Protein AF-A0A925S219-F1 (afdb_monomer)

Nearest PDB structures (foldseek):
  2boi-assembly1_A  TM=6.035E-01  e=4.431E-05  Chromobacterium violaceum
  5f44-assembly2_B  TM=5.632E-01  e=5.017E-01  Lacticaseibacillus rhamnosus GG
  5hbb-assembly1_B  TM=2.153E-01  e=6.582E-01  Lacticaseibacillus rhamnosus GG
  5j4m-assembly3_C  TM=2.113E-01  e=8.177E-01  Lacticaseibacillus rhamnosus GG
  5f44-assembly3_C  TM=2.006E-01  e=1.748E+00  Lacticaseibacillus rhamnosus GG

Structure (mmCIF, N/CA/C/O backbone):
data_AF-A0A925S219-F1
#
_entry.id   AF-A0A925S219-F1
#
loop_
_atom_site.group_PDB
_atom_site.id
_atom_site.type_symbol
_atom_site.label_atom_id
_atom_site.label_alt_id
_atom_site.label_comp_id
_atom_site.label_asym_id
_atom_site.label_entity_id
_atom_site.label_seq_id
_atom_site.pdbx_PDB_ins_code
_atom_site.Cartn_x
_atom_site.Cartn_y
_atom_site.Cartn_z
_atom_site.occupancy
_atom_site.B_iso_or_equiv
_atom_site.auth_seq_id
_atom_site.auth_comp_id
_atom_site.auth_asym_id
_atom_site.auth_atom_id
_atom_site.pdbx_PDB_model_num
ATOM 1 N N . MET A 1 1 ? -0.054 7.822 16.064 1.00 80.50 1 MET A N 1
ATOM 2 C CA . MET A 1 1 ? -0.048 7.742 14.572 1.00 80.50 1 MET A CA 1
ATOM 3 C C . MET A 1 1 ? -1.286 6.988 14.132 1.00 80.50 1 MET A C 1
ATOM 5 O O . MET A 1 1 ? -1.456 5.878 14.607 1.00 80.50 1 MET A O 1
ATOM 9 N N . ALA A 1 2 ? -2.124 7.541 13.253 1.00 92.00 2 ALA A N 1
ATOM 10 C CA . ALA A 1 2 ? -3.359 6.887 12.805 1.00 92.00 2 ALA A CA 1
ATOM 11 C C . ALA A 1 2 ? -3.141 5.949 11.598 1.00 92.00 2 ALA A C 1
ATOM 13 O O . ALA A 1 2 ? -2.322 6.245 10.730 1.00 92.00 2 ALA A O 1
ATOM 14 N N . ILE A 1 3 ? -3.895 4.850 11.516 1.00 94.81 3 ILE A N 1
ATOM 15 C CA . ILE A 1 3 ? -3.946 3.968 10.340 1.00 94.81 3 ILE A CA 1
ATOM 16 C C . ILE A 1 3 ? -4.963 4.535 9.351 1.00 94.81 3 ILE A C 1
ATOM 18 O O . ILE A 1 3 ? -6.086 4.852 9.735 1.00 94.81 3 ILE A O 1
ATOM 22 N N . THR A 1 4 ? -4.580 4.682 8.082 1.00 95.88 4 THR A N 1
ATOM 23 C CA . THR A 1 4 ? -5.502 5.125 7.021 1.00 95.88 4 THR A CA 1
ATOM 24 C C . THR A 1 4 ? -6.233 3.923 6.436 1.00 95.88 4 THR A C 1
ATOM 26 O O . THR A 1 4 ? -5.598 2.930 6.095 1.00 95.88 4 THR A O 1
ATOM 29 N N . MET A 1 5 ? -7.549 4.032 6.298 1.00 96.75 5 MET A N 1
ATOM 30 C CA . MET A 1 5 ? -8.447 2.990 5.809 1.00 96.75 5 MET A CA 1
ATOM 31 C C . MET A 1 5 ? -9.351 3.560 4.705 1.00 96.75 5 MET A C 1
ATOM 33 O O . MET A 1 5 ? -9.557 4.773 4.620 1.00 96.75 5 MET A O 1
ATOM 37 N N . GLN A 1 6 ? -9.878 2.694 3.837 1.00 96.56 6 GLN A N 1
ATOM 38 C CA . GLN A 1 6 ? -10.716 3.084 2.696 1.00 96.56 6 GLN A CA 1
ATOM 39 C C . GLN A 1 6 ? -11.926 2.161 2.562 1.00 96.56 6 GLN A C 1
ATOM 41 O O . GLN A 1 6 ? -11.829 0.953 2.789 1.00 96.56 6 GLN A O 1
ATOM 46 N N . GLY A 1 7 ? -13.051 2.725 2.137 1.00 93.62 7 GLY A N 1
ATOM 47 C CA . GLY A 1 7 ? -14.320 2.029 1.970 1.00 93.62 7 GLY A CA 1
ATOM 48 C C . GLY A 1 7 ? -14.983 1.643 3.294 1.00 93.62 7 GLY A C 1
ATOM 49 O O . GLY A 1 7 ? -14.605 2.107 4.373 1.00 93.62 7 GLY A O 1
ATOM 50 N N . SER A 1 8 ? -15.982 0.774 3.184 1.00 94.62 8 SER A N 1
ATOM 51 C CA . SER A 1 8 ? -16.795 0.263 4.287 1.00 94.62 8 SER A CA 1
ATOM 52 C C . SER A 1 8 ? -16.134 -0.890 5.044 1.00 94.62 8 SER A C 1
ATOM 54 O O . SER A 1 8 ? -15.740 -1.885 4.432 1.00 94.62 8 SER A O 1
ATOM 56 N N . TRP A 1 9 ? -16.021 -0.763 6.364 1.00 97.12 9 TRP A N 1
ATOM 57 C CA . TRP A 1 9 ? -15.476 -1.772 7.271 1.00 97.12 9 TRP A CA 1
ATOM 58 C C . TRP A 1 9 ? -16.326 -1.872 8.535 1.00 97.12 9 TRP A C 1
ATOM 60 O O . TRP A 1 9 ? -16.765 -0.863 9.084 1.00 97.12 9 TRP A O 1
ATOM 70 N N . THR A 1 10 ? -16.469 -3.083 9.060 1.00 97.75 10 THR A N 1
ATOM 71 C CA . THR A 1 10 ? -16.935 -3.306 10.429 1.00 97.75 10 THR A CA 1
ATOM 72 C C . THR A 1 10 ? -15.726 -3.447 11.339 1.00 97.75 10 THR A C 1
ATOM 74 O O . THR A 1 10 ? -14.897 -4.345 11.157 1.00 97.75 10 THR A O 1
ATOM 77 N N . LEU A 1 11 ? -15.635 -2.549 12.315 1.00 98.50 11 LEU A N 1
ATOM 78 C CA . LEU A 1 11 ? -14.639 -2.552 13.375 1.00 98.50 11 LEU A CA 1
ATOM 79 C C . LEU A 1 11 ? -15.237 -3.209 14.608 1.00 98.50 11 LEU A C 1
ATOM 81 O O . LEU A 1 11 ? -16.333 -2.844 15.024 1.00 98.50 11 LEU A O 1
ATOM 85 N N . ARG A 1 12 ? -14.513 -4.148 15.211 1.00 98.44 12 ARG A N 1
ATOM 86 C CA . ARG A 1 12 ? -14.899 -4.791 16.465 1.00 98.44 12 ARG A CA 1
ATOM 87 C C . ARG A 1 12 ? -13.703 -4.885 17.393 1.00 98.44 12 ARG A C 1
ATOM 89 O O . ARG A 1 12 ? -12.664 -5.413 17.003 1.00 98.44 12 ARG A O 1
ATOM 96 N N . VAL A 1 13 ? -13.855 -4.446 18.639 1.00 98.75 13 VAL A N 1
ATOM 97 C CA . VAL A 1 13 ? -12.837 -4.694 19.667 1.00 98.75 13 VAL A CA 1
ATOM 98 C C . VAL A 1 13 ? -12.810 -6.194 19.958 1.00 98.75 13 VAL A C 1
ATOM 100 O O . VAL A 1 13 ? -13.755 -6.747 20.529 1.00 98.75 13 VAL A O 1
ATOM 103 N N . LYS A 1 14 ? -11.739 -6.856 19.516 1.00 98.44 14 LYS A N 1
ATOM 104 C CA . LYS A 1 14 ? -11.535 -8.305 19.613 1.00 98.44 14 LYS A CA 1
ATOM 105 C C . LYS A 1 14 ? -11.029 -8.695 20.997 1.00 98.44 14 LYS A C 1
ATOM 107 O O . LYS A 1 14 ? -11.554 -9.629 21.596 1.00 98.44 14 LYS A O 1
ATOM 112 N N . SER A 1 15 ? -10.026 -7.982 21.495 1.00 98.44 15 SER A N 1
ATOM 113 C CA . SER A 1 15 ? -9.415 -8.220 22.803 1.00 98.44 15 SER A CA 1
ATOM 114 C C . SER A 1 15 ? -8.842 -6.930 23.382 1.00 98.44 15 SER A C 1
ATOM 116 O O . SER A 1 15 ? -8.588 -5.970 22.652 1.00 98.44 15 SER A O 1
ATOM 118 N N . ARG A 1 16 ? -8.650 -6.928 24.704 1.00 97.44 16 ARG A N 1
ATOM 119 C CA . ARG A 1 16 ? -7.985 -5.866 25.460 1.00 97.44 16 ARG A CA 1
ATOM 120 C C . ARG A 1 16 ? -7.126 -6.504 26.546 1.00 97.44 16 ARG A C 1
ATOM 122 O O . ARG A 1 16 ? -7.682 -7.198 27.398 1.00 97.44 16 ARG A O 1
ATOM 129 N N . ASN A 1 17 ? -5.826 -6.246 26.532 1.00 96.69 17 ASN A N 1
ATOM 130 C CA . ASN A 1 17 ? -4.886 -6.708 27.552 1.00 96.69 17 ASN A CA 1
ATOM 131 C C . ASN A 1 17 ? -4.091 -5.537 28.149 1.00 96.69 17 ASN A C 1
ATOM 133 O O . ASN A 1 17 ? -2.875 -5.565 28.194 1.00 96.69 17 ASN A O 1
ATOM 137 N N . ALA A 1 18 ? -4.796 -4.501 28.601 1.00 94.62 18 ALA A N 1
ATOM 138 C CA . ALA A 1 18 ? -4.185 -3.292 29.144 1.00 94.62 18 ALA A CA 1
ATOM 139 C C . ALA A 1 18 ? -4.715 -2.969 30.543 1.00 94.62 18 ALA A C 1
ATOM 141 O O . ALA A 1 18 ? -5.904 -3.166 30.834 1.00 94.62 18 ALA A O 1
ATOM 142 N N . ALA A 1 19 ? -3.846 -2.407 31.388 1.00 93.19 19 ALA A N 1
ATOM 143 C CA . ALA A 1 19 ? -4.235 -1.842 32.681 1.00 93.19 19 ALA A CA 1
ATOM 144 C C . ALA A 1 19 ? -4.901 -0.464 32.528 1.00 93.19 19 ALA A C 1
ATOM 146 O O . ALA A 1 19 ? -5.795 -0.113 33.303 1.00 93.19 19 ALA A O 1
ATOM 147 N N . TYR A 1 20 ? -4.479 0.314 31.529 1.00 95.38 20 TYR A N 1
ATOM 148 C CA . TYR A 1 20 ? -5.045 1.626 31.243 1.00 95.38 20 TYR A CA 1
ATOM 149 C C . TYR A 1 20 ? -6.359 1.531 30.473 1.00 95.38 20 TYR A C 1
ATOM 151 O O . TYR A 1 20 ? -6.625 0.570 29.747 1.00 95.38 20 TYR A O 1
ATOM 159 N N . ALA A 1 21 ? -7.197 2.559 30.624 1.00 96.62 21 ALA A N 1
ATOM 160 C CA . ALA A 1 21 ? -8.389 2.687 29.801 1.00 96.62 21 ALA A CA 1
ATOM 161 C C . ALA A 1 21 ? -7.974 2.855 28.334 1.00 96.62 21 ALA A C 1
ATOM 163 O O . ALA A 1 21 ? -7.068 3.630 28.035 1.00 96.62 21 ALA A O 1
ATOM 164 N N . GLN A 1 22 ? -8.653 2.142 27.436 1.00 98.12 22 GLN A N 1
ATOM 165 C CA . GLN A 1 22 ? -8.384 2.140 25.998 1.00 98.12 22 GLN A CA 1
ATOM 166 C C . GLN A 1 22 ? -9.602 2.675 25.242 1.00 98.12 22 GLN A C 1
ATOM 168 O O . GLN A 1 22 ? -10.745 2.437 25.643 1.00 98.12 22 GLN A O 1
ATOM 173 N N . ARG A 1 23 ? -9.367 3.363 24.126 1.00 98.38 23 ARG A N 1
ATOM 174 C CA . ARG A 1 23 ? -10.407 3.808 23.188 1.00 98.38 23 ARG A CA 1
ATOM 175 C C . ARG A 1 23 ? -9.866 3.852 21.769 1.00 98.38 23 ARG A C 1
ATOM 177 O O . ARG A 1 23 ? -8.654 3.868 21.565 1.00 98.38 23 ARG A O 1
ATOM 184 N N . PHE A 1 24 ? -10.756 3.955 20.793 1.00 98.69 24 PHE A N 1
ATOM 185 C CA . PHE A 1 24 ? -10.368 4.262 19.422 1.00 98.69 24 PHE A CA 1
ATOM 186 C C . PHE A 1 24 ? -11.189 5.413 18.853 1.00 98.69 24 PHE A C 1
ATOM 188 O O . PHE A 1 24 ? -12.317 5.670 19.266 1.00 98.69 24 PHE A O 1
ATOM 195 N N . ILE A 1 25 ? -10.587 6.133 17.917 1.00 98.69 25 ILE A N 1
ATOM 196 C CA . ILE A 1 25 ? -11.157 7.302 17.265 1.00 98.69 25 ILE A CA 1
ATOM 197 C C . ILE A 1 25 ? -11.212 7.030 15.770 1.00 98.69 25 ILE A C 1
ATOM 199 O O . ILE A 1 25 ? -10.202 6.676 15.156 1.00 98.69 25 ILE A O 1
ATOM 203 N N . VAL A 1 26 ? -12.399 7.215 15.201 1.00 98.75 26 VAL A N 1
ATOM 204 C CA . VAL A 1 26 ? -12.641 7.191 13.759 1.00 98.75 26 VAL A CA 1
ATOM 205 C C . VAL A 1 26 ? -12.849 8.625 13.287 1.00 98.75 26 VAL A C 1
ATOM 207 O O . VAL A 1 26 ? -13.712 9.332 13.814 1.00 98.75 26 VAL A O 1
ATOM 210 N N . SER A 1 27 ? -12.079 9.037 12.281 1.00 98.38 27 SER A N 1
ATOM 211 C CA . SER A 1 27 ? -12.109 10.402 11.739 1.00 98.38 27 SER A CA 1
ATOM 212 C C . SER A 1 27 ? -12.096 10.406 10.213 1.00 98.38 27 SER A C 1
ATOM 214 O O . SER A 1 27 ? -11.415 9.594 9.590 1.00 98.38 27 SER A O 1
ATOM 216 N N . GLY A 1 28 ? -12.805 11.361 9.605 1.00 97.44 28 GLY A N 1
ATOM 217 C CA . GLY A 1 28 ? -12.855 11.547 8.148 1.00 97.44 28 GLY A CA 1
ATOM 218 C C . GLY A 1 28 ? -13.758 10.558 7.405 1.00 97.44 28 GLY A C 1
ATOM 219 O O . GLY A 1 28 ? -13.785 10.562 6.179 1.00 97.44 28 GLY A O 1
ATOM 220 N N . ALA A 1 29 ? -14.503 9.721 8.126 1.00 97.75 29 ALA A N 1
ATOM 221 C CA . ALA A 1 29 ? -15.457 8.788 7.546 1.00 97.75 29 ALA A CA 1
ATOM 222 C C . ALA A 1 29 ? -16.736 9.510 7.076 1.00 97.75 29 ALA A C 1
ATOM 224 O O . ALA A 1 29 ? -17.033 10.625 7.507 1.00 97.75 29 ALA A O 1
ATOM 225 N N . ALA A 1 30 ? -17.523 8.873 6.215 1.00 96.19 30 ALA A N 1
ATOM 226 C CA . ALA A 1 30 ? -18.892 9.288 5.919 1.00 96.19 30 ALA A CA 1
ATOM 227 C C . ALA A 1 30 ? -19.844 8.887 7.060 1.00 96.19 30 ALA A C 1
ATOM 229 O O . ALA A 1 30 ? -20.685 9.682 7.476 1.00 96.19 30 ALA A O 1
ATOM 230 N N . THR A 1 31 ? -19.668 7.685 7.620 1.00 96.38 31 THR A N 1
ATOM 231 C CA . THR A 1 31 ? -20.405 7.194 8.798 1.00 96.38 31 THR A CA 1
ATOM 232 C C . THR A 1 31 ? -19.458 6.540 9.806 1.00 96.38 31 THR A C 1
ATOM 234 O O . THR A 1 31 ? -18.361 6.117 9.451 1.00 96.38 31 THR A O 1
ATOM 237 N N . GLY A 1 32 ? -19.864 6.474 11.078 1.00 96.94 32 GLY A N 1
ATOM 238 C CA . GLY A 1 32 ? -19.078 5.824 12.137 1.00 96.94 32 GLY A CA 1
ATOM 239 C C . GLY A 1 32 ? -17.966 6.681 12.760 1.00 96.94 32 GLY A C 1
ATOM 240 O O . GLY A 1 32 ? -17.187 6.164 13.559 1.00 96.94 32 GLY A O 1
ATOM 241 N N . ASN A 1 33 ? -17.888 7.980 12.434 1.00 98.44 33 ASN A N 1
ATOM 242 C CA . ASN A 1 33 ? -16.971 8.914 13.100 1.00 98.44 33 ASN A CA 1
ATOM 243 C C . ASN A 1 33 ? -17.232 8.999 14.608 1.00 98.44 33 ASN A C 1
ATOM 245 O O . ASN A 1 33 ? -18.367 8.858 15.060 1.00 98.44 33 ASN A O 1
ATOM 249 N N . GLY A 1 34 ? -16.190 9.339 15.360 1.00 98.38 34 GLY A N 1
ATOM 250 C CA . GLY A 1 34 ? -16.289 9.649 16.779 1.00 98.38 34 GLY A CA 1
ATOM 251 C C . GLY A 1 34 ? -15.298 8.874 17.631 1.00 98.38 34 GLY A C 1
ATOM 252 O O . GLY A 1 34 ? -14.399 8.197 17.131 1.00 98.38 34 GLY A O 1
ATOM 253 N N . VAL A 1 35 ? -15.472 9.025 18.941 1.00 98.69 35 VAL A N 1
ATOM 254 C CA . VAL A 1 35 ? -14.713 8.320 19.971 1.00 98.69 35 VAL A CA 1
ATOM 255 C C . VAL A 1 35 ? -15.526 7.112 20.416 1.00 98.69 35 VAL A C 1
ATOM 257 O O . VAL A 1 35 ? -16.694 7.261 20.766 1.00 98.69 35 VAL A O 1
ATOM 260 N N . HIS A 1 36 ? -14.897 5.942 20.426 1.00 98.62 36 HIS A N 1
ATOM 261 C CA . HIS A 1 36 ? -15.527 4.666 20.745 1.00 98.62 36 HIS A CA 1
ATOM 262 C C . HIS A 1 36 ? -14.752 3.948 21.847 1.00 98.62 36 HIS A C 1
ATOM 264 O O . HIS A 1 36 ? -13.517 3.930 21.844 1.00 98.62 36 HIS A O 1
ATOM 270 N N . ASP A 1 37 ? -15.474 3.331 22.778 1.00 97.75 37 ASP A N 1
ATOM 271 C CA . ASP A 1 37 ? -14.869 2.646 23.920 1.00 97.75 37 ASP A CA 1
ATOM 272 C C . ASP A 1 37 ? -14.085 1.400 23.491 1.00 97.75 37 ASP A C 1
ATOM 274 O O . ASP A 1 37 ? -14.580 0.562 22.732 1.00 97.75 37 ASP A O 1
ATOM 278 N N . GLY A 1 38 ? -12.892 1.209 24.064 1.00 97.62 38 GLY A N 1
ATOM 279 C CA . GLY A 1 38 ? -12.060 0.010 23.898 1.00 97.62 38 GLY A CA 1
ATOM 280 C C . GLY A 1 38 ? -12.568 -1.210 24.677 1.00 97.62 38 GLY A C 1
ATOM 281 O O . GLY A 1 38 ? -11.778 -2.034 25.138 1.00 97.62 38 GLY A O 1
ATOM 282 N N . THR A 1 39 ? -13.880 -1.313 24.886 1.00 98.25 39 THR A N 1
ATOM 283 C CA . THR A 1 39 ? -14.526 -2.451 25.546 1.00 98.25 39 THR A CA 1
ATOM 284 C C . THR A 1 39 ? -14.666 -3.603 24.558 1.00 98.25 39 THR A C 1
ATOM 286 O O . THR A 1 39 ? -15.120 -3.414 23.432 1.00 98.25 39 THR A O 1
ATOM 289 N N . VAL A 1 40 ? -14.285 -4.815 24.969 1.00 98.56 40 VAL A N 1
ATOM 290 C CA . VAL A 1 40 ? -14.398 -6.013 24.122 1.00 98.56 40 VAL A CA 1
ATOM 291 C C . VAL A 1 40 ? -15.844 -6.198 23.661 1.00 98.56 40 VAL A C 1
ATOM 293 O O . VAL A 1 40 ? -16.767 -6.189 24.471 1.00 98.56 40 VAL A O 1
ATOM 296 N N . GLY A 1 41 ? -16.034 -6.367 22.352 1.00 97.94 41 GLY A N 1
ATOM 297 C CA . GLY A 1 41 ? -17.352 -6.474 21.728 1.00 97.94 41 GLY A CA 1
ATOM 298 C C . GLY A 1 41 ? -17.920 -5.166 21.171 1.00 97.94 41 GLY A C 1
ATOM 299 O O . GLY A 1 41 ? -18.816 -5.248 20.329 1.00 97.94 41 GLY A O 1
ATOM 300 N N . THR A 1 42 ? -17.381 -3.992 21.536 1.00 98.38 42 THR A N 1
ATOM 301 C CA . THR A 1 42 ? -17.749 -2.720 20.888 1.00 98.38 42 THR A CA 1
ATOM 302 C C . THR A 1 42 ? -17.594 -2.865 19.379 1.00 98.38 42 THR A C 1
ATOM 304 O O . THR A 1 42 ? -16.524 -3.255 18.905 1.00 98.38 42 THR A O 1
ATOM 307 N N . THR A 1 43 ? -18.668 -2.580 18.640 1.00 97.94 43 THR A N 1
ATOM 308 C CA . THR A 1 43 ? -18.745 -2.763 17.188 1.00 97.94 43 THR A CA 1
ATOM 309 C C . THR A 1 43 ? -19.221 -1.481 16.520 1.00 97.94 43 THR A C 1
ATOM 311 O O . THR A 1 43 ? -20.183 -0.866 16.975 1.00 97.94 43 THR A O 1
ATOM 314 N N . VAL A 1 44 ? -18.553 -1.085 15.438 1.00 97.50 44 VAL A N 1
ATOM 315 C CA . VAL A 1 44 ? -18.850 0.130 14.673 1.00 97.50 44 VAL A CA 1
ATOM 316 C C . VAL A 1 44 ? -18.748 -0.190 13.189 1.00 97.50 44 VAL A C 1
ATOM 318 O O . VAL A 1 44 ? -17.740 -0.730 12.737 1.00 97.50 44 VAL A O 1
ATOM 321 N N . VAL A 1 45 ? -19.775 0.164 12.421 1.00 96.56 45 VAL A N 1
ATOM 322 C CA . VAL A 1 45 ? -19.705 0.152 10.956 1.00 96.56 45 VAL A CA 1
ATOM 323 C C . VAL A 1 45 ? -19.225 1.523 10.499 1.00 96.56 45 VAL A C 1
ATOM 325 O O . VAL A 1 45 ? -19.821 2.546 10.840 1.00 96.56 45 VAL A O 1
ATOM 328 N N . VAL A 1 46 ? -18.127 1.540 9.753 1.00 97.00 46 VAL A N 1
ATOM 329 C CA . VAL A 1 46 ? -17.475 2.751 9.258 1.00 97.00 46 VAL A CA 1
ATOM 330 C C . VAL A 1 46 ? -17.501 2.722 7.744 1.00 97.00 46 VAL A C 1
ATOM 332 O O . VAL A 1 46 ? -17.068 1.741 7.149 1.00 97.00 46 VAL A O 1
ATOM 335 N N . THR A 1 47 ? -17.971 3.796 7.117 1.00 95.19 47 THR A N 1
ATOM 336 C CA . THR A 1 47 ? -17.978 3.945 5.653 1.00 95.19 47 THR A CA 1
ATOM 337 C C . THR A 1 47 ? -17.266 5.225 5.251 1.00 95.19 47 THR A C 1
ATOM 339 O O . THR A 1 47 ? -17.194 6.170 6.033 1.00 95.19 47 THR A O 1
ATOM 342 N N . GLY A 1 48 ? -16.740 5.292 4.032 1.00 94.44 48 GLY A N 1
ATOM 343 C CA . GLY A 1 48 ? -16.110 6.501 3.498 1.00 94.44 48 GLY A CA 1
ATOM 344 C C . GLY A 1 48 ? -15.003 6.189 2.502 1.00 94.44 48 GLY A C 1
ATOM 345 O O . GLY A 1 48 ? -14.421 5.111 2.525 1.00 94.44 48 GLY A O 1
ATOM 346 N N . SER A 1 49 ? -14.689 7.139 1.624 1.00 92.19 49 SER A N 1
ATOM 347 C CA . SER A 1 49 ? -13.642 6.969 0.606 1.00 92.19 49 SER A CA 1
ATOM 348 C C . SER A 1 49 ? -12.241 6.872 1.212 1.00 92.19 49 SER A C 1
ATOM 350 O O . SER A 1 49 ? -11.427 6.072 0.758 1.00 92.19 49 SER A O 1
ATOM 352 N N . GLN A 1 50 ? -11.970 7.648 2.261 1.00 95.50 50 GLN A N 1
ATOM 353 C CA . GLN A 1 50 ? -10.739 7.585 3.039 1.00 95.50 50 GLN A CA 1
ATOM 354 C C . GLN A 1 50 ? -10.995 8.118 4.447 1.00 95.50 50 GLN A C 1
ATOM 356 O O . GLN A 1 50 ? -11.509 9.220 4.606 1.00 95.50 50 GLN A O 1
ATOM 361 N N . TRP A 1 51 ? -10.605 7.357 5.461 1.00 97.44 51 TRP A N 1
ATOM 362 C CA . TRP A 1 51 ? -10.778 7.707 6.869 1.00 97.44 51 TRP A CA 1
ATOM 363 C C . TRP A 1 51 ? -9.605 7.169 7.695 1.00 97.44 51 TRP A C 1
ATOM 365 O O . TRP A 1 51 ? -8.762 6.428 7.188 1.00 97.44 51 TRP A O 1
ATOM 375 N N . SER A 1 52 ? -9.498 7.577 8.957 1.00 97.31 52 SER A N 1
ATOM 376 C CA . SER A 1 52 ? -8.387 7.190 9.830 1.00 97.31 52 SER A CA 1
ATOM 377 C C . SER A 1 52 ? -8.857 6.551 11.131 1.00 97.31 52 SER A C 1
ATOM 379 O O . SER A 1 52 ? -9.811 7.042 11.736 1.00 97.31 52 SER A O 1
ATOM 381 N N . LEU A 1 53 ? -8.134 5.522 11.580 1.00 98.00 53 LEU A N 1
ATOM 382 C CA . LEU A 1 53 ? -8.287 4.877 12.881 1.00 98.00 53 LEU A CA 1
ATOM 383 C C . LEU A 1 53 ? -7.110 5.206 13.802 1.00 98.00 53 LEU A C 1
ATOM 385 O O . LEU A 1 53 ? -5.946 4.993 13.450 1.00 98.00 53 LEU A O 1
ATOM 389 N N . GLN A 1 54 ? -7.413 5.674 15.005 1.00 97.94 54 GLN A N 1
ATOM 390 C CA . GLN A 1 54 ? -6.418 5.997 16.022 1.00 97.94 54 GLN A CA 1
ATOM 391 C C . GLN A 1 54 ? -6.818 5.389 17.361 1.00 97.94 54 GLN A C 1
ATOM 393 O O . GLN A 1 54 ? -7.867 5.719 17.900 1.00 97.94 54 GLN A O 1
ATOM 398 N N . VAL A 1 55 ? -5.976 4.524 17.908 1.00 98.00 55 VAL A N 1
ATOM 399 C CA . VAL A 1 55 ? -6.111 3.964 19.249 1.00 98.00 55 VAL A CA 1
ATOM 400 C C . VAL A 1 55 ? -5.403 4.873 20.243 1.00 98.00 55 VAL A C 1
ATOM 402 O O . VAL A 1 55 ? -4.319 5.401 19.976 1.00 98.00 55 VAL A O 1
ATOM 405 N N . GLN A 1 56 ? -6.048 5.074 21.384 1.00 98.06 56 GLN A N 1
ATOM 406 C CA . GLN A 1 56 ? -5.538 5.876 22.478 1.00 98.06 56 GLN A CA 1
ATOM 407 C C . GLN A 1 56 ? -5.705 5.143 23.800 1.00 98.06 56 GLN A C 1
ATOM 409 O O . GLN A 1 56 ? -6.678 4.413 23.997 1.00 98.06 56 GLN A O 1
ATOM 414 N N . HIS A 1 57 ? -4.802 5.437 24.723 1.00 97.44 57 HIS A N 1
ATOM 415 C CA . HIS A 1 57 ? -4.859 4.991 26.104 1.00 97.44 57 HIS A CA 1
ATOM 416 C C . HIS A 1 57 ? -4.897 6.192 27.052 1.00 97.44 57 HIS A C 1
ATOM 418 O O . HIS A 1 57 ? -4.521 7.311 26.687 1.00 97.44 57 HIS A O 1
ATOM 424 N N . GLN A 1 58 ? -5.360 5.966 28.278 1.00 97.19 58 GLN A N 1
ATOM 425 C CA . GLN A 1 58 ? -5.362 6.973 29.333 1.00 97.19 58 GLN A CA 1
ATOM 426 C C . GLN A 1 58 ? -4.672 6.437 30.588 1.00 97.19 58 GLN A C 1
ATOM 428 O O . GLN A 1 58 ? -5.282 5.656 31.330 1.00 97.19 58 GLN A O 1
ATOM 433 N N . PRO A 1 59 ? -3.435 6.883 30.873 1.00 94.19 59 PRO A N 1
ATOM 434 C CA . PRO A 1 59 ? -2.817 6.623 32.161 1.00 94.19 59 PRO A CA 1
ATOM 435 C C . PRO A 1 59 ? -3.652 7.221 33.299 1.00 94.19 59 PRO A C 1
ATOM 437 O O . PRO A 1 59 ? -4.378 8.206 33.126 1.00 94.19 59 PRO A O 1
ATOM 440 N N . THR A 1 60 ? -3.571 6.619 34.484 1.00 92.44 60 THR A N 1
ATOM 441 C CA . THR A 1 60 ? -4.390 7.014 35.637 1.00 92.44 60 THR A CA 1
ATOM 442 C C . THR A 1 60 ? -4.233 8.502 35.949 1.00 92.44 60 THR A C 1
ATOM 444 O O . THR A 1 60 ? -3.165 8.944 36.359 1.00 92.44 60 THR A O 1
ATOM 447 N N . ARG A 1 61 ? -5.335 9.259 35.829 1.00 90.75 61 ARG A N 1
ATOM 448 C CA . ARG A 1 61 ? -5.403 10.721 36.054 1.00 90.75 61 ARG A CA 1
ATOM 449 C C . ARG A 1 61 ? -4.594 11.567 35.060 1.00 90.75 61 ARG A C 1
ATOM 451 O O . ARG A 1 61 ? -4.357 12.742 35.328 1.00 90.75 61 ARG A O 1
ATOM 458 N N . GLU A 1 62 ? -4.224 11.013 33.912 1.00 94.62 62 GLU A N 1
ATOM 459 C CA . GLU A 1 62 ? -3.587 11.752 32.823 1.00 94.62 62 GLU A CA 1
ATOM 460 C C . GLU A 1 62 ? -4.557 12.008 31.663 1.00 94.62 62 GLU A C 1
ATOM 462 O O . GLU A 1 62 ? -5.689 11.515 31.631 1.00 94.62 62 GLU A O 1
ATOM 467 N N . ALA A 1 63 ? -4.123 12.825 30.704 1.00 96.44 63 ALA A N 1
ATOM 468 C CA . ALA A 1 63 ? -4.837 13.001 29.448 1.00 96.44 63 ALA A CA 1
ATOM 469 C C . ALA A 1 63 ? -4.706 11.748 28.568 1.00 96.44 63 ALA A C 1
ATOM 471 O O . ALA A 1 63 ? -3.747 10.989 28.685 1.00 96.44 63 ALA A O 1
ATOM 472 N N . TRP A 1 64 ? -5.657 11.566 27.652 1.00 97.56 64 TRP A N 1
ATOM 473 C CA . TRP A 1 64 ? -5.558 10.544 26.611 1.00 97.56 64 TRP A CA 1
ATOM 474 C C . TRP A 1 64 ? -4.342 10.789 25.719 1.00 97.56 64 TRP A C 1
ATOM 476 O O . TRP A 1 64 ? -4.067 11.929 25.334 1.00 97.56 64 TRP A O 1
ATOM 486 N N . ARG A 1 65 ? -3.641 9.713 25.369 1.00 96.31 65 ARG A N 1
ATOM 487 C CA . ARG A 1 65 ? -2.436 9.735 24.536 1.00 96.31 65 ARG A CA 1
ATOM 488 C C . ARG A 1 65 ? -2.555 8.678 23.451 1.00 96.31 65 ARG A C 1
ATOM 490 O O . ARG A 1 65 ? -3.273 7.695 23.601 1.00 96.31 65 ARG A O 1
ATOM 497 N N . ASP A 1 66 ? -1.851 8.896 22.352 1.00 95.94 66 ASP A N 1
ATOM 498 C CA . ASP A 1 66 ? -1.804 7.941 21.253 1.00 95.94 66 ASP A CA 1
ATOM 499 C C . ASP A 1 66 ? -1.067 6.670 21.650 1.00 95.94 66 ASP A C 1
ATOM 501 O O . ASP A 1 66 ? 0.053 6.733 22.154 1.00 95.94 66 ASP A O 1
ATOM 505 N N . SER A 1 67 ? -1.672 5.530 21.335 1.00 96.06 67 SER A N 1
ATOM 506 C CA . SER A 1 67 ? -0.996 4.238 21.371 1.00 96.06 67 SER A CA 1
ATOM 507 C C . SER A 1 67 ? -0.180 4.041 20.087 1.00 96.06 67 SER A C 1
ATOM 509 O O . SER A 1 67 ? -0.523 4.563 19.014 1.00 96.06 67 SER A O 1
ATOM 511 N N . ALA A 1 68 ? 0.907 3.275 20.174 1.00 94.44 68 ALA A N 1
ATOM 512 C CA . ALA A 1 68 ? 1.542 2.724 18.984 1.00 94.44 68 ALA A CA 1
ATOM 513 C C . ALA A 1 68 ? 0.568 1.738 18.324 1.00 94.44 68 ALA A C 1
ATOM 515 O O . ALA A 1 68 ? -0.224 1.098 19.010 1.00 94.44 68 ALA A O 1
ATOM 516 N N . GLN A 1 69 ? 0.586 1.633 16.994 1.00 95.38 69 GLN A N 1
ATOM 517 C CA . GLN A 1 69 ? -0.346 0.784 16.247 1.00 95.38 69 GLN A CA 1
ATOM 518 C C . GLN A 1 69 ? 0.392 0.016 15.156 1.00 95.38 69 GLN A C 1
ATOM 520 O O . GLN A 1 69 ? 1.246 0.588 14.475 1.00 95.38 69 GLN A O 1
ATOM 525 N N . ARG A 1 70 ? 0.019 -1.249 14.957 1.00 95.56 70 ARG A N 1
ATOM 526 C CA . ARG A 1 70 ? 0.515 -2.117 13.886 1.00 95.56 70 ARG A CA 1
ATOM 527 C C . ARG A 1 70 ? -0.636 -2.727 13.106 1.00 95.56 70 ARG A C 1
ATOM 529 O O . ARG A 1 70 ? -1.649 -3.126 13.682 1.00 95.56 70 ARG A O 1
ATOM 536 N N . VAL A 1 71 ? -0.453 -2.821 11.795 1.00 96.38 71 VAL A N 1
ATOM 537 C CA . VAL A 1 71 ? -1.409 -3.469 10.896 1.00 96.38 71 VAL A CA 1
ATOM 538 C C . VAL A 1 71 ? -1.037 -4.942 10.745 1.00 96.38 71 VAL A C 1
ATOM 540 O O . VAL A 1 71 ? 0.074 -5.283 10.342 1.00 96.38 71 VAL A O 1
ATOM 543 N N . GLY A 1 72 ? -1.979 -5.821 11.070 1.00 95.50 72 GLY A N 1
ATOM 544 C CA . GLY A 1 72 ? -1.856 -7.265 10.925 1.00 95.50 72 GLY A CA 1
ATOM 545 C C . GLY A 1 72 ? -2.027 -7.741 9.483 1.00 95.50 72 GLY A C 1
ATOM 546 O O . GLY A 1 72 ? -2.518 -7.027 8.605 1.00 95.50 72 GLY A O 1
ATOM 547 N N . LEU A 1 73 ? -1.641 -8.993 9.235 1.00 95.38 73 LEU A N 1
ATOM 548 C CA . LEU A 1 73 ? -1.791 -9.610 7.920 1.00 95.38 73 LEU A CA 1
ATOM 549 C C . LEU A 1 73 ? -3.272 -9.894 7.625 1.00 95.38 73 LEU A C 1
ATOM 551 O O . LEU A 1 73 ? -3.927 -10.565 8.427 1.00 95.38 73 LEU A O 1
ATOM 555 N N . PRO A 1 74 ? -3.804 -9.440 6.479 1.00 96.50 74 PRO A N 1
ATOM 556 C CA . PRO A 1 74 ? -5.173 -9.736 6.114 1.00 96.50 74 PRO A CA 1
ATOM 557 C C . PRO A 1 74 ? -5.359 -11.221 5.790 1.00 96.50 74 PRO A C 1
ATOM 559 O O . PRO A 1 74 ? -4.494 -11.875 5.203 1.00 96.50 74 PRO A O 1
ATOM 562 N N . THR A 1 75 ? -6.528 -11.740 6.142 1.00 95.69 75 THR A N 1
ATOM 563 C CA . THR A 1 75 ? -6.969 -13.113 5.882 1.00 95.69 75 THR A CA 1
ATOM 564 C C . THR A 1 75 ? -8.368 -13.103 5.278 1.00 95.69 75 THR A C 1
ATOM 566 O O . THR A 1 75 ? -9.057 -12.084 5.296 1.00 95.69 75 THR A O 1
ATOM 569 N N . VAL A 1 76 ? -8.785 -14.230 4.705 1.00 94.88 76 VAL A N 1
ATOM 570 C CA . VAL A 1 76 ? -10.145 -14.397 4.185 1.00 94.88 76 VAL A CA 1
ATOM 571 C C . VAL A 1 76 ? -10.714 -15.687 4.746 1.00 94.88 76 VAL A C 1
ATOM 573 O O . VAL A 1 76 ? -10.111 -16.746 4.573 1.00 94.88 76 VAL A O 1
ATOM 576 N N . ALA A 1 77 ? -11.848 -15.584 5.429 1.00 93.00 77 ALA A N 1
ATOM 577 C CA . ALA A 1 77 ? -12.566 -16.701 6.030 1.00 93.00 77 ALA A CA 1
ATOM 578 C C . ALA A 1 77 ? -14.058 -16.361 6.100 1.00 93.00 77 ALA A C 1
ATOM 580 O O . ALA A 1 77 ? -14.407 -15.205 6.340 1.00 93.00 77 ALA A O 1
ATOM 581 N N . ASP A 1 78 ? -14.916 -17.358 5.881 1.00 92.19 78 ASP A N 1
ATOM 582 C CA . ASP A 1 78 ? -16.378 -17.225 5.993 1.00 92.19 78 ASP A CA 1
ATOM 583 C C . ASP A 1 78 ? -16.954 -16.089 5.128 1.00 92.19 78 ASP A C 1
ATOM 585 O O . ASP A 1 78 ? -17.779 -15.300 5.570 1.00 92.19 78 ASP A O 1
ATOM 589 N N . GLY A 1 79 ? -16.436 -15.934 3.904 1.00 92.62 79 GLY A N 1
ATOM 590 C CA . GLY A 1 79 ? -16.856 -14.866 2.987 1.00 92.62 79 GLY A CA 1
ATOM 591 C C . GLY A 1 79 ? -16.422 -13.452 3.394 1.00 92.62 79 GLY A C 1
ATOM 592 O O . GLY A 1 79 ? -16.716 -12.502 2.673 1.00 92.62 79 GLY A O 1
ATOM 593 N N . LEU A 1 80 ? -15.681 -13.294 4.493 1.00 96.00 80 LEU A N 1
ATOM 594 C CA . LEU A 1 80 ? -15.184 -12.013 4.987 1.00 96.00 80 LEU A CA 1
ATOM 595 C C . LEU A 1 80 ? -13.682 -11.880 4.749 1.00 96.00 80 LEU A C 1
ATOM 597 O O . LEU A 1 80 ? -12.897 -12.773 5.076 1.00 96.00 80 LEU A O 1
ATOM 601 N N . LEU A 1 81 ? -13.268 -10.720 4.241 1.00 96.88 81 LEU A N 1
ATOM 602 C CA . LEU A 1 81 ? -11.887 -10.270 4.343 1.00 96.88 81 LEU A CA 1
ATOM 603 C C . LEU A 1 81 ? -11.699 -9.636 5.718 1.00 96.88 81 LEU A C 1
ATOM 605 O O . LEU A 1 81 ? -12.478 -8.775 6.124 1.00 96.88 81 LEU A O 1
ATOM 609 N N . ARG A 1 82 ? -10.665 -10.068 6.438 1.00 97.56 82 ARG A N 1
ATOM 610 C CA . ARG A 1 82 ? -10.364 -9.642 7.806 1.00 97.56 82 ARG A CA 1
ATOM 611 C C . ARG A 1 82 ? -8.946 -9.105 7.893 1.00 97.56 82 ARG A C 1
ATOM 613 O O . ARG A 1 82 ? -8.047 -9.661 7.275 1.00 97.56 82 ARG A O 1
ATOM 620 N N . ALA A 1 83 ? -8.739 -8.069 8.689 1.00 97.50 83 ALA A N 1
ATOM 621 C CA . ALA A 1 83 ? -7.433 -7.576 9.107 1.00 97.50 83 ALA A CA 1
ATOM 622 C C . ALA A 1 83 ? -7.508 -7.180 10.584 1.00 97.50 83 ALA A C 1
ATOM 624 O O . ALA A 1 83 ? -8.595 -6.960 11.116 1.00 97.50 83 ALA A O 1
ATOM 625 N N . GLU A 1 84 ? -6.369 -7.084 11.255 1.00 97.81 84 GLU A N 1
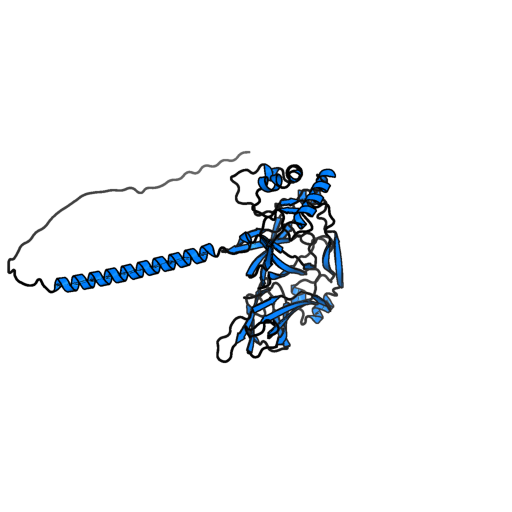ATOM 626 C CA . GLU A 1 84 ? -6.319 -6.669 12.658 1.00 97.81 84 GLU A CA 1
ATOM 627 C C . GLU A 1 84 ? -5.472 -5.413 12.790 1.00 97.81 84 GLU A C 1
ATOM 629 O O . GLU A 1 84 ? -4.475 -5.254 12.088 1.00 97.81 84 GLU A O 1
ATOM 634 N N . ILE A 1 85 ? -5.881 -4.515 13.678 1.00 98.00 85 ILE A N 1
ATOM 635 C CA . ILE A 1 85 ? -5.072 -3.381 14.110 1.00 98.00 85 ILE A CA 1
ATOM 636 C C . ILE A 1 85 ? -4.800 -3.597 15.587 1.00 98.00 85 ILE A C 1
ATOM 638 O O . ILE A 1 85 ? -5.724 -3.670 16.395 1.00 98.00 85 ILE A O 1
ATOM 642 N N . ALA A 1 86 ? -3.527 -3.766 15.900 1.00 97.75 86 ALA A N 1
ATOM 643 C CA . ALA A 1 86 ? -3.038 -4.135 17.215 1.00 97.75 86 ALA A CA 1
ATOM 644 C C . ALA A 1 86 ? -2.297 -2.927 17.801 1.00 97.75 86 ALA A C 1
ATOM 646 O O . ALA A 1 86 ? -1.605 -2.229 17.051 1.00 97.75 86 ALA A O 1
ATOM 647 N N . SER A 1 87 ? -2.454 -2.637 19.092 1.00 97.44 87 SER A N 1
ATOM 648 C CA . SER A 1 87 ? -1.860 -1.448 19.713 1.00 97.44 87 SER A CA 1
ATOM 649 C C . SER A 1 87 ? -0.999 -1.756 20.927 1.00 97.44 87 SER A C 1
ATOM 651 O O . SER A 1 87 ? -1.240 -2.754 21.598 1.00 97.44 87 SER A O 1
ATOM 653 N N . ASN A 1 88 ? -0.076 -0.842 21.230 1.00 95.94 88 ASN A N 1
ATOM 654 C CA . ASN A 1 88 ? 0.697 -0.814 22.469 1.00 95.94 88 ASN A CA 1
ATOM 655 C C . ASN A 1 88 ? 0.549 0.561 23.155 1.00 95.94 88 ASN A C 1
ATOM 657 O O . ASN A 1 88 ? 0.669 1.603 22.498 1.00 95.94 88 ASN A O 1
ATOM 661 N N . ASP A 1 89 ? 0.247 0.571 24.448 1.00 91.88 89 ASP A N 1
ATOM 662 C CA . ASP A 1 89 ? -0.053 1.746 25.265 1.00 91.88 89 ASP A CA 1
ATOM 663 C C . ASP A 1 89 ? 1.181 2.404 25.913 1.00 91.88 89 ASP A C 1
ATOM 665 O O . ASP A 1 89 ? 1.060 3.343 26.698 1.00 91.88 89 ASP A O 1
ATOM 669 N N . GLY A 1 90 ? 2.385 1.977 25.526 1.00 85.50 90 GLY A N 1
ATOM 670 C CA . GLY A 1 90 ? 3.655 2.501 26.023 1.00 85.50 90 GLY A CA 1
ATOM 671 C C . GLY A 1 90 ? 4.057 1.953 27.393 1.00 85.50 90 GLY A C 1
ATOM 672 O O . GLY A 1 90 ? 4.882 2.574 28.069 1.00 85.50 90 GLY A O 1
ATOM 673 N N . GLY A 1 91 ? 3.460 0.832 27.814 1.00 80.25 91 GLY A N 1
ATOM 674 C CA . GLY A 1 91 ? 3.857 0.056 28.983 1.00 80.25 91 GLY A CA 1
ATOM 675 C C . GLY A 1 91 ? 5.285 -0.508 28.914 1.00 80.25 91 GLY A C 1
ATOM 676 O O . GLY A 1 91 ? 6.096 -0.158 28.061 1.00 80.25 91 GLY A O 1
ATOM 677 N N . LEU A 1 92 ? 5.626 -1.370 29.878 1.00 80.94 92 LEU A N 1
ATOM 678 C CA . LEU A 1 92 ? 6.972 -1.956 29.988 1.00 80.94 92 LEU A CA 1
ATOM 679 C C . LEU A 1 92 ? 7.219 -3.131 29.031 1.00 80.94 92 LEU A C 1
ATOM 681 O O . LEU A 1 92 ? 8.351 -3.615 28.970 1.00 80.94 92 LEU A O 1
ATOM 685 N N . ASP A 1 93 ? 6.188 -3.615 28.340 1.00 85.94 93 ASP A N 1
ATOM 686 C CA . ASP A 1 93 ? 6.317 -4.672 27.347 1.00 85.94 93 ASP A CA 1
ATOM 687 C C . ASP A 1 93 ? 6.174 -4.129 25.917 1.00 85.94 93 ASP A C 1
ATOM 689 O O . ASP A 1 93 ? 5.633 -3.051 25.672 1.00 85.94 93 ASP A O 1
ATOM 693 N N . ASP A 1 94 ? 6.713 -4.893 24.968 1.00 84.94 94 ASP A N 1
ATOM 694 C CA . ASP A 1 94 ? 6.647 -4.596 23.533 1.00 84.94 94 ASP A CA 1
ATOM 695 C C . ASP A 1 94 ? 5.539 -5.417 22.847 1.00 84.94 94 ASP A C 1
ATOM 697 O O . ASP A 1 94 ? 5.608 -5.717 21.644 1.00 84.94 94 ASP A O 1
ATOM 701 N N . HIS A 1 95 ? 4.544 -5.875 23.613 1.00 89.69 95 HIS A N 1
ATOM 702 C CA . HIS A 1 95 ? 3.435 -6.651 23.076 1.00 89.69 95 HIS A CA 1
ATOM 703 C C . HIS A 1 95 ? 2.374 -5.691 22.527 1.00 89.69 95 HIS A C 1
ATOM 705 O O . HIS A 1 95 ? 2.138 -4.612 23.052 1.00 89.69 95 HIS A O 1
ATOM 711 N N . PHE A 1 96 ? 1.809 -6.019 21.365 1.00 95.88 96 PHE A N 1
ATOM 712 C CA . PHE A 1 96 ? 0.826 -5.170 20.680 1.00 95.88 96 PHE A CA 1
ATOM 713 C C . PHE A 1 96 ? -0.586 -5.721 20.902 1.00 95.88 96 PHE A C 1
ATOM 715 O O . PHE A 1 96 ? -1.337 -5.919 19.952 1.00 95.88 96 PHE A O 1
ATOM 722 N N . ASP A 1 97 ? -0.932 -6.055 22.142 1.00 96.75 97 ASP A N 1
ATOM 723 C CA . ASP A 1 97 ? -2.202 -6.686 22.515 1.00 96.75 97 ASP A CA 1
ATOM 724 C C . ASP A 1 97 ? -3.043 -5.870 23.514 1.00 96.75 97 ASP A C 1
ATOM 726 O O . ASP A 1 97 ? -4.138 -6.308 23.890 1.00 96.75 97 ASP A O 1
ATOM 730 N N . ASP A 1 98 ? -2.612 -4.651 23.856 1.00 97.31 98 ASP A N 1
ATOM 731 C CA . ASP A 1 98 ? -3.331 -3.737 24.755 1.00 97.31 98 ASP A CA 1
ATOM 732 C C . ASP A 1 98 ? -4.759 -3.461 24.284 1.00 97.31 98 ASP A C 1
ATOM 734 O O . ASP A 1 98 ? -5.716 -3.526 25.063 1.00 97.31 98 ASP A O 1
ATOM 738 N N . LEU A 1 99 ? -4.917 -3.220 22.982 1.00 98.25 99 LEU A N 1
ATOM 739 C CA . LEU A 1 99 ? -6.198 -3.201 22.293 1.00 98.25 99 LEU A CA 1
ATOM 740 C C . LEU A 1 99 ? -6.021 -3.792 20.893 1.00 98.25 99 LEU A C 1
ATOM 742 O O . LEU A 1 99 ? -5.194 -3.334 20.104 1.00 98.25 99 LEU A O 1
ATOM 746 N N . VAL A 1 100 ? -6.831 -4.797 20.566 1.00 98.62 100 VAL A N 1
ATOM 747 C CA . VAL A 1 100 ? -6.863 -5.389 19.224 1.00 98.62 100 VAL A CA 1
ATOM 748 C C . VAL A 1 100 ? -8.226 -5.140 18.603 1.00 98.62 100 VAL A C 1
ATOM 750 O O . VAL A 1 100 ? -9.258 -5.575 19.122 1.00 98.62 100 VAL A O 1
ATOM 753 N N . ILE A 1 101 ? -8.230 -4.457 17.464 1.00 98.69 101 ILE A N 1
ATOM 754 C CA . ILE A 1 101 ? -9.424 -4.159 16.677 1.00 98.69 101 ILE A CA 1
ATOM 755 C C . ILE A 1 101 ? -9.438 -5.086 15.466 1.00 98.69 101 ILE A C 1
ATOM 757 O O . ILE A 1 101 ? -8.587 -4.997 14.580 1.00 98.69 101 ILE A O 1
ATOM 761 N N . ALA A 1 102 ? -10.430 -5.971 15.413 1.00 98.38 102 ALA A N 1
ATOM 762 C CA . ALA A 1 102 ? -10.734 -6.743 14.222 1.00 98.38 102 ALA A CA 1
ATOM 763 C C . ALA A 1 102 ? -11.479 -5.852 13.222 1.00 98.38 102 ALA A C 1
ATOM 765 O O . ALA A 1 102 ? -12.533 -5.297 13.528 1.00 98.38 102 ALA A O 1
ATOM 766 N N . CYS A 1 103 ? -10.928 -5.738 12.021 1.00 98.38 103 CYS A N 1
ATOM 767 C CA . CYS A 1 103 ? -11.506 -5.027 10.891 1.00 98.38 103 CYS A CA 1
ATOM 768 C C . CYS A 1 103 ? -11.994 -6.066 9.883 1.00 98.38 103 CYS A C 1
ATOM 770 O O . CYS A 1 103 ? -11.248 -6.981 9.533 1.00 98.38 103 CYS A O 1
ATOM 772 N N . SER A 1 104 ? -13.226 -5.946 9.396 1.00 97.69 104 SER A N 1
ATOM 773 C CA . SER A 1 104 ? -13.755 -6.889 8.406 1.00 97.69 104 SER A CA 1
ATOM 774 C C . SER A 1 104 ? -14.656 -6.240 7.366 1.00 97.69 104 SER A C 1
ATOM 776 O O . SER A 1 104 ? -15.278 -5.214 7.635 1.00 97.69 104 SER A O 1
ATOM 778 N N . LEU A 1 105 ? -14.735 -6.857 6.189 1.00 95.56 105 LEU A N 1
ATOM 779 C CA . LEU A 1 105 ? -15.682 -6.508 5.131 1.00 95.56 105 LEU A CA 1
ATOM 780 C C . LEU A 1 105 ? -16.103 -7.756 4.335 1.00 95.56 105 LEU A C 1
ATOM 782 O O . LEU A 1 105 ? -15.291 -8.681 4.205 1.00 95.56 105 LEU A O 1
ATOM 786 N N . PRO A 1 106 ? -17.328 -7.793 3.781 1.00 95.00 106 PRO A N 1
ATOM 787 C CA . PRO A 1 106 ? -17.761 -8.846 2.861 1.00 95.00 106 PRO A CA 1
ATOM 788 C C . PRO A 1 106 ? -16.856 -8.896 1.629 1.00 95.00 106 PRO A C 1
ATOM 790 O O . PRO A 1 106 ? -16.724 -7.912 0.906 1.00 95.00 106 PRO A O 1
ATOM 793 N N . ALA A 1 107 ? -16.195 -10.029 1.395 1.00 93.56 107 ALA A N 1
ATOM 794 C CA . ALA A 1 107 ? -15.285 -10.175 0.268 1.00 93.56 107 ALA A CA 1
ATOM 795 C C . ALA A 1 107 ? -16.081 -10.109 -1.041 1.00 93.56 107 ALA A C 1
ATOM 797 O O . ALA A 1 107 ? -16.938 -10.953 -1.282 1.00 93.56 107 ALA A O 1
ATOM 798 N N . SER A 1 108 ? -15.785 -9.139 -1.902 1.00 91.06 108 SER A N 1
ATOM 799 C CA . SER A 1 108 ? -16.464 -8.942 -3.187 1.00 91.06 108 SER A CA 1
ATOM 800 C C . SER A 1 108 ? -15.468 -8.981 -4.340 1.00 91.06 108 SER A C 1
ATOM 802 O O . SER A 1 108 ? -14.327 -8.544 -4.205 1.00 91.06 108 SER A O 1
ATOM 804 N N . GLN A 1 109 ? -15.901 -9.454 -5.510 1.00 89.62 109 GLN A N 1
ATOM 805 C CA . GLN A 1 109 ? -15.089 -9.425 -6.732 1.00 89.62 109 GLN A CA 1
ATOM 806 C C . GLN A 1 109 ? -14.678 -8.009 -7.167 1.00 89.62 109 GLN A C 1
ATOM 808 O O . GLN A 1 109 ? -13.711 -7.872 -7.912 1.00 89.62 109 GLN A O 1
ATOM 813 N N . ALA A 1 110 ? -15.402 -6.977 -6.717 1.00 88.56 110 ALA A N 1
ATOM 814 C CA . ALA A 1 110 ? -15.083 -5.579 -6.995 1.00 88.56 110 ALA A CA 1
ATOM 815 C C . ALA A 1 110 ? -14.040 -4.999 -6.027 1.00 88.56 110 ALA A C 1
ATOM 817 O O . ALA A 1 110 ? -13.442 -3.964 -6.317 1.00 88.56 110 ALA A O 1
ATOM 818 N N . ASP A 1 111 ? -13.827 -5.638 -4.874 1.00 91.06 111 ASP A N 1
ATOM 819 C CA . ASP A 1 111 ? -12.900 -5.154 -3.861 1.00 91.06 111 ASP A CA 1
ATOM 820 C C . ASP A 1 111 ? -11.486 -5.661 -4.120 1.00 91.06 111 ASP A C 1
ATOM 822 O O . ASP A 1 111 ? -11.239 -6.852 -4.339 1.00 91.06 111 ASP A O 1
ATOM 826 N N . HIS A 1 112 ? -10.542 -4.730 -4.043 1.00 94.44 112 HIS A N 1
ATOM 827 C CA . HIS A 1 112 ? -9.122 -5.002 -4.074 1.00 94.44 112 HIS A CA 1
ATOM 828 C C . HIS A 1 112 ? -8.471 -4.477 -2.801 1.00 94.44 112 HIS A C 1
ATOM 830 O O . HIS A 1 112 ? -8.575 -3.300 -2.462 1.00 94.44 112 HIS A O 1
ATOM 836 N N . VAL A 1 113 ? -7.761 -5.359 -2.111 1.00 96.88 113 VAL A N 1
ATOM 837 C CA . VAL A 1 113 ? -6.970 -5.067 -0.927 1.00 96.88 113 VAL A CA 1
ATOM 838 C C . VAL A 1 113 ? -5.519 -5.413 -1.222 1.00 96.88 113 VAL A C 1
ATOM 840 O O . VAL A 1 113 ? -5.152 -6.560 -1.495 1.00 96.88 113 VAL A O 1
ATOM 843 N N . VAL A 1 114 ? -4.683 -4.389 -1.157 1.00 97.31 114 VAL A N 1
ATOM 844 C CA . VAL A 1 114 ? -3.236 -4.503 -1.246 1.00 97.31 114 VAL A CA 1
ATOM 845 C C . VAL A 1 114 ? -2.663 -4.289 0.138 1.00 97.31 114 VAL A C 1
ATOM 847 O O . VAL A 1 114 ? -3.027 -3.351 0.842 1.00 97.31 114 VAL A O 1
ATOM 850 N N . TYR A 1 115 ? -1.756 -5.166 0.529 1.00 97.62 115 TYR A N 1
ATOM 851 C CA . TYR A 1 115 ? -1.049 -5.069 1.796 1.00 97.62 115 TYR A CA 1
ATOM 852 C C . TYR A 1 115 ? 0.414 -5.411 1.586 1.00 97.62 115 TYR A C 1
ATOM 854 O O . TYR A 1 115 ? 0.783 -6.006 0.577 1.00 97.62 115 TYR A O 1
ATOM 862 N N . GLY A 1 116 ? 1.261 -5.089 2.545 1.00 96.69 116 GLY A N 1
ATOM 863 C CA . GLY A 1 116 ? 2.653 -5.497 2.483 1.00 96.69 116 GLY A CA 1
ATOM 864 C C . GLY A 1 116 ? 3.513 -4.664 3.393 1.00 96.69 116 GLY A C 1
ATOM 865 O O . GLY A 1 116 ? 3.013 -3.964 4.271 1.00 96.69 116 GLY A O 1
ATOM 866 N N . ASN A 1 117 ? 4.814 -4.761 3.167 1.00 96.44 117 ASN A N 1
ATOM 867 C CA . ASN A 1 117 ? 5.814 -4.062 3.945 1.00 96.44 117 ASN A CA 1
ATOM 868 C C . ASN A 1 117 ? 6.647 -3.143 3.051 1.00 96.44 117 ASN A C 1
ATOM 870 O O . ASN A 1 117 ? 7.066 -3.533 1.958 1.00 96.44 117 ASN A O 1
ATOM 874 N N . VAL A 1 118 ? 6.901 -1.926 3.523 1.00 97.12 118 VAL A N 1
ATOM 875 C CA . VAL A 1 118 ? 7.812 -0.982 2.886 1.00 97.12 118 VAL A CA 1
ATOM 876 C C . VAL A 1 118 ? 9.130 -0.977 3.636 1.00 97.12 118 VAL A C 1
ATOM 878 O O . VAL A 1 118 ? 9.185 -0.712 4.838 1.00 97.12 118 VAL A O 1
ATOM 881 N N . LYS A 1 119 ? 10.203 -1.232 2.894 1.00 96.12 119 LYS A N 1
ATOM 882 C CA . LYS A 1 119 ? 11.576 -1.164 3.377 1.00 96.12 119 LYS A CA 1
ATOM 883 C C . LYS A 1 119 ? 12.331 -0.086 2.630 1.00 96.12 119 LYS A C 1
ATOM 885 O O . LYS A 1 119 ? 12.081 0.184 1.455 1.00 96.12 119 LYS A O 1
ATOM 890 N N . THR A 1 120 ? 13.292 0.510 3.311 1.00 95.25 120 THR A N 1
ATOM 891 C CA . THR A 1 120 ? 14.327 1.301 2.668 1.00 95.25 120 THR A CA 1
ATOM 892 C C . THR A 1 120 ? 15.525 0.432 2.339 1.00 95.25 120 THR A C 1
ATOM 894 O O . THR A 1 120 ? 15.764 -0.551 3.036 1.00 95.25 120 THR A O 1
ATOM 897 N N . TYR A 1 121 ? 16.279 0.786 1.301 1.00 92.81 121 TYR A N 1
ATOM 898 C CA . TYR A 1 121 ? 17.564 0.155 1.024 1.00 92.81 121 TYR A CA 1
ATOM 899 C C . TYR A 1 121 ? 18.690 1.177 0.819 1.00 92.81 121 TYR A C 1
ATOM 901 O O . TYR A 1 121 ? 18.469 2.293 0.333 1.00 92.81 121 TYR A O 1
ATOM 909 N N . THR A 1 122 ? 19.907 0.787 1.207 1.00 90.25 122 THR A N 1
ATOM 910 C CA . THR A 1 122 ? 21.158 1.543 1.023 1.00 90.25 122 THR A CA 1
ATOM 911 C C . THR A 1 122 ? 22.275 0.646 0.479 1.00 90.25 122 THR A C 1
ATOM 913 O O . THR A 1 122 ? 22.159 -0.582 0.442 1.00 90.25 122 THR A O 1
ATOM 916 N N . GLY A 1 123 ? 23.376 1.266 0.045 1.00 83.94 123 GLY A N 1
ATOM 917 C CA . GLY A 1 123 ? 24.559 0.580 -0.477 1.00 83.94 123 GLY A CA 1
ATOM 918 C C . GLY A 1 123 ? 24.715 0.722 -1.990 1.00 83.94 123 GLY A C 1
ATOM 919 O O . GLY A 1 123 ? 24.070 1.553 -2.623 1.00 83.94 123 GLY A O 1
ATOM 920 N N . ALA A 1 124 ? 25.584 -0.098 -2.580 1.00 77.25 124 ALA A N 1
ATOM 921 C CA . ALA A 1 124 ? 25.957 -0.023 -3.997 1.00 77.25 124 ALA A CA 1
ATOM 922 C C . ALA A 1 124 ? 24.954 -0.709 -4.952 1.00 77.25 124 ALA A C 1
ATOM 924 O O . ALA A 1 124 ? 25.358 -1.151 -6.037 1.00 77.25 124 ALA A O 1
ATOM 925 N N . CYS A 1 125 ? 23.682 -0.808 -4.543 1.00 80.62 125 CYS A N 1
ATOM 926 C CA . CYS A 1 125 ? 22.604 -1.436 -5.306 1.00 80.62 125 CYS A CA 1
ATOM 927 C C . CYS A 1 125 ? 22.422 -0.731 -6.645 1.00 80.62 125 CYS A C 1
ATOM 929 O O . CYS A 1 125 ? 22.072 0.447 -6.680 1.00 80.62 125 CYS A O 1
ATOM 931 N N . LEU A 1 126 ? 22.625 -1.459 -7.740 1.00 84.88 126 LEU A N 1
ATOM 932 C CA . LEU A 1 126 ? 22.274 -0.963 -9.075 1.00 84.88 126 LEU A CA 1
ATOM 933 C C . LEU A 1 126 ? 20.795 -1.132 -9.399 1.00 84.88 126 LEU A C 1
ATOM 935 O O . LEU A 1 126 ? 20.242 -0.351 -10.165 1.00 84.88 126 LEU A O 1
ATOM 939 N N . PHE A 1 127 ? 20.182 -2.163 -8.826 1.00 90.06 127 PHE A N 1
ATOM 940 C CA . PHE A 1 127 ? 18.803 -2.543 -9.087 1.00 90.06 127 PHE A CA 1
ATOM 941 C C . PHE A 1 127 ? 18.023 -2.548 -7.779 1.00 90.06 127 PHE A C 1
ATOM 943 O O . PHE A 1 127 ? 18.601 -2.781 -6.713 1.00 90.06 127 PHE A O 1
ATOM 950 N N . ASN A 1 128 ? 16.721 -2.295 -7.861 1.00 91.44 128 ASN A N 1
ATOM 951 C CA . ASN A 1 128 ? 15.826 -2.351 -6.718 1.00 91.44 128 ASN A CA 1
ATOM 952 C C . ASN A 1 128 ? 15.802 -3.789 -6.151 1.00 91.44 128 ASN A C 1
ATOM 954 O O . ASN A 1 128 ? 15.359 -4.705 -6.848 1.00 91.44 128 ASN A O 1
ATOM 958 N N . PRO A 1 129 ? 16.239 -4.013 -4.897 1.00 90.06 129 PRO A N 1
ATOM 959 C CA . PRO A 1 129 ? 16.340 -5.355 -4.324 1.00 90.06 129 PRO A CA 1
ATOM 960 C C . PRO A 1 129 ? 14.981 -5.968 -3.951 1.00 90.06 129 PRO A C 1
ATOM 962 O O . PRO A 1 129 ? 14.912 -7.146 -3.616 1.00 90.06 129 PRO A O 1
ATOM 965 N N . GLY A 1 130 ? 13.897 -5.185 -3.968 1.00 88.31 130 GLY A N 1
ATOM 966 C CA . GLY A 1 130 ? 12.535 -5.659 -3.706 1.00 88.31 130 GLY A CA 1
ATOM 967 C C . GLY A 1 130 ? 11.806 -6.187 -4.936 1.00 88.31 130 GLY A C 1
ATOM 968 O O . GLY A 1 130 ? 10.618 -6.484 -4.840 1.00 88.31 130 GLY A O 1
ATOM 969 N N . ARG A 1 131 ? 12.474 -6.262 -6.092 1.00 86.44 131 ARG A N 1
ATOM 970 C CA . ARG A 1 131 ? 11.891 -6.736 -7.349 1.00 86.44 131 ARG A CA 1
ATOM 971 C C . ARG A 1 131 ? 12.648 -7.966 -7.833 1.00 86.44 131 ARG A C 1
ATOM 973 O O . ARG A 1 131 ? 13.851 -7.924 -8.066 1.00 86.44 131 ARG A O 1
ATOM 980 N N . ASP A 1 132 ? 11.928 -9.069 -7.967 1.00 79.81 132 ASP A N 1
ATOM 981 C CA . ASP A 1 132 ? 12.413 -10.355 -8.477 1.00 79.81 132 ASP A CA 1
ATOM 982 C C . ASP A 1 132 ? 11.842 -10.691 -9.866 1.00 79.81 132 ASP A C 1
ATOM 984 O O . ASP A 1 132 ? 12.225 -11.680 -10.497 1.00 79.81 132 ASP A O 1
ATOM 988 N N . ASP A 1 133 ? 10.935 -9.852 -10.349 1.00 78.69 133 ASP A N 1
ATOM 989 C CA . ASP A 1 133 ? 10.194 -9.993 -11.589 1.00 78.69 133 ASP A CA 1
ATOM 990 C C . ASP A 1 133 ? 10.852 -9.255 -12.757 1.00 78.69 133 ASP A C 1
ATOM 992 O O . ASP A 1 133 ? 10.916 -9.769 -13.879 1.00 78.69 133 ASP A O 1
ATOM 996 N N . TYR A 1 134 ? 11.437 -8.098 -12.466 1.00 85.81 134 TYR A N 1
ATOM 997 C CA . TYR A 1 134 ? 12.188 -7.266 -13.397 1.00 85.81 134 TYR A CA 1
ATOM 998 C C . TYR A 1 134 ? 13.545 -6.881 -12.809 1.00 85.81 134 TYR A C 1
ATOM 1000 O O . TYR A 1 134 ? 13.717 -6.814 -11.593 1.00 85.81 134 TYR A O 1
ATOM 1008 N N . LEU A 1 135 ? 14.496 -6.536 -13.679 1.00 89.62 135 LEU A N 1
ATOM 1009 C CA . LEU A 1 135 ? 15.617 -5.694 -13.273 1.00 89.62 135 LEU A CA 1
ATOM 1010 C C . LEU A 1 135 ? 15.137 -4.242 -13.288 1.00 89.62 135 LEU A C 1
ATOM 1012 O O . LEU A 1 135 ? 15.016 -3.628 -14.349 1.00 89.62 135 LEU A O 1
ATOM 1016 N N . VAL A 1 136 ? 14.827 -3.714 -12.105 1.00 91.06 136 VAL A N 1
ATOM 1017 C CA . VAL A 1 136 ? 14.324 -2.345 -11.945 1.00 91.06 136 VAL A CA 1
ATOM 1018 C C . VAL A 1 136 ? 15.459 -1.417 -11.543 1.00 91.06 136 VAL A C 1
ATOM 1020 O O . VAL A 1 136 ? 16.132 -1.675 -10.548 1.00 91.06 136 VAL A O 1
ATOM 1023 N N . VAL A 1 137 ? 15.660 -0.335 -12.293 1.00 91.38 137 VAL A N 1
ATOM 1024 C CA . VAL A 1 137 ? 16.594 0.739 -11.933 1.00 91.38 137 VAL A CA 1
ATOM 1025 C C . VAL A 1 137 ? 15.782 1.939 -11.455 1.00 91.38 137 VAL A C 1
ATOM 1027 O O . VAL A 1 137 ? 15.069 2.572 -12.237 1.00 91.38 137 VAL A O 1
ATOM 1030 N N . ASP A 1 138 ? 15.882 2.232 -10.160 1.00 90.19 138 ASP A N 1
ATOM 1031 C CA . ASP A 1 138 ? 15.108 3.296 -9.524 1.00 90.19 138 ASP A CA 1
ATOM 1032 C C . ASP A 1 138 ? 15.705 4.688 -9.785 1.00 90.19 138 ASP A C 1
ATOM 1034 O O . ASP A 1 138 ? 16.928 4.854 -9.769 1.00 90.19 138 ASP A O 1
ATOM 1038 N N . PRO A 1 139 ? 14.867 5.721 -9.966 1.00 82.88 139 PRO A N 1
ATOM 1039 C CA . PRO A 1 139 ? 15.341 7.076 -10.188 1.00 82.88 139 PRO A CA 1
ATOM 1040 C C . PRO A 1 139 ? 15.802 7.795 -8.901 1.00 82.88 139 PRO A C 1
ATOM 1042 O O . PRO A 1 139 ? 15.286 7.564 -7.802 1.00 82.88 139 PRO A O 1
ATOM 1045 N N . PRO A 1 140 ? 16.746 8.750 -9.010 1.00 76.56 140 PRO A N 1
ATOM 1046 C CA . PRO A 1 140 ? 17.403 9.164 -10.241 1.00 76.56 140 PRO A CA 1
ATOM 1047 C C . PRO A 1 140 ? 18.527 8.170 -10.552 1.00 76.56 140 PRO A C 1
ATOM 1049 O O . PRO A 1 140 ? 19.342 7.868 -9.681 1.00 76.56 140 PRO A O 1
ATOM 1052 N N . PHE A 1 141 ? 18.584 7.666 -11.776 1.00 76.69 141 PHE A N 1
ATOM 1053 C CA . PHE A 1 141 ? 19.625 6.725 -12.158 1.00 76.69 141 PHE A CA 1
ATOM 1054 C C . PHE A 1 141 ? 20.602 7.368 -13.131 1.00 76.69 141 PHE A C 1
ATOM 1056 O O . PHE A 1 141 ? 20.221 8.053 -14.078 1.00 76.69 141 PHE A O 1
ATOM 1063 N N . ASP A 1 142 ? 21.884 7.123 -12.888 1.00 78.06 142 ASP A N 1
ATOM 1064 C CA . ASP A 1 142 ? 22.938 7.428 -13.840 1.00 78.06 142 ASP A CA 1
ATOM 1065 C C . ASP A 1 142 ? 23.081 6.225 -14.780 1.00 78.06 142 ASP A C 1
ATOM 1067 O O . ASP A 1 142 ? 23.732 5.228 -14.451 1.00 78.06 142 ASP A O 1
ATOM 1071 N N . LEU A 1 143 ? 22.432 6.300 -15.950 1.00 82.38 143 LEU A N 1
ATOM 1072 C CA . LEU A 1 143 ? 22.517 5.245 -16.965 1.00 82.38 143 LEU A CA 1
ATOM 1073 C C . LEU A 1 143 ? 23.960 4.966 -17.385 1.00 82.38 143 LEU A C 1
ATOM 1075 O O . LEU A 1 143 ? 24.278 3.815 -17.683 1.00 82.38 143 LEU A O 1
ATOM 1079 N N . VAL A 1 144 ? 24.835 5.977 -17.387 1.00 81.69 144 VAL A N 1
ATOM 1080 C CA . VAL A 1 144 ? 26.250 5.797 -17.725 1.00 81.69 144 VAL A CA 1
ATOM 1081 C C . VAL A 1 144 ? 26.925 4.956 -16.652 1.00 81.69 144 VAL A C 1
ATOM 1083 O O . VAL A 1 144 ? 27.598 3.982 -16.987 1.00 81.69 144 VAL A O 1
ATOM 1086 N N . ALA A 1 145 ? 26.704 5.252 -15.370 1.00 81.69 145 ALA A N 1
ATOM 1087 C CA . ALA A 1 145 ? 27.245 4.450 -14.273 1.00 81.69 145 ALA A CA 1
ATOM 1088 C C . ALA A 1 145 ? 26.704 3.008 -14.276 1.00 81.69 145 ALA A C 1
ATOM 1090 O O . ALA A 1 145 ? 27.473 2.059 -14.087 1.00 81.69 145 ALA A O 1
ATOM 1091 N N . VAL A 1 146 ? 25.403 2.825 -14.537 1.00 85.31 146 VAL A N 1
ATOM 1092 C CA . VAL A 1 146 ? 24.773 1.497 -14.651 1.00 85.31 146 VAL A CA 1
ATOM 1093 C C . VAL A 1 146 ? 25.394 0.707 -15.804 1.00 85.31 146 VAL A C 1
ATOM 1095 O O . VAL A 1 146 ? 25.852 -0.417 -15.598 1.00 85.31 146 VAL A O 1
ATOM 1098 N N . CYS A 1 147 ? 25.489 1.301 -16.997 1.00 86.62 147 CYS A N 1
ATOM 1099 C CA . CYS A 1 147 ? 26.074 0.647 -18.170 1.00 86.62 147 CYS A CA 1
ATOM 1100 C C . CYS A 1 147 ? 27.587 0.433 -18.028 1.00 86.62 147 CYS A C 1
ATOM 1102 O O . CYS A 1 147 ? 28.110 -0.546 -18.541 1.00 86.62 147 CYS A O 1
ATOM 1104 N N . THR A 1 148 ? 28.302 1.282 -17.287 1.00 86.75 148 THR A N 1
ATOM 1105 C CA . THR A 1 148 ? 29.733 1.079 -17.004 1.00 86.75 148 THR A CA 1
ATOM 1106 C C . THR A 1 148 ? 29.949 -0.152 -16.123 1.00 86.75 148 THR A C 1
ATOM 1108 O O . THR A 1 148 ? 30.866 -0.935 -16.365 1.00 86.75 148 THR A O 1
ATOM 1111 N N . ARG A 1 149 ? 29.093 -0.366 -15.113 1.00 86.44 149 ARG A N 1
ATOM 1112 C CA . ARG A 1 149 ? 29.169 -1.548 -14.236 1.00 86.44 149 ARG A CA 1
ATOM 1113 C C . ARG A 1 149 ? 28.610 -2.813 -14.886 1.00 86.44 149 ARG A C 1
ATOM 1115 O O . ARG A 1 149 ? 29.058 -3.908 -14.551 1.00 86.44 149 ARG A O 1
ATOM 1122 N N . CYS A 1 150 ? 27.663 -2.670 -15.808 1.00 89.81 150 CYS A N 1
ATOM 1123 C CA . CYS A 1 150 ? 27.063 -3.768 -16.559 1.00 89.81 150 CYS A CA 1
ATOM 1124 C C . CYS A 1 150 ? 27.060 -3.451 -18.067 1.00 89.81 150 CYS A C 1
ATOM 1126 O O . CYS A 1 150 ? 26.006 -3.109 -18.609 1.00 89.81 150 CYS A O 1
ATOM 1128 N N . PRO A 1 151 ? 28.202 -3.589 -18.774 1.00 91.06 151 PRO A N 1
ATOM 1129 C CA . PRO A 1 151 ? 28.320 -3.187 -20.181 1.00 91.06 151 PRO A CA 1
ATOM 1130 C C . PRO A 1 151 ? 27.328 -3.867 -21.123 1.00 91.06 151 PRO A C 1
ATOM 1132 O O . PRO A 1 151 ? 26.931 -3.280 -22.129 1.00 91.06 151 PRO A O 1
ATOM 1135 N N . GLN A 1 152 ? 26.878 -5.086 -20.800 1.00 90.38 152 GLN A N 1
ATOM 1136 C CA . GLN A 1 152 ? 25.880 -5.775 -21.619 1.00 90.38 152 GLN A CA 1
ATOM 1137 C C . GLN A 1 152 ? 24.510 -5.077 -21.603 1.00 90.38 152 GLN A C 1
ATOM 1139 O O . GLN A 1 152 ? 23.739 -5.256 -22.546 1.00 90.38 152 GLN A O 1
ATOM 1144 N N . LEU A 1 153 ? 24.207 -4.262 -20.581 1.00 90.31 153 LEU A N 1
ATOM 1145 C CA . LEU A 1 153 ? 22.941 -3.529 -20.511 1.00 90.31 153 LEU A CA 1
ATOM 1146 C C . LEU A 1 153 ? 22.838 -2.419 -21.540 1.00 90.31 153 LEU A C 1
ATOM 1148 O O . LEU A 1 153 ? 21.720 -2.104 -21.923 1.00 90.31 153 LEU A O 1
ATOM 1152 N N . LEU A 1 154 ? 23.948 -1.857 -22.024 1.00 90.62 154 LEU A N 1
ATOM 1153 C CA . LEU A 1 154 ? 23.882 -0.737 -22.961 1.00 90.62 154 LEU A CA 1
ATOM 1154 C C . LEU A 1 154 ? 23.043 -1.094 -24.196 1.00 90.62 154 LEU A C 1
ATOM 1156 O O . LEU A 1 154 ? 22.098 -0.385 -24.516 1.00 90.62 154 LEU A O 1
ATOM 1160 N N . LYS A 1 155 ? 23.299 -2.258 -24.805 1.00 91.06 155 LYS A N 1
ATOM 1161 C CA . LYS A 1 155 ? 22.540 -2.745 -25.972 1.00 91.06 155 LYS A CA 1
ATOM 1162 C C . LYS A 1 155 ? 21.068 -3.008 -25.655 1.00 91.06 155 LYS A C 1
ATOM 1164 O O . LYS A 1 155 ? 20.196 -2.755 -26.481 1.00 91.06 155 LYS A O 1
ATOM 1169 N N . VAL A 1 156 ? 20.786 -3.514 -24.454 1.00 92.38 156 VAL A N 1
ATOM 1170 C CA . VAL A 1 156 ? 19.414 -3.760 -23.986 1.00 92.38 156 VAL A CA 1
ATOM 1171 C C . VAL A 1 156 ? 18.669 -2.435 -23.833 1.00 92.38 156 VAL A C 1
ATOM 1173 O O . VAL A 1 156 ? 17.560 -2.291 -24.342 1.00 92.38 156 VAL A O 1
ATOM 1176 N N . VAL A 1 157 ? 19.289 -1.451 -23.181 1.00 90.69 157 VAL A N 1
ATOM 1177 C CA . VAL A 1 157 ? 18.717 -0.117 -22.978 1.00 90.69 157 VAL A CA 1
ATOM 1178 C C . VAL A 1 157 ? 18.566 0.616 -24.311 1.00 90.69 157 VAL A C 1
ATOM 1180 O O . VAL A 1 157 ? 17.527 1.216 -24.536 1.00 90.69 157 VAL A O 1
ATOM 1183 N N . GLU A 1 158 ? 19.514 0.505 -25.243 1.00 91.00 158 GLU A N 1
ATOM 1184 C CA . GLU A 1 158 ? 19.394 1.073 -26.596 1.00 91.00 158 GLU A CA 1
ATOM 1185 C C . GLU A 1 158 ? 18.183 0.534 -27.364 1.00 91.00 158 GLU A C 1
ATOM 1187 O O . GLU A 1 158 ? 17.532 1.282 -28.092 1.00 91.00 158 GLU A O 1
ATOM 1192 N N . LYS A 1 159 ? 17.859 -0.753 -27.203 1.00 91.81 159 LYS A N 1
ATOM 1193 C CA . LYS A 1 159 ? 16.721 -1.388 -27.884 1.00 91.81 159 LYS A CA 1
ATOM 1194 C C . LYS A 1 159 ? 15.382 -1.101 -27.225 1.00 91.81 159 LYS A C 1
ATOM 1196 O O . LYS A 1 159 ? 14.377 -0.929 -27.915 1.00 91.81 159 LYS A O 1
ATOM 1201 N N . LEU A 1 160 ? 15.349 -1.137 -25.897 1.00 90.38 160 LEU A N 1
ATOM 1202 C CA . LEU A 1 160 ? 14.113 -0.993 -25.136 1.00 90.38 160 LEU A CA 1
ATOM 1203 C C . LEU A 1 160 ? 13.761 0.475 -24.888 1.00 90.38 160 LEU A C 1
ATOM 1205 O O . LEU A 1 160 ? 12.591 0.833 -24.924 1.00 90.38 160 LEU A O 1
ATOM 1209 N N . TYR A 1 161 ? 14.775 1.305 -24.678 1.00 89.50 161 TYR A N 1
ATOM 1210 C CA . TYR A 1 161 ? 14.661 2.663 -24.159 1.00 89.50 161 TYR A CA 1
ATOM 1211 C C . TYR A 1 161 ? 15.581 3.655 -24.896 1.00 89.50 161 TYR A C 1
ATOM 1213 O O . TYR A 1 161 ? 16.344 4.391 -24.254 1.00 89.50 161 TYR A O 1
ATOM 1221 N N . PRO A 1 162 ? 15.570 3.696 -26.245 1.00 87.50 162 PRO A N 1
ATOM 1222 C CA . PRO A 1 162 ? 16.463 4.563 -27.017 1.00 87.50 162 PRO A CA 1
ATOM 1223 C C . PRO A 1 162 ? 16.315 6.049 -26.661 1.00 87.50 162 PRO A C 1
ATOM 1225 O O . PRO A 1 162 ? 17.282 6.808 -26.721 1.00 87.50 162 PRO A O 1
ATOM 1228 N N . GLU A 1 163 ? 15.117 6.484 -26.277 1.00 85.44 163 GLU A N 1
ATOM 1229 C CA . GLU A 1 163 ? 14.821 7.847 -25.841 1.00 85.44 163 GLU A CA 1
ATOM 1230 C C . GLU A 1 163 ? 15.535 8.223 -24.536 1.00 85.44 163 GLU A C 1
ATOM 1232 O O . GLU A 1 163 ? 15.999 9.358 -24.405 1.00 85.44 163 GLU A O 1
ATOM 1237 N N . ARG A 1 164 ? 15.717 7.268 -23.612 1.00 83.06 164 ARG A N 1
ATOM 1238 C CA . ARG A 1 164 ? 16.385 7.496 -22.318 1.00 83.06 164 ARG A CA 1
ATOM 1239 C C . ARG A 1 164 ? 17.879 7.764 -22.461 1.00 83.06 164 ARG A C 1
ATOM 1241 O O . ARG A 1 164 ? 18.459 8.438 -21.620 1.00 83.06 164 ARG A O 1
ATOM 1248 N N . LEU A 1 165 ? 18.496 7.262 -23.530 1.00 79.31 165 LEU A N 1
ATOM 1249 C CA . LEU A 1 165 ? 19.905 7.521 -23.843 1.00 79.31 165 LEU A CA 1
ATOM 1250 C C . LEU A 1 165 ? 20.111 8.858 -24.563 1.00 79.31 165 LEU A C 1
ATOM 1252 O O . LEU A 1 165 ? 21.191 9.440 -24.486 1.00 79.31 165 LEU A O 1
ATOM 1256 N N . ARG A 1 166 ? 19.085 9.340 -25.277 1.00 73.75 166 ARG A N 1
ATOM 1257 C CA . ARG A 1 166 ? 19.133 10.602 -26.036 1.00 73.75 166 ARG A CA 1
ATOM 1258 C C . ARG A 1 166 ? 18.801 11.819 -25.180 1.00 73.75 166 ARG A C 1
ATOM 1260 O O . ARG A 1 166 ? 19.281 12.908 -25.484 1.00 73.75 166 ARG A O 1
ATOM 1267 N N . ALA A 1 167 ? 17.997 11.651 -24.133 1.00 65.12 167 ALA A N 1
ATOM 1268 C CA . ALA A 1 167 ? 17.681 12.719 -23.195 1.00 65.12 167 ALA A CA 1
ATOM 1269 C C . ALA A 1 167 ? 18.950 13.141 -22.422 1.00 65.12 167 ALA A C 1
ATOM 1271 O O . ALA A 1 167 ? 19.395 12.446 -21.512 1.00 65.12 167 ALA A O 1
ATOM 1272 N N . ARG A 1 168 ? 19.559 14.278 -22.793 1.00 53.19 168 ARG A N 1
ATOM 1273 C CA . ARG A 1 168 ? 20.730 14.858 -22.112 1.00 53.19 168 ARG A CA 1
ATOM 1274 C C . ARG A 1 168 ? 20.376 16.213 -21.474 1.00 53.19 168 ARG A C 1
ATOM 1276 O O . ARG A 1 168 ? 19.868 17.102 -22.145 1.00 53.19 168 ARG A O 1
ATOM 1283 N N . LEU A 1 169 ? 20.734 16.333 -20.193 1.00 48.66 169 LEU A N 1
ATOM 1284 C CA . LEU A 1 169 ? 21.048 17.530 -19.387 1.00 48.66 169 LEU A CA 1
ATOM 1285 C C . LEU A 1 169 ? 19.955 18.501 -18.888 1.00 48.66 169 LEU A C 1
ATOM 1287 O O . LEU A 1 169 ? 20.161 19.004 -17.789 1.00 48.66 169 LEU A O 1
ATOM 1291 N N . ASP A 1 170 ? 18.805 18.693 -19.545 1.00 44.75 170 ASP A N 1
ATOM 1292 C CA . ASP A 1 170 ? 17.856 19.759 -19.117 1.00 44.75 170 ASP A CA 1
ATOM 1293 C C . ASP A 1 170 ? 16.463 19.284 -18.650 1.00 44.75 170 ASP A C 1
ATOM 1295 O O . ASP A 1 170 ? 15.592 20.093 -18.323 1.00 44.75 170 ASP A O 1
ATOM 1299 N N . ALA A 1 171 ? 16.222 17.973 -18.579 1.00 53.44 171 ALA A N 1
ATOM 1300 C CA . ALA A 1 171 ? 14.931 17.445 -18.142 1.00 53.44 171 ALA A CA 1
ATOM 1301 C C . ALA A 1 171 ? 14.840 17.361 -16.609 1.00 53.44 171 ALA A C 1
ATOM 1303 O O . ALA A 1 171 ? 15.752 16.891 -15.928 1.00 53.44 171 ALA A O 1
ATOM 1304 N N . THR A 1 172 ? 13.699 17.792 -16.068 1.00 52.38 172 THR A N 1
ATOM 1305 C CA . THR A 1 172 ? 13.281 17.569 -14.675 1.00 52.38 172 THR A CA 1
ATOM 1306 C C . THR A 1 172 ? 13.553 16.109 -14.287 1.00 52.38 172 THR A C 1
ATOM 1308 O O . THR A 1 172 ? 13.308 15.238 -15.123 1.00 52.38 172 THR A O 1
ATOM 1311 N N . PRO A 1 173 ? 14.053 15.803 -13.071 1.00 58.47 173 PRO A N 1
ATOM 1312 C CA . PRO A 1 173 ? 14.409 14.435 -12.713 1.00 58.47 173 PRO A CA 1
ATOM 1313 C C . PRO A 1 173 ? 13.207 13.518 -12.898 1.00 58.47 173 PRO A C 1
ATOM 1315 O O . PRO A 1 173 ? 12.203 13.627 -12.190 1.00 58.47 173 PRO A O 1
ATOM 1318 N N . GLU A 1 174 ? 13.331 12.627 -13.871 1.00 72.81 174 GLU A N 1
ATOM 1319 C CA . GLU A 1 174 ? 12.337 11.620 -14.159 1.00 72.81 174 GLU A CA 1
ATOM 1320 C C . GLU A 1 174 ? 12.192 10.693 -12.954 1.00 72.81 174 GLU A C 1
ATOM 1322 O O . GLU A 1 174 ? 13.178 10.174 -12.434 1.00 72.81 174 GLU A O 1
ATOM 1327 N N . LEU A 1 175 ? 10.957 10.519 -12.486 1.00 84.81 175 LEU A N 1
ATOM 1328 C CA . LEU A 1 175 ? 10.632 9.607 -11.389 1.00 84.81 175 LEU A CA 1
ATOM 1329 C C . LEU A 1 175 ? 10.180 8.236 -11.892 1.00 84.81 175 LEU A C 1
ATOM 1331 O O . LEU A 1 175 ? 9.977 7.340 -11.083 1.00 84.81 175 LEU A O 1
ATOM 1335 N N . THR A 1 176 ? 10.063 8.054 -13.204 1.00 89.50 176 THR A N 1
ATOM 1336 C CA . THR A 1 176 ? 9.706 6.777 -13.812 1.00 89.50 176 THR A CA 1
ATOM 1337 C C . THR A 1 176 ? 10.913 5.833 -13.805 1.00 89.50 176 THR A C 1
ATOM 1339 O O . THR A 1 176 ? 11.967 6.187 -14.335 1.00 89.50 176 THR A O 1
ATOM 1342 N N . PRO A 1 177 ? 10.796 4.634 -13.211 1.00 92.00 177 PRO A N 1
ATOM 1343 C CA . PRO A 1 177 ? 11.894 3.677 -13.177 1.00 92.00 177 PRO A CA 1
ATOM 1344 C C . PRO A 1 177 ? 12.135 3.037 -14.544 1.00 92.00 177 PRO A C 1
ATOM 1346 O O . PRO A 1 177 ? 11.221 2.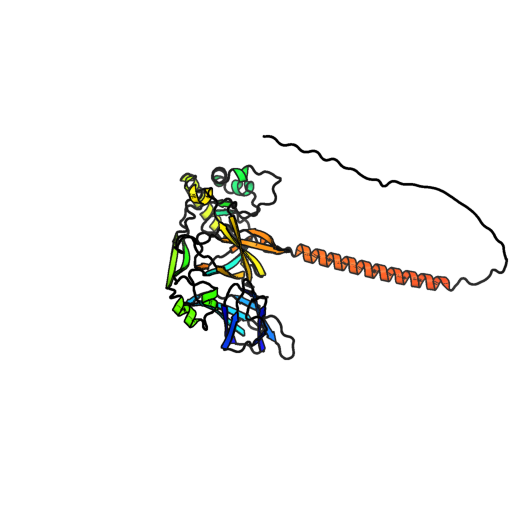898 -15.361 1.00 92.00 177 PRO A O 1
ATOM 1349 N N . LEU A 1 178 ? 13.366 2.573 -14.759 1.00 90.69 178 LEU A N 1
ATOM 1350 C CA . LEU A 1 178 ? 13.687 1.697 -15.880 1.00 90.69 178 LEU A CA 1
ATOM 1351 C C . LEU A 1 178 ? 13.296 0.263 -15.518 1.00 90.69 178 LEU A C 1
ATOM 1353 O O . LEU A 1 178 ? 13.718 -0.240 -14.477 1.00 90.69 178 LEU A O 1
ATOM 1357 N N . VAL A 1 179 ? 12.521 -0.406 -16.371 1.00 90.88 179 VAL A N 1
ATOM 1358 C CA . VAL A 1 179 ? 11.982 -1.743 -16.087 1.00 90.88 179 VAL A CA 1
ATOM 1359 C C . VAL A 1 179 ? 12.458 -2.718 -17.156 1.00 90.88 179 VAL A C 1
ATOM 1361 O O . VAL A 1 179 ? 11.879 -2.833 -18.232 1.00 90.88 179 VAL A O 1
ATOM 1364 N N . ILE A 1 180 ? 13.549 -3.426 -16.872 1.00 89.75 180 ILE A N 1
ATOM 1365 C CA . ILE A 1 180 ? 14.148 -4.365 -17.822 1.00 89.75 180 ILE A CA 1
ATOM 1366 C C . ILE A 1 180 ? 13.560 -5.764 -17.573 1.00 89.75 180 ILE A C 1
ATOM 1368 O O . ILE A 1 180 ? 13.655 -6.278 -16.451 1.00 89.75 180 ILE A O 1
ATOM 1372 N N . PRO A 1 181 ? 12.956 -6.410 -18.589 1.00 85.12 181 PRO A N 1
ATOM 1373 C CA . PRO A 1 181 ? 12.357 -7.728 -18.427 1.00 85.12 181 PRO A CA 1
ATOM 1374 C C . PRO A 1 181 ? 13.426 -8.770 -18.102 1.00 85.12 181 PRO A C 1
ATOM 1376 O O . PRO A 1 181 ? 14.423 -8.885 -18.808 1.00 85.12 181 PRO A O 1
ATOM 1379 N N . SER A 1 182 ? 13.202 -9.557 -17.047 1.00 76.38 182 SER A N 1
ATOM 1380 C CA . SER A 1 182 ? 14.171 -10.565 -16.595 1.00 76.38 182 SER A CA 1
ATOM 1381 C C . SER A 1 182 ? 14.170 -11.851 -17.432 1.00 76.38 182 SER A C 1
ATOM 1383 O O . SER A 1 182 ? 15.075 -12.668 -17.293 1.00 76.38 182 SER A O 1
ATOM 1385 N N . GLY A 1 183 ? 13.151 -12.061 -18.275 1.00 68.94 183 GLY A N 1
ATOM 1386 C CA . GLY A 1 183 ? 12.968 -13.308 -19.028 1.00 68.94 183 GLY A CA 1
ATOM 1387 C C . GLY A 1 183 ? 12.509 -14.499 -18.185 1.00 68.94 183 GLY A C 1
ATOM 1388 O O . GLY A 1 183 ? 12.309 -15.582 -18.731 1.00 68.94 183 GLY A O 1
ATOM 1389 N N . LEU A 1 184 ? 12.299 -14.308 -16.880 1.00 65.88 184 LEU A N 1
ATOM 1390 C CA . LEU A 1 184 ? 11.862 -15.353 -15.964 1.00 65.88 184 LEU A CA 1
ATOM 1391 C C . LEU A 1 184 ? 10.365 -15.218 -15.645 1.00 65.88 184 LEU A C 1
ATOM 1393 O O . LEU A 1 184 ? 9.856 -14.098 -15.538 1.00 65.88 184 LEU A O 1
ATOM 1397 N N . PRO A 1 185 ? 9.643 -16.343 -15.480 1.00 60.62 185 PRO A N 1
ATOM 1398 C CA . PRO A 1 185 ? 8.254 -16.319 -15.047 1.00 60.62 185 PRO A CA 1
ATOM 1399 C C . PRO A 1 185 ? 8.150 -15.750 -13.639 1.00 60.62 185 PRO A C 1
ATOM 1401 O O . PRO A 1 185 ? 8.514 -16.401 -12.663 1.00 60.62 185 PRO A O 1
ATOM 1404 N N . ASN A 1 186 ? 7.616 -14.533 -13.539 1.00 62.75 186 ASN A N 1
ATOM 1405 C CA . ASN A 1 186 ? 7.152 -13.999 -12.270 1.00 62.75 186 ASN A CA 1
ATOM 1406 C C . ASN A 1 186 ? 5.869 -14.736 -11.872 1.00 62.75 186 ASN A C 1
ATOM 1408 O O . ASN A 1 186 ? 4.852 -14.646 -12.570 1.00 62.75 186 ASN A O 1
ATOM 1412 N N . VAL A 1 187 ? 5.924 -15.451 -10.749 1.00 63.06 187 VAL A N 1
ATOM 1413 C CA . VAL A 1 187 ? 4.747 -16.049 -10.122 1.00 63.06 187 VAL A CA 1
ATOM 1414 C C . VAL A 1 187 ? 4.333 -15.158 -8.961 1.00 63.06 187 VAL A C 1
ATOM 1416 O O . VAL A 1 187 ? 4.669 -15.410 -7.806 1.00 63.06 187 VAL A O 1
ATOM 1419 N N . ALA A 1 188 ? 3.563 -14.117 -9.261 1.00 70.44 188 ALA A N 1
ATOM 1420 C CA . ALA A 1 188 ? 2.854 -13.422 -8.203 1.00 70.44 188 ALA A CA 1
ATOM 1421 C C . ALA A 1 188 ? 1.697 -14.309 -7.736 1.00 70.44 188 ALA A C 1
ATOM 1423 O O . ALA A 1 188 ? 0.939 -14.833 -8.550 1.00 70.44 188 ALA A O 1
ATOM 1424 N N . VAL A 1 189 ? 1.534 -14.485 -6.428 1.00 78.75 189 VAL A N 1
ATOM 1425 C CA . VAL A 1 189 ? 0.427 -15.267 -5.865 1.00 78.75 189 VAL A CA 1
ATOM 1426 C C . VAL A 1 189 ? -0.487 -14.337 -5.083 1.00 78.75 189 VAL A C 1
ATOM 1428 O O . VAL A 1 189 ? -0.029 -13.516 -4.294 1.00 78.75 189 VAL A O 1
ATOM 1431 N N . GLY A 1 190 ? -1.790 -14.477 -5.295 1.00 87.00 190 GLY A N 1
ATOM 1432 C CA . GLY A 1 190 ? -2.814 -13.730 -4.570 1.00 87.00 190 GLY A CA 1
ATOM 1433 C C . GLY A 1 190 ? -4.140 -14.478 -4.563 1.00 87.00 190 GLY A C 1
ATOM 1434 O O . GLY A 1 190 ? -4.268 -15.550 -5.168 1.00 87.00 190 GLY A O 1
ATOM 1435 N N . LEU A 1 191 ? -5.119 -13.918 -3.859 1.00 91.69 191 LEU A N 1
ATOM 1436 C CA . LEU A 1 191 ? -6.470 -14.466 -3.809 1.00 91.69 191 LEU A CA 1
ATOM 1437 C C . LEU A 1 191 ? -7.392 -13.696 -4.744 1.00 91.69 191 LEU A C 1
ATOM 1439 O O . LEU A 1 191 ? -7.302 -12.476 -4.888 1.00 91.69 191 LEU A O 1
ATOM 1443 N N . VAL A 1 192 ? -8.268 -14.449 -5.392 1.00 90.62 192 VAL A N 1
ATOM 1444 C CA . VAL A 1 192 ? -9.260 -13.966 -6.345 1.00 90.62 192 VAL A CA 1
ATOM 1445 C C . VAL A 1 192 ? -10.620 -14.256 -5.765 1.00 90.62 192 VAL A C 1
ATOM 1447 O O . VAL A 1 192 ? -10.872 -15.388 -5.342 1.00 90.62 192 VAL A O 1
ATOM 1450 N N . PHE A 1 193 ? -11.473 -13.244 -5.761 1.00 91.44 193 PHE A N 1
ATOM 1451 C CA . PHE A 1 193 ? -12.841 -13.360 -5.291 1.00 91.44 193 PHE A CA 1
ATOM 1452 C C . PHE A 1 193 ? -13.754 -13.479 -6.503 1.00 91.44 193 PHE A C 1
ATOM 1454 O O . PHE A 1 193 ? -13.649 -12.709 -7.455 1.00 91.44 193 PHE A O 1
ATOM 1461 N N . GLN A 1 194 ? -14.623 -14.482 -6.488 1.00 89.38 194 GLN A N 1
ATOM 1462 C CA . GLN A 1 194 ? -15.699 -14.628 -7.459 1.00 89.38 194 GLN A CA 1
ATOM 1463 C C . GLN A 1 194 ? -17.001 -14.560 -6.677 1.00 89.38 194 GLN A C 1
ATOM 1465 O O . GLN A 1 194 ? -17.285 -15.460 -5.889 1.00 89.38 194 GLN A O 1
ATOM 1470 N N . SER A 1 195 ? -17.750 -13.482 -6.865 1.00 88.31 195 SER A N 1
ATOM 1471 C CA . SER A 1 195 ? -18.987 -13.194 -6.142 1.00 88.31 195 SER A CA 1
ATOM 1472 C C . SER A 1 195 ? -20.076 -12.765 -7.117 1.00 88.31 195 SER A C 1
ATOM 1474 O O . SER A 1 195 ? -19.805 -12.446 -8.278 1.00 88.31 195 SER A O 1
ATOM 1476 N N . ARG A 1 196 ? -21.321 -12.709 -6.649 1.00 86.81 196 ARG A N 1
ATOM 1477 C CA . ARG A 1 196 ? -22.396 -12.037 -7.381 1.00 86.81 196 ARG A CA 1
ATOM 1478 C C . ARG A 1 196 ? -22.061 -10.554 -7.545 1.00 86.81 196 ARG A C 1
ATOM 1480 O O . ARG A 1 196 ? -21.379 -9.951 -6.713 1.00 86.81 196 ARG A O 1
ATOM 1487 N N . ALA A 1 197 ? -22.505 -9.983 -8.662 1.00 83.00 197 ALA A N 1
ATOM 1488 C CA . ALA A 1 197 ? -22.342 -8.565 -8.944 1.00 83.00 197 ALA A CA 1
ATOM 1489 C C . ALA A 1 197 ? -23.375 -7.777 -8.133 1.00 83.00 197 ALA A C 1
ATOM 1491 O O . ALA A 1 197 ? -24.531 -7.684 -8.533 1.00 83.00 197 ALA A O 1
ATOM 1492 N N . LEU A 1 198 ? -22.938 -7.256 -6.990 1.00 83.50 198 LEU A N 1
ATOM 1493 C CA . LEU A 1 198 ? -23.671 -6.288 -6.184 1.00 83.50 198 LEU A CA 1
ATOM 1494 C C . LEU A 1 198 ? -22.854 -5.003 -6.122 1.00 83.50 198 LEU A C 1
ATOM 1496 O O . LEU A 1 198 ? -21.622 -5.039 -6.044 1.00 83.50 198 LEU A O 1
ATOM 1500 N N . SER A 1 199 ? -23.538 -3.869 -6.183 1.00 81.88 199 SER A N 1
ATOM 1501 C CA . SER A 1 199 ? -22.928 -2.570 -5.958 1.00 81.88 199 SER A CA 1
ATOM 1502 C C . SER A 1 199 ? -22.584 -2.383 -4.484 1.00 81.88 199 SER A C 1
ATOM 1504 O O . SER A 1 199 ? -23.145 -3.002 -3.583 1.00 81.88 199 SER A O 1
ATOM 1506 N N . VAL A 1 200 ? -21.660 -1.466 -4.235 1.00 76.75 200 VAL A N 1
ATOM 1507 C CA . VAL A 1 200 ? -21.233 -1.089 -2.884 1.00 76.75 200 VAL A CA 1
ATOM 1508 C C . VAL A 1 200 ? -22.395 -0.522 -2.087 1.00 76.75 200 VAL A C 1
ATOM 1510 O O . VAL A 1 200 ? -22.548 -0.857 -0.926 1.00 76.75 200 VAL A O 1
ATOM 1513 N N . ALA A 1 201 ? -23.243 0.284 -2.729 1.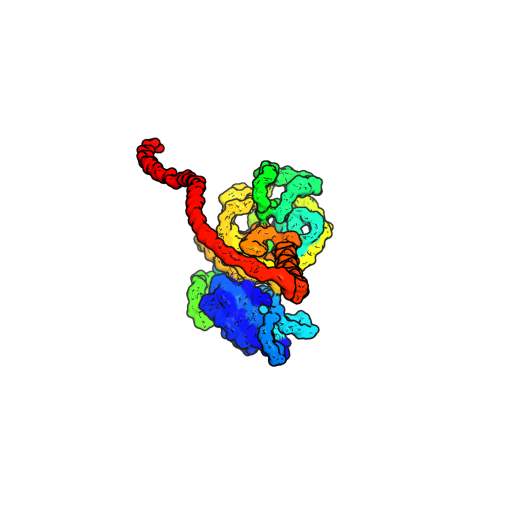00 82.50 201 ALA A N 1
ATOM 1514 C CA . ALA A 1 201 ? -24.423 0.846 -2.091 1.00 82.50 201 ALA A CA 1
ATOM 1515 C C . ALA A 1 201 ? -25.424 -0.244 -1.682 1.00 82.50 201 ALA A C 1
ATOM 1517 O O . ALA A 1 201 ? -26.023 -0.139 -0.619 1.00 82.50 201 ALA A O 1
ATOM 1518 N N . GLU A 1 202 ? -25.583 -1.300 -2.490 1.00 85.44 202 GLU A N 1
ATOM 1519 C CA . GLU A 1 202 ? -26.414 -2.453 -2.121 1.00 85.44 202 GLU A CA 1
ATOM 1520 C C . GLU A 1 202 ? -25.823 -3.216 -0.933 1.00 85.44 202 GLU A C 1
ATOM 1522 O O . GLU A 1 202 ? -26.566 -3.572 -0.026 1.00 85.44 202 GLU A O 1
ATOM 1527 N N . ILE A 1 203 ? -24.502 -3.423 -0.912 1.00 83.75 203 ILE A N 1
ATOM 1528 C CA . ILE A 1 203 ? -23.805 -4.091 0.198 1.00 83.75 203 ILE A CA 1
ATOM 1529 C C . ILE A 1 203 ? -23.891 -3.251 1.480 1.00 83.75 203 ILE A C 1
ATOM 1531 O O . ILE A 1 203 ? -24.210 -3.773 2.542 1.00 83.75 203 ILE A O 1
ATOM 1535 N N . ASP A 1 204 ? -23.643 -1.946 1.388 1.00 81.69 204 ASP A N 1
ATOM 1536 C CA . ASP A 1 204 ? -23.656 -1.021 2.525 1.00 81.69 204 ASP A CA 1
ATOM 1537 C C . ASP A 1 204 ? -25.068 -0.797 3.088 1.00 81.69 204 ASP A C 1
ATOM 1539 O O . ASP A 1 204 ? -25.217 -0.432 4.253 1.00 81.69 204 ASP A O 1
ATOM 1543 N N . ALA A 1 205 ? -26.109 -1.008 2.276 1.00 85.00 205 ALA A N 1
ATOM 1544 C CA . ALA A 1 205 ? -27.503 -0.926 2.706 1.00 85.00 205 ALA A CA 1
ATOM 1545 C C . ALA A 1 205 ? -27.984 -2.177 3.464 1.00 85.00 205 ALA A C 1
ATOM 1547 O O . ALA A 1 205 ? -29.092 -2.168 4.005 1.00 85.00 205 ALA A O 1
ATOM 1548 N N . MET A 1 206 ? -27.196 -3.256 3.497 1.00 87.69 206 MET A N 1
ATOM 1549 C CA . MET A 1 206 ? -27.579 -4.491 4.180 1.00 87.69 206 MET A CA 1
ATOM 1550 C C . MET A 1 206 ? -27.526 -4.335 5.700 1.00 87.69 206 MET A C 1
ATOM 1552 O O . MET A 1 206 ? -26.665 -3.653 6.255 1.00 87.69 206 MET A O 1
ATOM 1556 N N . ALA A 1 207 ? -28.476 -4.981 6.381 1.00 81.56 207 ALA A N 1
ATOM 1557 C CA . ALA A 1 207 ? -28.653 -4.845 7.824 1.00 81.56 207 ALA A CA 1
ATOM 1558 C C . ALA A 1 207 ? -27.486 -5.446 8.624 1.00 81.56 207 ALA A C 1
ATOM 1560 O O . ALA A 1 207 ? -27.185 -4.977 9.724 1.00 81.56 207 ALA A O 1
ATOM 1561 N N . SER A 1 208 ? -26.827 -6.470 8.078 1.00 88.94 208 SER A N 1
ATOM 1562 C CA . SER A 1 208 ? -25.690 -7.138 8.703 1.00 88.94 208 SER A CA 1
ATOM 1563 C C . SER A 1 208 ? -24.630 -7.573 7.686 1.00 88.94 208 SER A C 1
ATOM 1565 O O . SER A 1 208 ? -24.877 -7.654 6.482 1.00 88.94 208 SER A O 1
ATOM 1567 N N . GLN A 1 209 ? -23.426 -7.878 8.185 1.00 90.25 209 GLN A N 1
ATOM 1568 C CA . GLN A 1 209 ? -22.371 -8.477 7.362 1.00 90.25 209 GLN A CA 1
ATOM 1569 C C . GLN A 1 209 ? -22.738 -9.882 6.879 1.00 90.25 209 GLN A C 1
ATOM 1571 O O . GLN A 1 209 ? -22.341 -10.247 5.777 1.00 90.25 209 GLN A O 1
ATOM 1576 N N . ASP A 1 210 ? -23.486 -10.645 7.677 1.00 90.56 210 ASP A N 1
ATOM 1577 C CA . ASP A 1 210 ? -23.894 -12.006 7.325 1.00 90.56 210 ASP A CA 1
ATOM 1578 C C . ASP A 1 210 ? -24.859 -11.976 6.131 1.00 90.56 210 ASP A C 1
ATOM 1580 O O . ASP A 1 210 ? -24.638 -12.689 5.154 1.00 90.56 210 ASP A O 1
ATOM 1584 N N . ASP A 1 211 ? -25.822 -11.043 6.123 1.00 91.12 211 ASP A N 1
ATOM 1585 C CA . ASP A 1 211 ? -26.713 -10.820 4.972 1.00 91.12 211 ASP A CA 1
ATOM 1586 C C . ASP A 1 211 ? -25.920 -10.478 3.700 1.00 91.12 211 ASP A C 1
ATOM 1588 O O . ASP A 1 211 ? -26.237 -10.945 2.603 1.00 91.12 211 ASP A O 1
ATOM 1592 N N . ALA A 1 212 ? -24.861 -9.674 3.839 1.00 91.69 212 ALA A N 1
ATOM 1593 C CA . ALA A 1 212 ? -23.998 -9.309 2.724 1.00 91.69 212 ALA A CA 1
ATOM 1594 C C . ALA A 1 212 ? -23.160 -10.476 2.204 1.00 91.69 212 ALA A C 1
ATOM 1596 O O . ALA A 1 212 ? -23.015 -10.636 0.989 1.00 91.69 212 ALA A O 1
ATOM 1597 N N . VAL A 1 213 ? -22.631 -11.311 3.096 1.00 93.12 213 VAL A N 1
ATOM 1598 C CA . VAL A 1 213 ? -21.914 -12.535 2.725 1.00 93.12 213 VAL A CA 1
ATOM 1599 C C . VAL A 1 213 ? -22.847 -13.500 1.989 1.00 93.12 213 VAL A C 1
ATOM 1601 O O . VAL A 1 213 ? -22.495 -13.977 0.903 1.00 93.12 213 VAL A O 1
ATOM 1604 N N . ASP A 1 214 ? -24.048 -13.723 2.521 1.00 92.75 214 ASP A N 1
ATOM 1605 C CA . ASP A 1 214 ? -25.057 -14.606 1.933 1.00 92.75 214 ASP A CA 1
ATOM 1606 C C . ASP A 1 214 ? -25.520 -14.114 0.558 1.00 92.75 214 ASP A C 1
ATOM 1608 O O . ASP A 1 214 ? -25.698 -14.908 -0.371 1.00 92.75 214 ASP A O 1
ATOM 1612 N N . ALA A 1 215 ? -25.668 -12.799 0.389 1.00 91.69 215 ALA A N 1
ATOM 1613 C CA . ALA A 1 215 ? -26.046 -12.200 -0.884 1.00 91.69 215 ALA A CA 1
ATOM 1614 C C . ALA A 1 215 ? -24.920 -12.258 -1.930 1.00 91.69 215 ALA A C 1
ATOM 1616 O O . ALA A 1 215 ? -25.186 -12.491 -3.113 1.00 91.69 215 ALA A O 1
ATOM 1617 N N . LEU A 1 216 ? -23.663 -12.068 -1.517 1.00 91.81 216 LEU A N 1
ATOM 1618 C CA . LEU A 1 216 ? -22.507 -12.096 -2.415 1.00 91.81 216 LEU A CA 1
ATOM 1619 C C . LEU A 1 216 ? -22.152 -13.509 -2.884 1.00 91.81 216 LEU A C 1
ATOM 1621 O O . LEU A 1 216 ? -21.696 -13.663 -4.020 1.00 91.81 216 LEU A O 1
ATOM 1625 N N . GLN A 1 217 ? -22.361 -14.528 -2.044 1.00 91.56 217 GLN A N 1
ATOM 1626 C CA . GLN A 1 217 ? -22.028 -15.930 -2.343 1.00 91.56 217 GLN A CA 1
ATOM 1627 C C . GLN A 1 217 ? -20.574 -16.098 -2.814 1.00 91.56 217 GLN A C 1
ATOM 1629 O O . GLN A 1 217 ? -20.278 -16.790 -3.793 1.00 91.56 217 GLN A O 1
ATOM 1634 N N . THR A 1 218 ? -19.655 -15.400 -2.148 1.00 90.62 218 THR A N 1
ATOM 1635 C CA . THR A 1 218 ? -18.271 -15.283 -2.606 1.00 90.62 218 THR A CA 1
ATOM 1636 C C . THR A 1 218 ? -17.513 -16.592 -2.478 1.00 90.62 218 THR A C 1
ATOM 1638 O O . THR A 1 218 ? -17.415 -17.188 -1.408 1.00 90.62 218 THR A O 1
ATOM 1641 N N . THR A 1 219 ? -16.866 -16.988 -3.568 1.00 90.44 219 THR A N 1
ATOM 1642 C CA . THR A 1 219 ? -15.868 -18.055 -3.581 1.00 90.44 219 THR A CA 1
ATOM 1643 C C . THR A 1 219 ? -14.468 -17.466 -3.710 1.00 90.44 219 THR A C 1
ATOM 1645 O O . THR A 1 219 ? -14.243 -16.475 -4.411 1.00 90.44 219 THR A O 1
ATOM 1648 N N . VAL A 1 220 ? -13.506 -18.080 -3.020 1.00 90.00 220 VAL A N 1
ATOM 1649 C CA . VAL A 1 220 ? -12.118 -17.612 -2.964 1.00 90.00 220 VAL A CA 1
ATOM 1650 C C . VAL A 1 220 ? -11.220 -18.637 -3.633 1.00 90.00 220 VAL A C 1
ATOM 1652 O O . VAL A 1 220 ? -11.211 -19.810 -3.264 1.00 90.00 220 VAL A O 1
ATOM 1655 N N . LYS A 1 221 ? -10.432 -18.196 -4.613 1.00 87.62 221 LYS A N 1
ATOM 1656 C CA . LYS A 1 221 ? -9.450 -19.042 -5.296 1.00 87.62 221 LYS A CA 1
ATOM 1657 C C . LYS A 1 221 ? -8.061 -18.452 -5.142 1.00 87.62 221 LYS A C 1
ATOM 1659 O O . LYS A 1 221 ? -7.829 -17.285 -5.458 1.00 87.62 221 LYS A O 1
ATOM 1664 N N . ARG A 1 222 ? -7.113 -19.279 -4.702 1.00 84.62 222 ARG A N 1
ATOM 1665 C CA . ARG A 1 222 ? -5.690 -18.950 -4.791 1.00 84.62 222 ARG A CA 1
ATOM 1666 C C . ARG A 1 222 ? -5.263 -19.135 -6.237 1.00 84.62 222 ARG A C 1
ATOM 1668 O O . ARG A 1 222 ? -5.318 -20.248 -6.752 1.00 84.62 222 ARG A O 1
ATOM 1675 N N . VAL A 1 223 ? -4.850 -18.055 -6.888 1.00 78.12 223 VAL A N 1
ATOM 1676 C CA . VAL A 1 223 ? -4.427 -18.106 -8.288 1.00 78.12 223 VAL A CA 1
ATOM 1677 C C . VAL A 1 223 ? -2.943 -17.758 -8.355 1.00 78.12 223 VAL A C 1
ATOM 1679 O O . VAL A 1 223 ? -2.558 -16.670 -7.916 1.00 78.12 223 VAL A O 1
ATOM 1682 N N . PRO A 1 224 ? -2.088 -18.665 -8.863 1.00 70.44 224 PRO A N 1
ATOM 1683 C CA . PRO A 1 224 ? -0.766 -18.270 -9.304 1.00 70.44 224 PRO A CA 1
ATOM 1684 C C . PRO A 1 224 ? -0.953 -17.418 -10.556 1.00 70.44 224 PRO A C 1
ATOM 1686 O O . PRO A 1 224 ? -1.410 -17.897 -11.595 1.00 70.44 224 PRO A O 1
ATOM 1689 N N . PHE A 1 225 ? -0.620 -16.139 -10.468 1.00 63.31 225 PHE A N 1
ATOM 1690 C CA . PHE A 1 225 ? -0.517 -15.315 -11.653 1.00 63.31 225 PHE A CA 1
ATOM 1691 C C . PHE A 1 225 ? 0.787 -15.706 -12.312 1.00 63.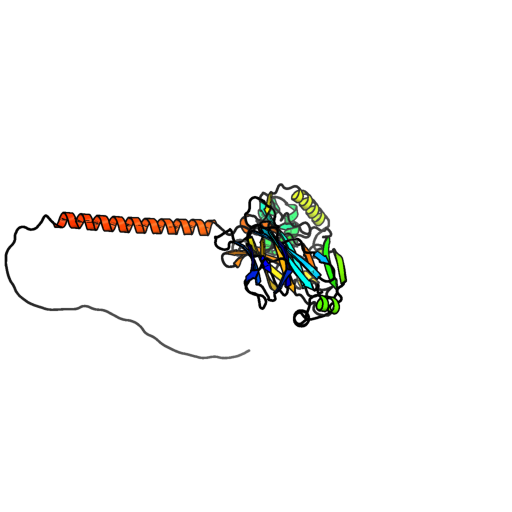31 225 PHE A C 1
ATOM 1693 O O . PHE A 1 225 ? 1.863 -15.336 -11.849 1.00 63.31 225 PHE A O 1
ATOM 1700 N N . LYS A 1 226 ? 0.684 -16.404 -13.445 1.00 53.00 226 LYS A N 1
ATOM 1701 C CA . LYS A 1 226 ? 1.588 -16.061 -14.533 1.00 53.00 226 LYS A CA 1
ATOM 1702 C C . LYS A 1 226 ? 1.236 -14.627 -14.830 1.00 53.00 226 LYS A C 1
ATOM 1704 O O . LYS A 1 226 ? 0.234 -14.349 -15.489 1.00 53.00 226 LYS A O 1
ATOM 1709 N N . ALA A 1 227 ? 1.972 -13.712 -14.221 1.00 48.22 227 ALA A N 1
ATOM 1710 C CA . ALA A 1 227 ? 1.859 -12.349 -14.639 1.00 48.22 227 ALA A CA 1
ATOM 1711 C C . ALA A 1 227 ? 2.062 -12.393 -16.184 1.00 48.22 227 ALA A C 1
ATOM 1713 O O . ALA A 1 227 ? 2.788 -13.247 -16.712 1.00 48.22 227 ALA A O 1
ATOM 1714 N N . LEU A 1 228 ? 1.433 -11.490 -16.927 1.00 47.62 228 LEU A N 1
ATOM 1715 C CA . LEU A 1 228 ? 1.762 -11.260 -18.335 1.00 47.62 228 LEU A CA 1
ATOM 1716 C C . LEU A 1 228 ? 2.893 -10.205 -18.517 1.00 47.62 228 LEU A C 1
ATOM 1718 O O . LEU A 1 228 ? 2.833 -9.459 -19.490 1.00 47.62 228 LEU A O 1
ATOM 1722 N N . PRO A 1 229 ? 3.922 -10.048 -17.643 1.00 47.53 229 PRO A N 1
ATOM 1723 C CA . PRO A 1 229 ? 4.987 -9.086 -17.843 1.00 47.53 229 PRO A CA 1
ATOM 1724 C C . PRO A 1 229 ? 5.995 -9.606 -18.872 1.00 47.53 229 PRO A C 1
ATOM 1726 O O . PRO A 1 229 ? 6.840 -8.865 -19.353 1.00 47.53 229 PRO A O 1
ATOM 1729 N N . MET A 1 230 ? 5.909 -10.885 -19.248 1.00 47.94 230 MET A N 1
ATOM 1730 C CA . MET A 1 230 ? 6.940 -11.599 -19.999 1.00 47.94 230 MET A CA 1
ATOM 1731 C C . MET A 1 230 ? 6.927 -11.397 -21.520 1.00 47.94 230 MET A C 1
ATOM 1733 O O . MET A 1 230 ? 7.550 -12.177 -22.233 1.00 47.94 230 MET A O 1
ATOM 1737 N N . GLN A 1 231 ? 6.261 -10.379 -22.061 1.00 52.69 231 GLN A N 1
ATOM 1738 C CA . GLN A 1 231 ? 6.458 -10.049 -23.481 1.00 52.69 231 GLN A CA 1
ATOM 1739 C C . GLN A 1 231 ? 6.819 -8.596 -23.752 1.00 52.69 231 GLN A C 1
ATOM 1741 O O . GLN A 1 231 ? 7.435 -8.338 -24.786 1.00 52.69 231 GLN A O 1
ATOM 1746 N N . ALA A 1 232 ? 6.540 -7.674 -22.827 1.00 62.09 232 ALA A N 1
ATOM 1747 C CA . ALA A 1 232 ? 6.894 -6.271 -22.986 1.00 62.09 232 ALA A CA 1
ATOM 1748 C C . ALA A 1 232 ? 8.421 -6.129 -23.125 1.00 62.09 232 ALA A C 1
ATOM 1750 O O . ALA A 1 232 ? 9.183 -6.343 -22.186 1.00 62.09 232 ALA A O 1
ATOM 1751 N N . GLY A 1 233 ? 8.882 -5.850 -24.339 1.00 74.19 233 GLY A N 1
ATOM 1752 C CA . GLY A 1 233 ? 10.284 -5.741 -24.716 1.00 74.19 233 GLY A CA 1
ATOM 1753 C C . GLY A 1 233 ? 10.997 -7.067 -24.998 1.00 74.19 233 GLY A C 1
ATOM 1754 O O . GLY A 1 233 ? 11.956 -7.053 -25.763 1.00 74.19 233 GLY A O 1
ATOM 1755 N N . ILE A 1 234 ? 10.543 -8.214 -24.470 1.00 82.00 234 ILE A N 1
ATOM 1756 C CA . ILE A 1 234 ? 11.256 -9.503 -24.626 1.00 82.00 234 ILE A CA 1
ATOM 1757 C C . ILE A 1 234 ? 11.392 -9.904 -26.094 1.00 82.00 234 ILE A C 1
ATOM 1759 O O . ILE A 1 234 ? 12.476 -10.300 -26.512 1.00 82.00 234 ILE A O 1
ATOM 1763 N N . GLY A 1 235 ? 10.335 -9.736 -26.896 1.00 80.75 235 GLY A N 1
ATOM 1764 C CA . GLY A 1 235 ? 10.376 -10.039 -28.333 1.00 80.75 235 GLY A CA 1
ATOM 1765 C C . GLY A 1 235 ? 11.381 -9.191 -29.126 1.00 80.75 235 GLY A C 1
ATOM 1766 O O . GLY A 1 235 ? 11.710 -9.530 -30.258 1.00 80.75 235 GLY A O 1
ATOM 1767 N N . ARG A 1 236 ? 11.894 -8.102 -28.537 1.00 85.38 236 ARG A N 1
ATOM 1768 C CA . ARG A 1 236 ? 12.912 -7.223 -29.134 1.00 85.38 236 ARG A CA 1
ATOM 1769 C C . ARG A 1 236 ? 14.340 -7.634 -28.765 1.00 85.38 236 ARG A C 1
ATOM 1771 O O . ARG A 1 236 ? 15.294 -7.095 -29.330 1.00 85.38 236 ARG A O 1
ATOM 1778 N N . LEU A 1 237 ? 14.498 -8.552 -27.813 1.00 89.19 237 LEU A N 1
ATOM 1779 C CA . LEU A 1 237 ? 15.790 -8.982 -27.294 1.00 89.19 237 LEU A CA 1
ATOM 1780 C C . LEU A 1 237 ? 16.229 -10.301 -27.930 1.00 89.19 237 LEU A C 1
ATOM 1782 O O . LEU A 1 237 ? 15.458 -11.247 -28.078 1.00 89.19 237 LEU A O 1
ATOM 1786 N N . ALA A 1 238 ? 17.508 -10.375 -28.279 1.00 90.50 238 ALA A N 1
ATOM 1787 C CA . ALA A 1 238 ? 18.146 -11.609 -28.699 1.00 90.50 238 ALA A CA 1
ATOM 1788 C C . ALA A 1 238 ? 18.354 -12.545 -27.498 1.00 90.50 238 ALA A C 1
ATOM 1790 O O . ALA A 1 238 ? 18.481 -12.113 -26.351 1.00 90.50 238 ALA A O 1
ATOM 1791 N N . HIS A 1 239 ? 18.490 -13.843 -27.767 1.00 88.62 239 HIS A N 1
ATOM 1792 C CA . HIS A 1 239 ? 18.720 -14.848 -26.723 1.00 88.62 239 HIS A CA 1
ATOM 1793 C C . HIS A 1 239 ? 19.981 -14.563 -25.886 1.00 88.62 239 HIS A C 1
ATOM 1795 O O . HIS A 1 239 ? 19.997 -14.761 -24.674 1.00 88.62 239 HIS A O 1
ATOM 1801 N N . THR A 1 240 ? 21.028 -14.032 -26.522 1.00 91.06 240 THR A N 1
ATOM 1802 C CA . THR A 1 240 ? 22.278 -13.625 -25.864 1.00 91.06 240 THR A CA 1
ATOM 1803 C C . THR A 1 240 ? 22.092 -12.442 -24.911 1.00 91.06 240 THR A C 1
ATOM 1805 O O . THR A 1 240 ? 22.775 -12.363 -23.893 1.00 91.06 240 THR A O 1
ATOM 1808 N N . GLU A 1 241 ? 21.154 -11.540 -25.202 1.00 91.94 241 GLU A N 1
ATOM 1809 C CA . GLU A 1 241 ? 20.823 -10.395 -24.347 1.00 91.94 241 GLU A CA 1
ATOM 1810 C C . GLU A 1 241 ? 20.000 -10.839 -23.137 1.00 91.94 241 GLU A C 1
ATOM 1812 O O . GLU A 1 241 ? 20.289 -10.422 -22.018 1.00 91.94 241 GLU A O 1
ATOM 1817 N N . LEU A 1 242 ? 19.046 -11.754 -23.333 1.00 89.06 242 LEU A N 1
ATOM 1818 C CA . LEU A 1 242 ? 18.296 -12.374 -22.236 1.00 89.06 242 LEU A CA 1
ATOM 1819 C C . LEU A 1 242 ? 19.218 -13.154 -21.288 1.00 89.06 242 LEU A C 1
ATOM 1821 O O . LEU A 1 242 ? 19.107 -13.024 -20.071 1.00 89.06 242 LEU A O 1
ATOM 1825 N N . ALA A 1 243 ? 20.184 -13.901 -21.831 1.00 88.44 243 ALA A N 1
ATOM 1826 C CA . ALA A 1 243 ? 21.196 -14.583 -21.027 1.00 88.44 243 ALA A CA 1
ATOM 1827 C C . ALA A 1 243 ? 22.075 -13.595 -20.236 1.00 88.44 243 ALA A C 1
ATOM 1829 O O . ALA A 1 243 ? 22.390 -13.835 -19.071 1.00 88.44 243 ALA A O 1
ATOM 1830 N N . ALA A 1 244 ? 22.446 -12.457 -20.834 1.00 90.38 244 ALA A N 1
ATOM 1831 C CA . ALA A 1 244 ? 23.190 -11.415 -20.131 1.00 90.38 244 ALA A CA 1
ATOM 1832 C C . ALA A 1 244 ? 22.375 -10.798 -18.983 1.00 90.38 244 ALA A C 1
ATOM 1834 O O . ALA A 1 244 ? 22.907 -10.617 -17.889 1.00 90.38 244 ALA A O 1
ATOM 1835 N N . ILE A 1 245 ? 21.086 -10.530 -19.206 1.00 90.12 245 ILE A N 1
ATOM 1836 C CA . ILE A 1 245 ? 20.161 -10.043 -18.174 1.00 90.12 245 ILE A CA 1
ATOM 1837 C C . ILE A 1 245 ? 20.067 -11.038 -17.010 1.00 90.12 245 ILE A C 1
ATOM 1839 O O . ILE A 1 245 ? 20.180 -10.630 -15.854 1.00 90.12 245 ILE A O 1
ATOM 1843 N N . ALA A 1 246 ? 19.922 -12.334 -17.299 1.00 86.75 246 ALA A N 1
ATOM 1844 C CA . ALA A 1 246 ? 19.892 -13.377 -16.275 1.00 86.75 246 ALA A CA 1
ATOM 1845 C C . ALA A 1 246 ? 21.188 -13.398 -15.441 1.00 86.75 246 ALA A C 1
ATOM 1847 O O . ALA A 1 246 ? 21.133 -13.368 -14.213 1.00 86.75 246 ALA A O 1
ATOM 1848 N N . ASN A 1 247 ? 22.355 -13.324 -16.089 1.00 87.75 247 ASN A N 1
ATOM 1849 C CA . ASN A 1 247 ? 23.643 -13.261 -15.389 1.00 87.75 247 ASN A CA 1
ATOM 1850 C C . ASN A 1 247 ? 23.776 -12.008 -14.505 1.00 87.75 247 ASN A C 1
ATOM 1852 O O . ASN A 1 247 ? 24.275 -12.081 -13.382 1.00 87.75 247 ASN A O 1
ATOM 1856 N N . ILE A 1 248 ? 23.318 -10.849 -14.990 1.00 88.31 248 ILE A N 1
ATOM 1857 C CA . ILE A 1 248 ? 23.332 -9.597 -14.220 1.00 88.31 248 ILE A CA 1
ATOM 1858 C C . ILE A 1 248 ? 22.426 -9.708 -12.996 1.00 88.31 248 ILE A C 1
ATOM 1860 O O . ILE A 1 248 ? 22.816 -9.269 -11.914 1.00 88.31 248 ILE A O 1
ATOM 1864 N N . ARG A 1 249 ? 21.246 -10.319 -13.136 1.00 85.12 249 ARG A N 1
ATOM 1865 C CA . ARG A 1 249 ? 20.344 -10.590 -12.013 1.00 85.12 249 ARG A CA 1
ATOM 1866 C C . ARG A 1 249 ? 21.028 -11.446 -10.951 1.00 85.12 249 ARG A C 1
ATOM 1868 O O . ARG A 1 249 ? 21.026 -11.066 -9.782 1.00 85.12 249 ARG A O 1
ATOM 1875 N N . ASP A 1 250 ? 21.659 -12.546 -11.347 1.00 83.12 250 ASP A N 1
ATOM 1876 C CA . ASP A 1 250 ? 22.356 -13.437 -10.412 1.00 83.12 250 ASP A CA 1
ATOM 1877 C C . ASP A 1 250 ? 23.504 -12.727 -9.683 1.00 83.12 250 ASP A C 1
ATOM 1879 O O . ASP A 1 250 ? 23.753 -12.976 -8.500 1.00 83.12 250 ASP A O 1
ATOM 1883 N N . MET A 1 251 ? 24.183 -11.795 -10.358 1.00 81.38 251 MET A N 1
ATOM 1884 C CA . MET A 1 251 ? 25.170 -10.918 -9.728 1.00 81.38 251 MET A CA 1
ATOM 1885 C C . MET A 1 251 ? 24.531 -9.896 -8.780 1.00 81.38 251 MET A C 1
ATOM 1887 O O . MET A 1 251 ? 25.077 -9.640 -7.706 1.00 81.38 251 MET A O 1
ATOM 1891 N N . ALA A 1 252 ? 23.398 -9.302 -9.158 1.00 75.69 252 ALA A N 1
ATOM 1892 C CA . ALA A 1 252 ? 22.693 -8.294 -8.372 1.00 75.69 252 ALA A CA 1
ATOM 1893 C C . ALA A 1 252 ? 22.180 -8.858 -7.041 1.00 75.69 252 ALA A C 1
ATOM 1895 O O . ALA A 1 252 ? 22.357 -8.218 -6.007 1.00 75.69 252 ALA A O 1
ATOM 1896 N N . VAL A 1 253 ? 21.651 -10.086 -7.045 1.00 67.38 253 VAL A N 1
ATOM 1897 C CA . VAL A 1 253 ? 21.204 -10.801 -5.833 1.00 67.38 253 VAL A CA 1
ATOM 1898 C C . VAL A 1 253 ? 22.348 -10.994 -4.827 1.00 67.38 253 VAL A C 1
ATOM 1900 O O . VAL A 1 253 ? 22.118 -11.054 -3.623 1.00 67.38 253 VAL A O 1
ATOM 1903 N N . ARG A 1 254 ? 23.601 -11.054 -5.297 1.00 65.75 254 ARG A N 1
ATOM 1904 C CA . ARG A 1 254 ? 24.792 -11.209 -4.444 1.00 65.75 254 ARG A CA 1
ATOM 1905 C C . ARG A 1 254 ? 25.330 -9.885 -3.893 1.00 65.75 254 ARG A C 1
ATOM 1907 O O . ARG A 1 254 ? 26.289 -9.904 -3.119 1.00 65.75 254 ARG A O 1
ATOM 1914 N N . GLN A 1 255 ? 24.778 -8.738 -4.294 1.00 68.44 255 GLN A N 1
ATOM 1915 C CA . GLN A 1 255 ? 25.235 -7.446 -3.786 1.00 68.44 255 GLN A CA 1
ATOM 1916 C C . GLN A 1 255 ? 24.816 -7.270 -2.327 1.00 68.44 255 GLN A C 1
ATOM 1918 O O . GLN A 1 255 ? 23.694 -7.574 -1.938 1.00 68.44 255 GLN A O 1
ATOM 1923 N N . ARG A 1 256 ? 25.736 -6.758 -1.505 1.00 75.19 256 ARG A N 1
ATOM 1924 C CA . ARG A 1 256 ? 25.438 -6.437 -0.109 1.00 75.19 256 ARG A CA 1
ATOM 1925 C C . ARG A 1 256 ? 24.635 -5.148 -0.059 1.00 75.19 256 ARG A C 1
ATOM 1927 O O . ARG A 1 256 ? 25.132 -4.092 -0.450 1.00 75.19 256 ARG A O 1
ATOM 1934 N N . TYR A 1 257 ? 23.426 -5.251 0.462 1.00 82.75 257 TYR A N 1
ATOM 1935 C CA . TYR A 1 257 ? 22.554 -4.125 0.729 1.00 82.75 257 TYR A CA 1
ATOM 1936 C C . TYR A 1 257 ? 21.989 -4.234 2.133 1.00 82.75 257 TYR A C 1
ATOM 1938 O O . TYR A 1 257 ? 21.835 -5.329 2.674 1.00 82.75 257 TYR A O 1
ATOM 1946 N N . GLN A 1 258 ? 21.722 -3.085 2.736 1.00 89.25 258 GLN A N 1
ATOM 1947 C CA . GLN A 1 258 ? 21.058 -3.015 4.029 1.00 89.25 258 GLN A CA 1
ATOM 1948 C C . GLN A 1 258 ? 19.610 -2.641 3.774 1.00 89.25 258 GLN A C 1
ATOM 1950 O O . GLN A 1 258 ? 19.352 -1.717 3.003 1.00 89.25 258 GLN A O 1
ATOM 1955 N N . VAL A 1 259 ? 18.690 -3.381 4.391 1.00 91.69 259 VAL A N 1
ATOM 1956 C CA . VAL A 1 259 ? 17.263 -3.067 4.366 1.00 91.69 259 VAL A CA 1
ATOM 1957 C C . VAL A 1 259 ? 16.772 -2.755 5.765 1.00 91.69 259 VAL A C 1
ATOM 1959 O O . VAL A 1 259 ? 17.069 -3.488 6.705 1.00 91.69 259 VAL A O 1
ATOM 1962 N N . GLU A 1 260 ? 15.989 -1.692 5.886 1.00 94.19 260 GLU A N 1
ATOM 1963 C CA . GLU A 1 260 ? 15.373 -1.269 7.145 1.00 94.19 260 GLU A CA 1
ATOM 1964 C C . GLU A 1 260 ? 13.884 -0.998 6.919 1.00 94.19 260 GLU A C 1
ATOM 1966 O O . GLU A 1 260 ? 13.532 -0.502 5.845 1.00 94.19 260 GLU A O 1
ATOM 1971 N N . PRO A 1 261 ? 12.999 -1.281 7.890 1.00 95.00 261 PRO A N 1
ATOM 1972 C CA . PRO A 1 261 ? 11.616 -0.810 7.861 1.00 95.00 261 PRO A CA 1
ATOM 1973 C C . PRO A 1 261 ? 11.505 0.680 7.520 1.00 95.00 261 PRO A C 1
ATOM 1975 O O . PRO A 1 261 ? 12.339 1.486 7.934 1.00 95.00 261 PRO A O 1
ATOM 1978 N N . ALA A 1 262 ? 10.466 1.056 6.775 1.00 94.88 262 ALA A N 1
ATOM 1979 C CA . ALA A 1 262 ? 10.216 2.440 6.387 1.00 94.88 262 ALA A CA 1
ATOM 1980 C C . ALA A 1 262 ? 8.927 2.969 7.043 1.00 94.88 262 ALA A C 1
ATOM 1982 O O . ALA A 1 262 ? 7.866 2.952 6.409 1.00 94.88 262 ALA A O 1
ATOM 1983 N N . PRO A 1 263 ? 8.987 3.413 8.311 1.00 94.19 263 PRO A N 1
ATOM 1984 C CA . PRO A 1 263 ? 7.801 3.849 9.034 1.00 94.19 263 PRO A CA 1
ATOM 1985 C C . PRO A 1 263 ? 7.312 5.240 8.626 1.00 94.19 263 PRO A C 1
ATOM 1987 O O . PRO A 1 263 ? 8.110 6.108 8.261 1.00 94.19 263 PRO A O 1
ATOM 1990 N N . GLY A 1 264 ? 5.999 5.466 8.734 1.00 93.25 264 GLY A N 1
ATOM 1991 C CA . GLY A 1 264 ? 5.375 6.778 8.541 1.00 93.25 264 GLY A CA 1
ATOM 1992 C C . GLY A 1 264 ? 5.447 7.323 7.111 1.00 93.25 264 GLY A C 1
ATOM 1993 O O . GLY A 1 264 ? 5.391 8.537 6.909 1.00 93.25 264 GLY A O 1
ATOM 1994 N N . LEU A 1 265 ? 5.602 6.458 6.107 1.00 95.00 265 LEU A N 1
ATOM 1995 C CA . LEU A 1 265 ? 5.570 6.855 4.703 1.00 95.00 265 LEU A CA 1
ATOM 1996 C C . LEU A 1 265 ? 4.136 7.023 4.228 1.00 95.00 265 LEU A C 1
ATOM 1998 O O . LEU A 1 265 ? 3.327 6.109 4.365 1.00 95.00 265 LEU A O 1
ATOM 2002 N N . LEU A 1 266 ? 3.853 8.158 3.590 1.00 96.25 266 LEU A N 1
ATOM 2003 C CA . LEU A 1 266 ? 2.607 8.365 2.866 1.00 96.25 266 LEU A CA 1
ATOM 2004 C C . LEU A 1 266 ? 2.728 7.774 1.458 1.00 96.25 266 LEU A C 1
ATOM 2006 O O . LEU A 1 266 ? 3.523 8.235 0.635 1.00 96.25 266 LEU A O 1
ATOM 2010 N N . LEU A 1 267 ? 1.922 6.757 1.189 1.00 97.69 267 LEU A N 1
ATOM 2011 C CA . LEU A 1 267 ? 1.843 6.049 -0.078 1.00 97.69 267 LEU A CA 1
ATOM 2012 C C . LEU A 1 267 ? 0.637 6.546 -0.869 1.00 97.69 267 LEU A C 1
ATOM 2014 O O . LEU A 1 267 ? -0.459 6.669 -0.328 1.00 97.69 267 LEU A O 1
ATOM 2018 N N . ARG A 1 268 ? 0.820 6.784 -2.165 1.00 97.75 268 ARG A N 1
ATOM 2019 C CA . ARG A 1 268 ? -0.260 7.045 -3.119 1.00 97.75 268 ARG A CA 1
ATOM 2020 C C . ARG A 1 268 ? -0.360 5.887 -4.094 1.00 97.75 268 ARG A C 1
ATOM 2022 O O . ARG A 1 268 ? 0.621 5.557 -4.753 1.00 97.75 268 ARG A O 1
ATOM 2029 N N . PHE A 1 269 ? -1.559 5.336 -4.226 1.00 98.00 269 PHE A N 1
ATOM 2030 C CA . PHE A 1 269 ? -1.857 4.268 -5.170 1.00 98.00 269 PHE A CA 1
ATOM 2031 C C . PHE A 1 269 ? -2.512 4.846 -6.417 1.00 98.00 269 PHE A C 1
ATOM 2033 O O . PHE A 1 269 ? -3.389 5.720 -6.341 1.00 98.00 269 PHE A O 1
ATOM 2040 N N . GLN A 1 270 ? -2.064 4.362 -7.570 1.00 97.44 270 GLN A N 1
ATOM 2041 C CA . GLN A 1 270 ? -2.617 4.727 -8.862 1.00 97.44 270 GLN A CA 1
ATOM 2042 C C . GLN A 1 270 ? -2.896 3.488 -9.700 1.00 97.44 270 GLN A C 1
ATOM 2044 O O . GLN A 1 270 ? -2.061 2.584 -9.768 1.00 97.44 270 GLN A O 1
ATOM 2049 N N . ARG A 1 271 ? -4.042 3.486 -10.383 1.00 95.19 271 ARG A N 1
ATOM 2050 C CA . ARG A 1 271 ? -4.315 2.547 -11.467 1.00 95.19 271 ARG A CA 1
ATOM 2051 C C . ARG A 1 271 ? -3.526 2.993 -12.690 1.00 95.19 271 ARG A C 1
ATOM 2053 O O . ARG A 1 271 ? -3.591 4.162 -13.084 1.00 95.19 271 ARG A O 1
ATOM 2060 N N . TYR A 1 272 ? -2.775 2.064 -13.267 1.00 93.38 272 TYR A N 1
ATOM 2061 C CA . TYR A 1 272 ? -2.035 2.267 -14.502 1.00 93.38 272 TYR A CA 1
ATOM 2062 C C . TYR A 1 272 ? -2.790 1.638 -15.665 1.00 93.38 272 TYR A C 1
ATOM 2064 O O . TYR A 1 272 ? -3.065 0.442 -15.677 1.00 93.38 272 TYR A O 1
ATOM 2072 N N . THR A 1 273 ? -3.116 2.450 -16.663 1.00 90.56 273 THR A N 1
ATOM 2073 C CA . THR A 1 273 ? -3.652 1.968 -17.932 1.00 90.56 273 THR A CA 1
ATOM 2074 C C . THR A 1 273 ? -2.522 1.953 -18.942 1.00 90.56 273 THR A C 1
ATOM 2076 O O . THR A 1 273 ? -2.141 3.005 -19.456 1.00 90.56 273 THR A O 1
ATOM 2079 N N . ARG A 1 274 ? -1.997 0.759 -19.241 1.00 87.38 274 ARG A N 1
ATOM 2080 C CA . ARG A 1 274 ? -0.947 0.572 -20.254 1.00 87.38 274 ARG A CA 1
ATOM 2081 C C . ARG A 1 274 ? -1.310 1.271 -21.558 1.00 87.38 274 ARG A C 1
ATOM 2083 O O . ARG A 1 274 ? -2.452 1.148 -22.024 1.00 87.38 274 ARG A O 1
ATOM 2090 N N . SER A 1 275 ? -0.326 1.945 -22.143 1.00 88.06 275 SER A N 1
ATOM 2091 C CA . SER A 1 275 ? -0.435 2.534 -23.478 1.00 88.06 275 SER A CA 1
ATOM 2092 C C . SER A 1 275 ? -0.729 1.458 -24.538 1.00 88.06 275 SER A C 1
ATOM 2094 O O . SER A 1 275 ? -0.437 0.277 -24.313 1.00 88.06 275 SER A O 1
ATOM 2096 N N . PRO A 1 276 ? -1.272 1.829 -25.714 1.00 86.81 276 PRO A N 1
ATOM 2097 C CA . PRO A 1 276 ? -1.485 0.876 -26.801 1.00 86.81 276 PRO A CA 1
ATOM 2098 C C . PRO A 1 276 ? -0.213 0.106 -27.179 1.00 86.81 276 PRO A C 1
ATOM 2100 O O . PRO A 1 276 ? -0.271 -1.108 -27.349 1.00 86.81 276 PRO A O 1
ATOM 2103 N N . ALA A 1 277 ? 0.943 0.778 -27.198 1.00 86.75 277 ALA A N 1
ATOM 2104 C CA . ALA A 1 277 ? 2.226 0.155 -27.514 1.00 86.75 277 ALA A CA 1
ATOM 2105 C C . ALA A 1 277 ? 2.643 -0.904 -26.476 1.00 86.75 277 ALA A C 1
ATOM 2107 O O . ALA A 1 277 ? 3.095 -1.990 -26.833 1.00 86.75 277 ALA A O 1
ATOM 2108 N N . GLU A 1 278 ? 2.466 -0.623 -25.182 1.00 86.44 278 GLU A N 1
ATOM 2109 C CA . GLU A 1 278 ? 2.754 -1.583 -24.104 1.00 86.44 278 GLU A CA 1
ATOM 2110 C C . GLU A 1 278 ? 1.785 -2.776 -24.117 1.00 86.44 278 GLU A C 1
ATOM 2112 O O . GLU A 1 278 ? 2.161 -3.887 -23.743 1.00 86.44 278 GLU A O 1
ATOM 2117 N N . ARG A 1 279 ? 0.528 -2.556 -24.526 1.00 81.38 279 ARG A N 1
ATOM 2118 C CA . ARG A 1 279 ? -0.532 -3.574 -24.509 1.00 81.38 279 ARG A CA 1
ATOM 2119 C C . ARG A 1 279 ? -0.532 -4.474 -25.744 1.00 81.38 279 ARG A C 1
ATOM 2121 O O . ARG A 1 279 ? -0.738 -5.675 -25.602 1.00 81.38 279 ARG A O 1
ATOM 2128 N N . HIS A 1 280 ? -0.350 -3.900 -26.930 1.00 78.69 280 HIS A N 1
ATOM 2129 C CA . HIS A 1 280 ? -0.546 -4.585 -28.211 1.00 78.69 280 HIS A CA 1
ATOM 2130 C C . HIS A 1 280 ? 0.768 -4.867 -28.940 1.00 78.69 280 HIS A C 1
ATOM 2132 O O . HIS A 1 280 ? 0.934 -5.955 -29.482 1.00 78.69 280 HIS A O 1
ATOM 2138 N N . ASP A 1 281 ? 1.726 -3.939 -28.885 1.00 77.38 281 ASP A N 1
ATOM 2139 C CA . ASP A 1 281 ? 2.985 -4.047 -29.640 1.00 77.38 281 ASP A CA 1
ATOM 2140 C C . ASP A 1 281 ? 4.119 -4.680 -28.819 1.00 77.38 281 ASP A C 1
ATOM 2142 O O . ASP A 1 281 ? 5.274 -4.738 -29.259 1.00 77.38 281 ASP A O 1
ATOM 2146 N N . GLY A 1 282 ? 3.817 -5.094 -27.583 1.00 76.25 282 GLY A N 1
ATOM 2147 C CA . GLY A 1 282 ? 4.799 -5.615 -26.639 1.00 76.25 282 GLY A CA 1
ATOM 2148 C C . GLY A 1 282 ? 5.938 -4.627 -26.386 1.00 76.25 282 GLY A C 1
ATOM 2149 O O . GLY A 1 282 ? 7.084 -5.044 -26.232 1.00 76.25 282 GLY A O 1
ATOM 2150 N N . ALA A 1 283 ? 5.673 -3.318 -26.401 1.00 83.94 283 ALA A N 1
ATOM 2151 C CA . ALA A 1 283 ? 6.670 -2.317 -26.035 1.00 83.94 283 ALA A CA 1
ATOM 2152 C C . ALA A 1 283 ? 7.009 -2.412 -24.533 1.00 83.94 283 ALA A C 1
ATOM 2154 O O . ALA A 1 283 ? 6.156 -2.818 -23.740 1.00 83.94 283 ALA A O 1
ATOM 2155 N N . PRO A 1 284 ? 8.245 -2.070 -24.125 1.00 87.44 284 PRO A N 1
ATOM 2156 C CA . PRO A 1 284 ? 8.613 -2.049 -22.713 1.00 87.44 284 PRO A CA 1
ATOM 2157 C C . PRO A 1 284 ? 7.861 -0.948 -21.954 1.00 87.44 284 PRO A C 1
ATOM 2159 O O . PRO A 1 284 ? 7.345 -0.006 -22.554 1.00 87.44 284 PRO A O 1
ATOM 2162 N N . TYR A 1 285 ? 7.819 -1.059 -20.624 1.00 88.56 285 TYR A N 1
ATOM 2163 C CA . TYR A 1 285 ? 7.171 -0.065 -19.768 1.00 88.56 285 TYR A CA 1
ATOM 2164 C C . TYR A 1 285 ? 7.850 1.299 -19.894 1.00 88.56 285 TYR A C 1
ATOM 2166 O O . TYR A 1 285 ? 9.030 1.428 -19.576 1.00 88.56 285 TYR A O 1
ATOM 2174 N N . THR A 1 286 ? 7.082 2.304 -20.299 1.00 87.50 286 THR A N 1
ATOM 2175 C CA . THR A 1 286 ? 7.518 3.696 -20.491 1.00 87.50 286 THR A CA 1
ATOM 2176 C C . THR A 1 286 ? 7.005 4.635 -19.407 1.00 87.50 286 THR A C 1
ATOM 2178 O O . THR A 1 286 ? 7.543 5.725 -19.234 1.00 87.50 286 THR A O 1
ATOM 2181 N N . GLY A 1 287 ? 5.945 4.235 -18.698 1.00 88.38 287 GLY A N 1
ATOM 2182 C CA . GLY A 1 287 ? 5.238 5.068 -17.729 1.00 88.38 287 GLY A CA 1
ATOM 2183 C C . GLY A 1 287 ? 4.285 6.100 -18.335 1.00 88.38 287 GLY A C 1
ATOM 2184 O O . GLY A 1 287 ? 3.600 6.775 -17.566 1.00 88.38 287 GLY A O 1
ATOM 2185 N N . ALA A 1 288 ? 4.187 6.186 -19.667 1.00 88.62 288 ALA A N 1
ATOM 2186 C CA . ALA A 1 288 ? 3.346 7.147 -20.386 1.00 88.62 288 ALA A CA 1
ATOM 2187 C C . ALA A 1 288 ? 1.852 6.769 -20.438 1.00 88.62 288 ALA A C 1
ATOM 2189 O O . ALA A 1 288 ? 1.033 7.548 -20.925 1.00 88.62 288 ALA A O 1
ATOM 2190 N N . GLY A 1 289 ? 1.487 5.575 -19.965 1.00 89.62 289 GLY A N 1
ATOM 2191 C CA . GLY A 1 289 ? 0.098 5.139 -19.869 1.00 89.62 289 GLY A CA 1
ATOM 2192 C C . GLY A 1 289 ? -0.752 6.002 -18.928 1.00 89.62 289 GLY A C 1
ATOM 2193 O O . GLY A 1 289 ? -0.242 6.726 -18.067 1.00 89.62 289 GLY A O 1
ATOM 2194 N N . GLY A 1 290 ? -2.073 5.902 -19.092 1.00 92.00 290 GLY A N 1
ATOM 2195 C CA . GLY A 1 290 ? -3.051 6.654 -18.307 1.00 92.00 290 GLY A CA 1
ATOM 2196 C C . GLY A 1 290 ? -2.932 6.366 -16.809 1.00 92.00 290 GLY A C 1
ATOM 2197 O O . GLY A 1 290 ? -2.669 5.233 -16.399 1.00 92.00 290 GLY A O 1
ATOM 2198 N N . ARG A 1 291 ? -3.127 7.401 -15.989 1.00 93.75 291 ARG A N 1
ATOM 2199 C CA . ARG A 1 291 ? -3.006 7.341 -14.529 1.00 93.75 291 ARG A CA 1
ATOM 2200 C C . ARG A 1 291 ? -4.308 7.772 -13.886 1.00 93.75 291 ARG A C 1
ATOM 2202 O O . ARG A 1 291 ? -4.791 8.866 -14.155 1.00 93.75 291 ARG A O 1
ATOM 2209 N N . GLU A 1 292 ? -4.812 6.959 -12.974 1.00 95.62 292 GLU A N 1
ATOM 2210 C CA . GLU A 1 292 ? -5.941 7.326 -12.127 1.00 95.62 292 GLU A CA 1
ATOM 2211 C C . GLU A 1 292 ? -5.553 7.186 -10.662 1.00 95.62 292 GLU A C 1
ATOM 2213 O O . GLU A 1 292 ? -4.947 6.195 -10.258 1.00 95.62 292 GLU A O 1
ATOM 2218 N N . HIS A 1 293 ? -5.882 8.194 -9.860 1.00 95.75 293 HIS A N 1
ATOM 2219 C CA . HIS A 1 293 ? -5.640 8.158 -8.426 1.00 95.75 293 HIS A CA 1
ATOM 2220 C C . HIS A 1 293 ? -6.694 7.301 -7.720 1.00 95.75 293 HIS A C 1
ATOM 2222 O O . HIS A 1 293 ? -7.878 7.598 -7.813 1.00 95.75 293 HIS A O 1
ATOM 2228 N N . LEU A 1 294 ? -6.249 6.280 -6.982 1.00 95.81 294 LEU A N 1
ATOM 2229 C CA . LEU A 1 294 ? -7.140 5.381 -6.241 1.00 95.81 294 LEU A CA 1
ATOM 2230 C C . LEU A 1 294 ? -7.297 5.776 -4.770 1.00 95.81 294 LEU A C 1
ATOM 2232 O O . LEU A 1 294 ? -8.342 5.543 -4.175 1.00 95.81 294 LEU A O 1
ATOM 2236 N N . GLY A 1 295 ? -6.249 6.337 -4.166 1.00 95.75 295 GLY A N 1
ATOM 2237 C CA . GLY A 1 295 ? -6.246 6.731 -2.758 1.00 95.75 295 GLY A CA 1
ATOM 2238 C C . GLY A 1 295 ? -4.852 6.691 -2.138 1.00 95.75 295 GLY A C 1
ATOM 2239 O O . GLY A 1 295 ? -3.840 6.576 -2.845 1.00 95.75 295 GLY A O 1
ATOM 2240 N N . GLN A 1 296 ? -4.792 6.843 -0.816 1.00 96.56 296 GLN A N 1
ATOM 2241 C CA . GLN A 1 296 ? -3.542 6.898 -0.062 1.00 96.56 296 GLN A CA 1
ATOM 2242 C C . GLN A 1 296 ? -3.576 5.977 1.158 1.00 96.56 296 GLN A C 1
ATOM 2244 O O . GLN A 1 296 ? -4.633 5.760 1.742 1.00 96.56 296 GLN A O 1
ATOM 2249 N N . ALA A 1 297 ? -2.412 5.473 1.560 1.00 96.50 297 ALA A N 1
ATOM 2250 C CA . ALA A 1 297 ? -2.218 4.748 2.815 1.00 96.50 297 ALA A CA 1
ATOM 2251 C C . ALA A 1 297 ? -0.942 5.231 3.507 1.00 96.50 297 ALA A C 1
ATOM 2253 O O . ALA A 1 297 ? -0.066 5.803 2.860 1.00 96.50 297 ALA A O 1
ATOM 2254 N N . MET A 1 298 ? -0.818 4.985 4.809 1.00 95.44 298 MET A N 1
ATOM 2255 C CA . MET A 1 298 ? 0.395 5.294 5.564 1.00 95.44 298 MET A CA 1
ATOM 2256 C C . MET A 1 298 ? 0.999 4.017 6.140 1.00 95.44 298 MET A C 1
ATOM 2258 O O . MET A 1 298 ? 0.257 3.132 6.566 1.00 95.44 298 MET A O 1
ATOM 2262 N N . THR A 1 299 ? 2.328 3.920 6.140 1.00 96.56 299 THR A N 1
ATOM 2263 C CA . THR A 1 299 ? 3.018 2.778 6.742 1.00 96.56 299 THR A CA 1
ATOM 2264 C C . THR A 1 299 ? 3.085 2.893 8.261 1.00 96.56 299 THR A C 1
ATOM 2266 O O . THR A 1 299 ? 3.310 3.980 8.801 1.00 96.56 299 THR A O 1
ATOM 2269 N N . ASP A 1 300 ? 2.916 1.764 8.946 1.00 94.88 300 ASP A N 1
ATOM 2270 C CA . ASP A 1 300 ? 3.082 1.675 10.391 1.00 94.88 300 ASP A CA 1
ATOM 2271 C C . ASP A 1 300 ? 4.558 1.724 10.822 1.00 94.88 300 ASP A C 1
ATOM 2273 O O . ASP A 1 300 ? 5.459 1.872 9.996 1.00 94.88 300 ASP A O 1
ATOM 2277 N N . GLU A 1 301 ? 4.836 1.606 12.121 1.00 91.62 301 GLU A N 1
ATOM 2278 C CA . GLU A 1 301 ? 6.207 1.654 12.650 1.00 91.62 301 GLU A CA 1
ATOM 2279 C C . GLU A 1 301 ? 7.130 0.521 12.153 1.00 91.62 301 GLU A C 1
ATOM 2281 O O . GLU A 1 301 ? 8.353 0.652 12.192 1.00 91.62 301 GLU A O 1
ATOM 2286 N N . GLN A 1 302 ? 6.560 -0.571 11.642 1.00 94.06 302 GLN A N 1
ATOM 2287 C CA . GLN A 1 302 ? 7.291 -1.676 11.026 1.00 94.06 302 GLN A CA 1
ATOM 2288 C C . GLN A 1 302 ? 7.332 -1.561 9.498 1.00 94.06 302 GLN A C 1
ATOM 2290 O O . GLN A 1 302 ? 7.923 -2.414 8.835 1.00 94.06 302 GLN A O 1
ATOM 2295 N N . GLY A 1 303 ? 6.742 -0.512 8.922 1.00 95.88 303 GLY A N 1
ATOM 2296 C CA . GLY A 1 303 ? 6.630 -0.323 7.483 1.00 95.88 303 GLY A CA 1
ATOM 2297 C C . GLY A 1 303 ? 5.431 -1.042 6.858 1.00 95.88 303 GLY A C 1
ATOM 2298 O O . GLY A 1 303 ? 5.322 -1.050 5.633 1.00 95.88 303 GLY A O 1
ATOM 2299 N N . ASN A 1 304 ? 4.540 -1.661 7.638 1.00 97.62 304 ASN A N 1
ATOM 2300 C CA . ASN A 1 304 ? 3.384 -2.363 7.082 1.00 97.62 304 ASN A CA 1
ATOM 2301 C C . ASN A 1 304 ? 2.306 -1.380 6.640 1.00 97.62 304 ASN A C 1
ATOM 2303 O O . ASN A 1 304 ? 2.129 -0.322 7.238 1.00 97.62 304 ASN A O 1
ATOM 2307 N N . TYR A 1 305 ? 1.552 -1.742 5.610 1.00 97.56 305 TYR A N 1
ATOM 2308 C CA . TYR A 1 305 ? 0.409 -0.962 5.157 1.00 97.56 305 TYR A CA 1
ATOM 2309 C C . TYR A 1 305 ? -0.728 -1.869 4.688 1.00 97.56 305 TYR A C 1
ATOM 2311 O O . TYR A 1 305 ? -0.522 -3.029 4.318 1.00 97.56 305 TYR A O 1
ATOM 2319 N N . LEU A 1 306 ? -1.925 -1.291 4.663 1.00 97.75 306 LEU A N 1
ATOM 2320 C CA . LEU A 1 306 ? -3.135 -1.854 4.083 1.00 97.75 306 LEU A CA 1
ATOM 2321 C C . LEU A 1 306 ? -3.796 -0.761 3.246 1.00 97.75 306 LEU A C 1
ATOM 2323 O O . LEU A 1 306 ? -3.922 0.378 3.691 1.00 97.75 306 LEU A O 1
ATOM 2327 N N . PHE A 1 307 ? -4.184 -1.100 2.026 1.00 97.94 307 PHE A N 1
ATOM 2328 C CA . PHE A 1 307 ? -4.857 -0.195 1.113 1.00 97.94 307 PHE A CA 1
ATOM 2329 C C . PHE A 1 307 ? -5.988 -0.930 0.411 1.00 97.94 307 PHE A C 1
ATOM 2331 O O . PHE A 1 307 ? -5.764 -1.972 -0.208 1.00 97.94 307 PHE A O 1
ATOM 2338 N N . ARG A 1 308 ? -7.197 -0.377 0.487 1.00 96.56 308 ARG A N 1
ATOM 2339 C CA . ARG A 1 308 ? -8.359 -0.875 -0.244 1.00 96.56 308 ARG A CA 1
ATOM 2340 C C . ARG A 1 308 ? -8.747 0.091 -1.354 1.00 96.56 308 ARG A C 1
ATOM 2342 O O . ARG A 1 308 ? -8.744 1.302 -1.168 1.00 96.56 308 ARG A O 1
ATOM 2349 N N . PHE A 1 309 ? -9.151 -0.466 -2.484 1.00 95.38 309 PHE A N 1
ATOM 2350 C CA . PHE A 1 309 ? -9.824 0.254 -3.553 1.00 95.38 309 PHE A CA 1
ATOM 2351 C C . PHE A 1 309 ? -10.820 -0.669 -4.253 1.00 95.38 309 PHE A C 1
ATOM 2353 O O . PHE A 1 309 ? -10.832 -1.880 -4.029 1.00 95.38 309 PHE A O 1
ATOM 2360 N N . GLN A 1 310 ? -11.656 -0.087 -5.104 1.00 91.00 310 GLN A N 1
ATOM 2361 C CA . GLN A 1 310 ? -12.631 -0.827 -5.892 1.00 91.00 310 GLN A CA 1
ATOM 2362 C C . GLN A 1 310 ? -12.289 -0.747 -7.370 1.00 91.00 310 GLN A C 1
ATOM 2364 O O . GLN A 1 310 ? -11.831 0.284 -7.860 1.00 91.00 310 GLN A O 1
ATOM 2369 N N . HIS A 1 311 ? -12.515 -1.847 -8.076 1.00 87.56 311 HIS A N 1
ATOM 2370 C CA . HIS A 1 311 ? -12.374 -1.921 -9.522 1.00 87.56 311 HIS A CA 1
ATOM 2371 C C . HIS A 1 311 ? -13.437 -2.862 -10.073 1.00 87.56 311 HIS A C 1
ATOM 2373 O O . HIS A 1 311 ? -13.551 -4.011 -9.656 1.00 87.56 311 HIS A O 1
ATOM 2379 N N . VAL A 1 312 ? -14.213 -2.364 -11.029 1.00 75.25 312 VAL A N 1
ATOM 2380 C CA . VAL A 1 312 ? -15.198 -3.156 -11.762 1.00 75.25 312 VAL A CA 1
ATOM 2381 C C . VAL A 1 312 ? -14.659 -3.320 -13.176 1.00 75.25 312 VAL A C 1
ATOM 2383 O O . VAL A 1 312 ? -14.405 -2.330 -13.858 1.00 75.25 312 VAL A O 1
ATOM 2386 N N . ALA A 1 313 ? -14.432 -4.564 -13.600 1.00 67.50 313 ALA A N 1
ATOM 2387 C CA . ALA A 1 313 ? -13.951 -4.848 -14.949 1.00 67.50 313 ALA A CA 1
ATOM 2388 C C . ALA A 1 313 ? -14.980 -4.405 -15.999 1.00 67.50 313 ALA A C 1
ATOM 2390 O O . ALA A 1 313 ? -16.172 -4.702 -15.878 1.00 67.50 313 ALA A O 1
ATOM 2391 N N . GLU A 1 314 ? -14.517 -3.737 -17.053 1.00 59.31 314 GLU A N 1
ATOM 2392 C CA . GLU A 1 314 ? -15.366 -3.339 -18.171 1.00 59.31 314 GLU A CA 1
ATOM 2393 C C . GLU A 1 314 ? -15.625 -4.567 -19.061 1.00 59.31 314 GLU A C 1
ATOM 2395 O O . GLU A 1 314 ? -14.697 -5.175 -19.593 1.00 59.31 314 GLU A O 1
ATOM 2400 N N . GLY A 1 315 ? -16.890 -4.961 -19.239 1.00 53.09 315 GLY A N 1
ATOM 2401 C CA . GLY A 1 315 ? -17.256 -5.960 -20.255 1.00 53.09 315 GLY A CA 1
ATOM 2402 C C . GLY A 1 315 ? -17.272 -7.435 -19.827 1.00 53.09 315 GLY A C 1
ATOM 2403 O O . GLY A 1 315 ? -17.288 -8.304 -20.691 1.00 53.09 315 GLY A O 1
ATOM 2404 N N . GLY A 1 316 ? -17.362 -7.745 -18.529 1.00 46.59 316 GLY A N 1
ATOM 2405 C CA . GLY A 1 316 ? -17.976 -9.016 -18.112 1.00 46.59 316 GLY A CA 1
ATOM 2406 C C . GLY A 1 316 ? -17.069 -10.246 -17.999 1.00 46.59 316 GLY A C 1
ATOM 2407 O O . GLY A 1 316 ? -17.532 -11.358 -18.228 1.00 46.59 316 GLY A O 1
ATOM 2408 N N . SER A 1 317 ? -15.822 -10.090 -17.547 1.00 45.28 317 SER A N 1
ATOM 2409 C CA . SER A 1 317 ? -15.209 -11.067 -16.632 1.00 45.28 317 SER A CA 1
ATOM 2410 C C . SER A 1 317 ? -14.117 -10.384 -15.789 1.00 45.28 317 SER A C 1
ATOM 2412 O O . SER A 1 317 ? -13.116 -9.891 -16.306 1.00 45.28 317 SER A O 1
ATOM 2414 N N . ALA A 1 318 ? -14.290 -10.333 -14.461 1.00 47.91 318 ALA A N 1
ATOM 2415 C CA . ALA A 1 318 ? -13.312 -9.729 -13.538 1.00 47.91 318 ALA A CA 1
ATOM 2416 C C . ALA A 1 318 ? -11.952 -10.464 -13.522 1.00 47.91 318 ALA A C 1
ATOM 2418 O O . ALA A 1 318 ? -10.966 -9.982 -12.966 1.00 47.91 318 ALA A O 1
ATOM 2419 N N . VAL A 1 319 ? -11.886 -11.646 -14.145 1.00 47.31 319 VAL A N 1
ATOM 2420 C CA . VAL A 1 319 ? -10.678 -12.470 -14.215 1.00 47.31 319 VAL A CA 1
ATOM 2421 C C . VAL A 1 319 ? -9.716 -11.976 -15.303 1.00 47.31 319 VAL A C 1
ATOM 2423 O O . VAL A 1 319 ? -8.510 -12.109 -15.098 1.00 47.31 319 VAL A O 1
ATOM 2426 N N . GLU A 1 320 ? -10.212 -11.372 -16.391 1.00 52.28 320 GLU A N 1
ATOM 2427 C CA . GLU A 1 320 ? -9.399 -10.971 -17.556 1.00 52.28 320 GLU A CA 1
ATOM 2428 C C . GLU A 1 320 ? -8.914 -9.510 -17.544 1.00 52.28 320 GLU A C 1
ATOM 2430 O O . GLU A 1 320 ? -7.949 -9.195 -18.236 1.00 52.28 320 GLU A O 1
ATOM 2435 N N . GLN A 1 321 ? -9.503 -8.621 -16.734 1.00 69.19 321 GLN A N 1
ATOM 2436 C CA . GLN A 1 321 ? -9.111 -7.201 -16.669 1.00 69.19 321 GLN A CA 1
ATOM 2437 C C . GLN A 1 321 ? -8.873 -6.731 -15.235 1.00 69.19 321 GLN A C 1
ATOM 2439 O O . GLN A 1 321 ? -9.653 -5.966 -14.663 1.00 69.19 321 GLN A O 1
ATOM 2444 N N . ARG A 1 322 ? -7.786 -7.196 -14.627 1.00 83.94 322 ARG A N 1
ATOM 2445 C CA . ARG A 1 322 ? -7.384 -6.707 -13.305 1.00 83.94 322 ARG A CA 1
ATOM 2446 C C . ARG A 1 322 ? -6.556 -5.437 -13.426 1.00 83.94 322 ARG A C 1
ATOM 2448 O O . ARG A 1 322 ? -5.883 -5.253 -14.439 1.00 83.94 322 ARG A O 1
ATOM 2455 N N . PRO A 1 323 ? -6.572 -4.581 -12.398 1.00 89.62 323 PRO A N 1
ATOM 2456 C CA . PRO A 1 323 ? -5.830 -3.336 -12.435 1.00 89.62 323 PRO A CA 1
ATOM 2457 C C . PRO A 1 323 ? -4.325 -3.603 -12.355 1.00 89.62 323 PRO A C 1
ATOM 2459 O O . PRO A 1 323 ? -3.863 -4.434 -11.567 1.00 89.62 323 PRO A O 1
ATOM 2462 N N . ASP A 1 324 ? -3.562 -2.839 -13.129 1.00 91.00 324 ASP A N 1
ATOM 2463 C CA . ASP A 1 324 ? -2.141 -2.641 -12.874 1.00 91.00 324 ASP A CA 1
ATOM 2464 C C . ASP A 1 324 ? -1.994 -1.475 -11.893 1.00 91.00 324 ASP A C 1
ATOM 2466 O O . ASP A 1 324 ? -2.708 -0.472 -11.996 1.00 91.00 3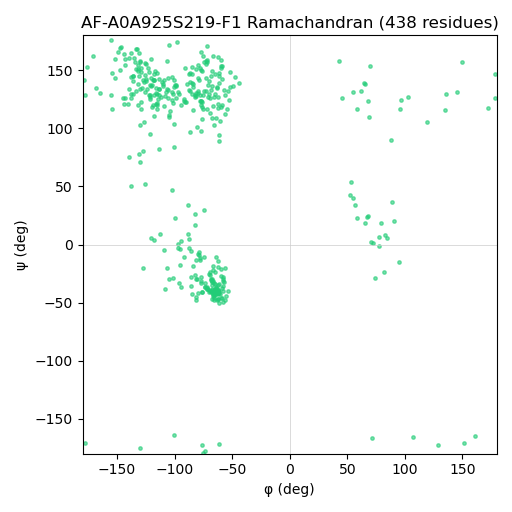24 ASP A O 1
ATOM 2470 N N . LEU A 1 325 ? -1.078 -1.595 -10.934 1.00 95.12 325 LEU A N 1
ATOM 2471 C CA . LEU A 1 325 ? -0.876 -0.589 -9.896 1.00 95.12 325 LEU A CA 1
ATOM 2472 C C . LEU A 1 325 ? 0.522 0.001 -9.932 1.00 95.12 325 LEU A C 1
ATOM 2474 O O . LEU A 1 325 ? 1.512 -0.710 -10.080 1.00 95.12 325 LEU A O 1
ATOM 2478 N N . ILE A 1 326 ? 0.598 1.304 -9.689 1.00 96.06 326 ILE A N 1
ATOM 2479 C CA . ILE A 1 326 ? 1.839 2.000 -9.367 1.00 96.06 326 ILE A CA 1
ATOM 2480 C C . ILE A 1 326 ? 1.691 2.662 -8.003 1.00 96.06 326 ILE A C 1
ATOM 2482 O O . ILE A 1 326 ? 0.643 3.233 -7.684 1.00 96.06 326 ILE A O 1
ATOM 2486 N N . VAL A 1 327 ? 2.745 2.558 -7.193 1.00 97.62 327 VAL A N 1
ATOM 2487 C CA . VAL A 1 327 ? 2.791 3.131 -5.851 1.00 97.62 327 VAL A CA 1
ATOM 2488 C C . VAL A 1 327 ? 3.828 4.240 -5.809 1.00 97.62 327 VAL A C 1
ATOM 2490 O O . VAL A 1 327 ? 4.982 4.059 -6.194 1.00 97.62 327 VAL A O 1
ATOM 2493 N N . GLN A 1 328 ? 3.412 5.402 -5.323 1.00 97.06 328 GLN A N 1
ATOM 2494 C CA . GLN A 1 328 ? 4.265 6.566 -5.136 1.00 97.06 328 GLN A CA 1
ATOM 2495 C C . GLN A 1 328 ? 4.492 6.819 -3.648 1.00 97.06 328 GLN A C 1
ATOM 2497 O O . GLN A 1 328 ? 3.551 6.767 -2.861 1.00 97.06 328 GLN A O 1
ATOM 2502 N N . VAL A 1 329 ? 5.723 7.158 -3.268 1.00 96.31 329 VAL A N 1
ATOM 2503 C CA . VAL A 1 329 ? 6.019 7.697 -1.932 1.00 96.31 329 VAL A CA 1
ATOM 2504 C C . VAL A 1 329 ? 5.948 9.212 -2.006 1.00 96.31 329 VAL A C 1
ATOM 2506 O O . VAL A 1 329 ? 6.624 9.843 -2.827 1.00 96.31 329 VAL A O 1
ATOM 2509 N N . LEU A 1 330 ? 5.134 9.800 -1.138 1.00 95.12 330 LEU A N 1
ATOM 2510 C CA . LEU A 1 330 ? 4.942 11.237 -1.047 1.00 95.12 330 LEU A CA 1
ATOM 2511 C C . LEU A 1 330 ? 5.777 11.823 0.092 1.00 95.12 330 LEU A C 1
ATOM 2513 O O . LEU A 1 330 ? 5.837 11.279 1.191 1.00 95.12 330 LEU A O 1
ATOM 2517 N N . GLY A 1 331 ? 6.412 12.959 -0.177 1.00 91.56 331 GLY A N 1
ATOM 2518 C CA . GLY A 1 331 ? 7.069 13.786 0.829 1.00 91.56 331 GLY A CA 1
ATOM 2519 C C . GLY A 1 331 ? 6.212 14.984 1.237 1.00 91.56 331 GLY A C 1
ATOM 2520 O O . GLY A 1 331 ? 5.020 15.067 0.936 1.00 91.56 331 GLY A O 1
ATOM 2521 N N . THR A 1 332 ? 6.852 15.959 1.884 1.00 87.00 332 THR A N 1
ATOM 2522 C CA . THR A 1 332 ? 6.230 17.225 2.293 1.00 87.00 332 THR A CA 1
ATOM 2523 C C . THR A 1 332 ? 5.519 17.915 1.125 1.00 87.00 332 THR A C 1
ATOM 2525 O O . THR A 1 332 ? 6.047 17.985 0.011 1.00 87.00 332 THR A O 1
ATOM 2528 N N . GLY A 1 333 ? 4.308 18.421 1.376 1.00 88.25 333 GLY A N 1
ATOM 2529 C CA . GLY A 1 333 ? 3.480 19.066 0.354 1.00 88.25 333 GLY A CA 1
ATOM 2530 C C . GLY A 1 333 ? 2.963 18.106 -0.723 1.00 88.25 333 GLY A C 1
ATOM 2531 O O . GLY A 1 333 ? 2.717 18.540 -1.843 1.00 88.25 333 GLY A O 1
ATOM 2532 N N . LEU A 1 334 ? 2.856 16.806 -0.413 1.00 91.00 334 LEU A N 1
ATOM 2533 C CA . LEU A 1 334 ? 2.380 15.752 -1.322 1.00 91.00 334 LEU A CA 1
ATOM 2534 C C . LEU A 1 334 ? 3.201 15.620 -2.616 1.00 91.00 334 LEU A C 1
ATOM 2536 O O . LEU A 1 334 ? 2.711 15.098 -3.623 1.00 91.00 334 LEU A O 1
ATOM 2540 N N . ARG A 1 335 ? 4.458 16.080 -2.594 1.00 91.69 335 ARG A N 1
ATOM 2541 C CA . ARG A 1 335 ? 5.386 15.956 -3.721 1.00 91.69 335 ARG A CA 1
ATOM 2542 C C . ARG A 1 335 ? 5.873 14.518 -3.835 1.00 91.69 335 ARG A C 1
ATOM 2544 O O . ARG A 1 335 ? 6.320 13.941 -2.844 1.00 91.69 335 ARG A O 1
ATOM 2551 N N . VAL A 1 336 ? 5.840 13.965 -5.043 1.00 92.88 336 VAL A N 1
ATOM 2552 C CA . VAL A 1 336 ? 6.334 12.608 -5.305 1.00 92.88 336 VAL A CA 1
ATOM 2553 C C . VAL A 1 336 ? 7.847 12.567 -5.088 1.00 92.88 336 VAL A C 1
ATOM 2555 O O . VAL A 1 336 ? 8.594 13.392 -5.617 1.00 92.88 336 VAL A O 1
ATOM 2558 N N . ARG A 1 337 ? 8.301 11.622 -4.265 1.00 92.69 337 ARG A N 1
ATOM 2559 C CA . ARG A 1 337 ? 9.720 11.397 -3.949 1.00 92.69 337 ARG A CA 1
ATOM 2560 C C . ARG A 1 337 ? 10.275 10.165 -4.645 1.00 92.69 337 ARG A C 1
ATOM 2562 O O . ARG A 1 337 ? 11.473 10.142 -4.931 1.00 92.69 337 ARG A O 1
ATOM 2569 N N . PHE A 1 338 ? 9.408 9.187 -4.886 1.00 94.19 338 PHE A N 1
ATOM 2570 C CA . PHE A 1 338 ? 9.692 7.897 -5.500 1.00 94.19 338 PHE A CA 1
ATOM 2571 C C . PHE A 1 338 ? 8.421 7.353 -6.161 1.00 94.19 338 PHE A C 1
ATOM 2573 O O . PHE A 1 338 ? 7.323 7.582 -5.650 1.00 94.19 338 PHE A O 1
ATOM 2580 N N . GLU A 1 339 ? 8.588 6.615 -7.253 1.00 94.69 339 GLU A N 1
ATOM 2581 C CA . GLU A 1 339 ? 7.544 5.855 -7.936 1.00 94.69 339 GLU A CA 1
ATOM 2582 C C . GLU A 1 339 ? 8.049 4.426 -8.168 1.00 94.69 339 GLU A C 1
ATOM 2584 O O . GLU A 1 339 ? 9.185 4.226 -8.598 1.00 94.69 339 GLU A O 1
ATOM 2589 N N . SER A 1 340 ? 7.214 3.432 -7.865 1.00 94.75 340 SER A N 1
ATOM 2590 C CA . SER A 1 340 ? 7.530 2.027 -8.102 1.00 94.75 340 SER A CA 1
ATOM 2591 C C . SER A 1 340 ? 7.426 1.663 -9.584 1.00 94.75 340 SER A C 1
ATOM 2593 O O . SER A 1 340 ? 6.641 2.246 -10.333 1.00 94.75 340 SER A O 1
ATOM 2595 N N . ALA A 1 341 ? 8.113 0.596 -9.995 1.00 91.81 341 ALA A N 1
ATOM 2596 C CA . ALA A 1 341 ? 7.745 -0.114 -11.220 1.00 91.81 341 ALA A CA 1
ATOM 2597 C C . ALA A 1 341 ? 6.295 -0.640 -11.113 1.00 91.81 341 ALA A C 1
ATOM 2599 O O . ALA A 1 341 ? 5.828 -0.892 -9.989 1.00 91.81 341 ALA A O 1
ATOM 2600 N N . PRO A 1 342 ? 5.574 -0.824 -12.235 1.00 91.19 342 PRO A N 1
ATOM 2601 C CA . PRO A 1 342 ? 4.199 -1.305 -12.198 1.00 91.19 342 PRO A CA 1
ATOM 2602 C C . PRO A 1 342 ? 4.106 -2.695 -11.567 1.00 91.19 342 PRO A C 1
ATOM 2604 O O . PRO A 1 342 ? 5.000 -3.537 -11.702 1.00 91.19 342 PRO A O 1
ATOM 2607 N N . TYR A 1 343 ? 3.012 -2.919 -10.852 1.00 90.75 343 TYR A N 1
ATOM 2608 C CA . TYR A 1 343 ? 2.569 -4.218 -10.379 1.00 90.75 343 TYR A CA 1
ATOM 2609 C C . TYR A 1 343 ? 1.403 -4.656 -11.245 1.00 90.75 343 TYR A C 1
ATOM 2611 O O . TYR A 1 343 ? 0.316 -4.090 -11.169 1.00 90.75 343 TYR A O 1
ATOM 2619 N N . ASP A 1 344 ? 1.649 -5.667 -12.063 1.00 85.75 344 ASP A N 1
ATOM 2620 C CA . ASP A 1 344 ? 0.707 -6.078 -13.092 1.00 85.75 344 ASP A CA 1
ATOM 2621 C C . ASP A 1 344 ? -0.354 -7.045 -12.560 1.00 85.75 344 ASP A C 1
ATOM 2623 O O . ASP A 1 344 ? -0.049 -7.918 -11.732 1.00 85.75 344 ASP A O 1
ATOM 2627 N N . ASN A 1 345 ? -1.571 -6.955 -13.105 1.00 84.56 345 ASN A N 1
ATOM 2628 C CA . ASN A 1 345 ? -2.656 -7.918 -12.906 1.00 84.56 345 ASN A CA 1
ATOM 2629 C C . ASN A 1 345 ? -2.946 -8.179 -11.409 1.00 84.56 345 ASN A C 1
ATOM 2631 O O . ASN A 1 345 ? -2.870 -9.313 -10.915 1.00 84.56 345 ASN A O 1
ATOM 2635 N N . VAL A 1 346 ? -3.185 -7.115 -10.636 1.00 90.31 346 VAL A N 1
ATOM 2636 C CA . VAL A 1 346 ? -3.313 -7.186 -9.172 1.00 90.31 346 VAL A CA 1
ATOM 2637 C C . VAL A 1 346 ? -4.596 -7.919 -8.767 1.00 90.31 346 VAL A C 1
ATOM 2639 O O . VAL A 1 346 ? -5.694 -7.595 -9.203 1.00 90.31 346 VAL A O 1
ATOM 2642 N N . ALA A 1 347 ? -4.459 -8.950 -7.930 1.00 91.56 347 ALA A N 1
ATOM 2643 C CA . ALA A 1 347 ? -5.586 -9.748 -7.444 1.00 91.56 347 ALA A CA 1
ATOM 2644 C C . ALA A 1 347 ? -6.460 -8.992 -6.431 1.00 91.56 347 ALA A C 1
ATOM 2646 O O . ALA A 1 347 ? -6.067 -7.930 -5.953 1.00 91.56 347 ALA A O 1
ATOM 2647 N N . ASN A 1 348 ? -7.619 -9.558 -6.077 1.00 93.69 348 ASN A N 1
ATOM 2648 C CA . ASN A 1 348 ? -8.508 -8.981 -5.063 1.00 93.69 348 ASN A CA 1
ATOM 2649 C C . ASN A 1 348 ? -7.847 -8.905 -3.682 1.00 93.69 348 ASN A C 1
ATOM 2651 O O . ASN A 1 348 ? -8.065 -7.949 -2.956 1.00 93.69 348 ASN A O 1
ATOM 2655 N N . LEU A 1 349 ? -6.999 -9.870 -3.323 1.00 95.44 349 LEU A N 1
ATOM 2656 C CA . LEU A 1 349 ? -6.101 -9.740 -2.177 1.00 95.44 349 LEU A CA 1
ATOM 2657 C C . LEU A 1 349 ? -4.679 -10.080 -2.606 1.00 95.44 349 LEU A C 1
ATOM 2659 O O . LEU A 1 349 ? -4.396 -11.216 -3.009 1.00 95.44 349 LEU A O 1
ATOM 2663 N N . ARG A 1 350 ? -3.778 -9.097 -2.534 1.00 94.38 350 ARG A N 1
ATOM 2664 C CA . ARG A 1 350 ? -2.389 -9.265 -2.974 1.00 94.38 350 ARG A CA 1
ATOM 2665 C C . ARG A 1 350 ? -1.406 -8.583 -2.036 1.00 94.38 350 ARG A C 1
ATOM 2667 O O . ARG A 1 350 ? -1.561 -7.415 -1.693 1.00 94.38 350 ARG A O 1
ATOM 2674 N N . ARG A 1 351 ? -0.345 -9.320 -1.699 1.00 94.94 351 ARG A N 1
ATOM 2675 C CA . ARG A 1 351 ? 0.824 -8.748 -1.043 1.00 94.94 351 ARG A CA 1
ATOM 2676 C C . ARG A 1 351 ? 1.694 -8.017 -2.064 1.00 94.94 351 ARG A C 1
ATOM 2678 O O . ARG A 1 351 ? 2.049 -8.599 -3.089 1.00 94.94 351 ARG A O 1
ATOM 2685 N N . ILE A 1 352 ? 2.043 -6.771 -1.774 1.00 94.88 352 ILE A N 1
ATOM 2686 C CA . ILE A 1 352 ? 2.991 -5.953 -2.526 1.00 94.88 352 ILE A CA 1
ATOM 2687 C C . ILE A 1 352 ? 3.993 -5.373 -1.527 1.00 94.88 352 ILE A C 1
ATOM 2689 O O . ILE A 1 352 ? 3.696 -4.427 -0.802 1.00 94.88 352 ILE A O 1
ATOM 2693 N N . ASP A 1 353 ? 5.191 -5.944 -1.484 1.00 95.25 353 ASP A N 1
ATOM 2694 C CA . ASP A 1 353 ? 6.285 -5.356 -0.717 1.00 95.25 353 ASP A CA 1
ATOM 2695 C C . ASP A 1 353 ? 6.990 -4.293 -1.570 1.00 95.25 353 ASP A C 1
ATOM 2697 O O . ASP A 1 353 ? 7.185 -4.464 -2.779 1.00 95.25 353 ASP A O 1
ATOM 2701 N N . LEU A 1 354 ? 7.347 -3.176 -0.938 1.00 95.69 354 LEU A N 1
ATOM 2702 C CA . LEU A 1 354 ? 8.019 -2.052 -1.582 1.00 95.69 354 LEU A CA 1
ATOM 2703 C C . LEU A 1 354 ? 9.431 -1.922 -1.016 1.00 95.69 354 LEU A C 1
ATOM 2705 O O . LEU A 1 354 ? 9.626 -1.909 0.197 1.00 95.69 354 LEU A O 1
ATOM 2709 N N . CYS A 1 355 ? 10.408 -1.746 -1.896 1.00 94.50 355 CYS A N 1
ATOM 2710 C CA . CYS A 1 355 ? 11.760 -1.354 -1.523 1.00 94.50 355 CYS A CA 1
ATOM 2711 C C . CYS A 1 355 ? 12.037 0.021 -2.122 1.00 94.50 355 CYS A C 1
ATOM 2713 O O . CYS A 1 355 ? 11.929 0.207 -3.331 1.00 94.50 355 CYS A O 1
ATOM 2715 N N . VAL A 1 356 ? 12.368 0.984 -1.268 1.00 94.38 356 VAL A N 1
ATOM 2716 C CA . VAL A 1 356 ? 12.543 2.394 -1.629 1.00 94.38 356 VAL A CA 1
ATOM 2717 C C . VAL A 1 356 ? 13.981 2.808 -1.308 1.00 94.38 356 VAL A C 1
ATOM 2719 O O . VAL A 1 356 ? 14.470 2.484 -0.225 1.00 94.38 356 VAL A O 1
ATOM 2722 N N . PRO A 1 357 ? 14.690 3.561 -2.162 1.00 92.69 357 PRO A N 1
ATOM 2723 C CA . PRO A 1 357 ? 15.994 4.091 -1.780 1.00 92.69 357 PRO A CA 1
ATOM 2724 C C . PRO A 1 357 ? 15.876 4.936 -0.501 1.00 92.69 357 PRO A C 1
ATOM 2726 O O . PRO A 1 357 ? 15.003 5.805 -0.406 1.00 92.69 357 PRO A O 1
ATOM 2729 N N . ALA A 1 358 ? 16.754 4.741 0.488 1.00 92.12 358 ALA A N 1
ATOM 2730 C CA . ALA A 1 358 ? 16.636 5.443 1.777 1.00 92.12 358 ALA A CA 1
ATOM 2731 C C . ALA A 1 358 ? 16.655 6.980 1.647 1.00 92.12 358 ALA A C 1
ATOM 2733 O O . ALA A 1 358 ? 16.005 7.690 2.416 1.00 92.12 358 ALA A O 1
ATOM 2734 N N . THR A 1 359 ? 17.341 7.501 0.625 1.00 89.31 359 THR A N 1
ATOM 2735 C CA . THR A 1 359 ? 17.388 8.932 0.276 1.00 89.31 359 THR A CA 1
ATOM 2736 C C . THR A 1 359 ? 16.042 9.489 -0.206 1.00 89.31 359 THR A C 1
ATOM 2738 O O . THR A 1 359 ? 15.830 10.705 -0.197 1.00 89.31 359 THR A O 1
ATOM 2741 N N . ARG A 1 360 ? 15.116 8.617 -0.624 1.00 88.56 360 ARG A N 1
ATOM 2742 C CA . ARG A 1 360 ? 13.776 8.968 -1.113 1.00 88.56 360 ARG A CA 1
ATOM 2743 C C . ARG A 1 360 ? 12.678 8.750 -0.077 1.00 88.56 360 ARG A C 1
ATOM 2745 O O . ARG A 1 360 ? 11.697 9.485 -0.106 1.00 88.56 360 ARG A O 1
ATOM 2752 N N . ALA A 1 361 ? 12.865 7.800 0.836 1.00 84.12 361 ALA A N 1
ATOM 2753 C CA . ALA A 1 361 ? 11.908 7.497 1.896 1.00 84.12 361 ALA A CA 1
ATOM 2754 C C . ALA A 1 361 ? 11.859 8.577 2.990 1.00 84.12 361 ALA A C 1
ATOM 2756 O O . ALA A 1 361 ? 10.795 8.909 3.498 1.00 84.12 361 ALA A O 1
ATOM 2757 N N . ARG A 1 362 ? 12.996 9.175 3.358 1.00 73.50 362 ARG A N 1
ATOM 2758 C CA . ARG A 1 362 ? 13.009 10.182 4.427 1.00 73.50 362 ARG A CA 1
ATOM 2759 C C . ARG A 1 362 ? 12.449 11.511 3.913 1.00 73.50 362 ARG A C 1
ATOM 2761 O O . ARG A 1 362 ? 12.999 12.106 2.982 1.00 73.50 362 ARG A O 1
ATOM 2768 N N . ALA A 1 363 ? 11.394 12.021 4.556 1.00 54.53 363 ALA A N 1
ATOM 2769 C CA . ALA A 1 363 ? 11.095 13.448 4.495 1.00 54.53 363 ALA A CA 1
ATOM 2770 C C . ALA A 1 363 ? 12.366 14.193 4.925 1.00 54.53 363 ALA A C 1
ATOM 2772 O O . ALA A 1 363 ? 13.012 13.809 5.901 1.00 54.53 363 ALA A O 1
ATOM 2773 N N . SER A 1 364 ? 12.782 15.202 4.163 1.00 42.69 364 SER A N 1
ATOM 2774 C CA . SER A 1 364 ? 13.984 15.977 4.466 1.00 42.69 364 SER A CA 1
ATOM 2775 C C . SER A 1 364 ? 13.835 16.667 5.829 1.00 42.69 364 SER A C 1
ATOM 2777 O O . SER A 1 364 ? 13.401 17.813 5.902 1.00 42.69 364 SER A O 1
ATOM 2779 N N . ARG A 1 365 ? 14.240 15.996 6.917 1.00 38.78 365 ARG A N 1
ATOM 2780 C CA . ARG A 1 365 ? 14.453 16.608 8.243 1.00 38.78 365 ARG A CA 1
ATOM 2781 C C . ARG A 1 365 ? 15.448 17.772 8.173 1.00 38.78 365 ARG A C 1
ATOM 2783 O O . ARG A 1 365 ? 15.439 18.633 9.043 1.00 38.78 365 ARG A O 1
ATOM 2790 N N . ALA A 1 366 ? 16.276 17.820 7.127 1.00 37.19 366 ALA A N 1
ATOM 2791 C CA . ALA A 1 366 ? 17.214 18.909 6.889 1.00 37.19 366 ALA A CA 1
ATOM 2792 C C . ALA A 1 366 ? 16.520 20.255 6.606 1.00 37.19 366 ALA A C 1
ATOM 2794 O O . ALA A 1 366 ? 1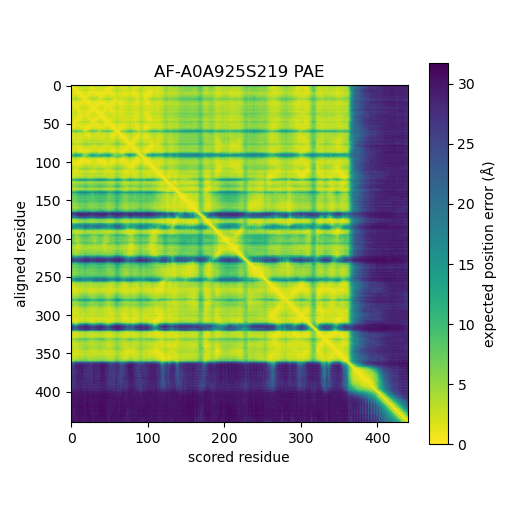7.121 21.289 6.863 1.00 37.19 366 ALA A O 1
ATOM 2795 N N . ALA A 1 367 ? 15.266 20.265 6.133 1.00 37.19 367 ALA A N 1
ATOM 2796 C CA . ALA A 1 367 ? 14.535 21.517 5.930 1.00 37.19 367 ALA A CA 1
ATOM 2797 C C . ALA A 1 367 ? 13.923 22.028 7.244 1.00 37.19 367 ALA A C 1
ATOM 2799 O O . ALA A 1 367 ? 14.111 23.187 7.587 1.00 37.19 367 ALA A O 1
ATOM 2800 N N . SER A 1 368 ? 13.293 21.153 8.036 1.00 37.44 368 SER A N 1
ATOM 2801 C CA . SER A 1 368 ? 12.668 21.556 9.302 1.00 37.44 368 SER A CA 1
ATOM 2802 C C . SER A 1 368 ? 13.693 21.931 10.375 1.00 37.44 368 SER A C 1
ATOM 2804 O O . SER A 1 368 ? 13.496 22.909 11.079 1.00 37.44 368 SER A O 1
ATOM 2806 N N . GLY A 1 369 ? 14.816 21.208 10.473 1.00 37.22 369 GLY A N 1
ATOM 2807 C CA . GLY A 1 369 ? 15.854 21.504 11.467 1.00 37.22 369 GLY A CA 1
ATOM 2808 C C . GLY A 1 369 ? 16.650 22.776 11.165 1.00 37.22 369 GLY A C 1
ATOM 2809 O O . GLY A 1 369 ? 16.986 23.511 12.087 1.00 37.22 369 GLY A O 1
ATOM 2810 N N . ALA A 1 370 ? 16.923 23.066 9.887 1.00 43.91 370 ALA A N 1
ATOM 2811 C CA . ALA A 1 370 ? 17.626 24.287 9.490 1.00 43.91 370 ALA A CA 1
ATOM 2812 C C . ALA A 1 370 ? 16.733 25.530 9.620 1.00 43.91 370 ALA A C 1
ATOM 2814 O O . ALA A 1 370 ? 17.205 26.585 10.032 1.00 43.91 370 ALA A O 1
ATOM 2815 N N . GLU A 1 371 ? 15.442 25.403 9.314 1.00 43.97 371 GLU A N 1
ATOM 2816 C CA . GLU A 1 371 ? 14.465 26.488 9.432 1.00 43.97 371 GLU A CA 1
ATOM 2817 C C . GLU A 1 371 ? 14.105 26.768 10.904 1.00 43.97 371 GLU A C 1
ATOM 2819 O O . GLU A 1 371 ? 14.006 27.924 11.309 1.00 43.97 371 GLU A O 1
ATOM 2824 N N . GLU A 1 372 ? 14.030 25.733 11.747 1.00 50.22 372 GLU A N 1
ATOM 2825 C CA . GLU A 1 372 ? 13.880 25.864 13.202 1.00 50.22 372 GLU A CA 1
ATOM 2826 C C . GLU A 1 372 ? 15.144 26.445 13.861 1.00 50.22 372 GLU A C 1
ATOM 2828 O O . GLU A 1 372 ? 15.048 27.345 14.696 1.00 50.22 372 GLU A O 1
ATOM 2833 N N . GLN A 1 373 ? 16.344 26.031 13.433 1.00 58.47 373 GLN A N 1
ATOM 2834 C CA . GLN A 1 373 ? 17.600 26.653 13.872 1.00 58.47 373 GLN A CA 1
ATOM 2835 C C . GLN A 1 373 ? 17.711 28.116 13.435 1.00 58.47 373 GLN A C 1
ATOM 2837 O O . GLN A 1 373 ? 18.138 28.950 14.234 1.00 58.47 373 GLN A O 1
ATOM 2842 N N . LEU A 1 374 ? 17.306 28.450 12.207 1.00 60.50 374 LEU A N 1
ATOM 2843 C CA . LEU A 1 374 ? 17.309 29.826 11.713 1.00 60.50 374 LEU A CA 1
ATOM 2844 C C . LEU A 1 374 ? 16.296 30.693 12.473 1.00 60.50 374 LEU A C 1
ATOM 2846 O O . LEU A 1 374 ? 16.627 31.805 12.880 1.00 60.50 374 LEU A O 1
ATOM 2850 N N . ASN A 1 375 ? 15.095 30.177 12.742 1.00 60.66 375 ASN A N 1
ATOM 2851 C CA . ASN A 1 375 ? 14.084 30.882 13.530 1.00 60.66 375 ASN A CA 1
ATOM 2852 C C . ASN A 1 375 ? 14.531 31.102 14.981 1.00 60.66 375 ASN A C 1
ATOM 2854 O O . ASN A 1 375 ? 14.341 32.196 15.520 1.00 60.66 375 ASN A O 1
ATOM 2858 N N . ASN A 1 376 ? 15.200 30.120 15.589 1.00 69.69 376 ASN A N 1
ATOM 2859 C CA . ASN A 1 376 ? 15.785 30.265 16.922 1.00 69.69 376 ASN A CA 1
ATOM 2860 C C . ASN A 1 376 ? 16.925 31.297 16.930 1.00 69.69 376 ASN A C 1
ATOM 2862 O O . ASN A 1 376 ? 16.959 32.161 17.805 1.00 69.69 376 ASN A O 1
ATOM 2866 N N . GLN A 1 377 ? 17.794 31.304 15.912 1.00 76.06 377 GLN A N 1
ATOM 2867 C CA . GLN A 1 377 ? 18.847 32.317 15.770 1.00 76.06 377 GLN A CA 1
ATOM 2868 C C . GLN A 1 377 ? 18.286 33.732 15.568 1.00 76.06 377 GLN A C 1
ATOM 2870 O O . GLN A 1 377 ? 18.784 34.681 16.175 1.00 76.06 377 GLN A O 1
ATOM 2875 N N . ILE A 1 378 ? 17.236 33.893 14.756 1.00 78.44 378 ILE A N 1
ATOM 2876 C CA . ILE A 1 378 ? 16.569 35.187 14.545 1.00 78.44 378 ILE A CA 1
ATOM 2877 C C . ILE A 1 378 ? 15.900 35.666 15.842 1.00 78.44 378 ILE A C 1
ATOM 2879 O O . ILE A 1 378 ? 15.975 36.853 16.172 1.00 78.44 378 ILE A O 1
ATOM 2883 N N . SER A 1 379 ? 15.272 34.762 16.597 1.00 79.62 379 SER A N 1
ATOM 2884 C CA . SER A 1 379 ? 14.665 35.071 17.897 1.00 79.62 379 SER A CA 1
ATOM 2885 C C . SER A 1 379 ? 15.712 35.552 18.910 1.00 79.62 379 SER A C 1
ATOM 2887 O O . SER A 1 379 ? 15.554 36.619 19.513 1.00 79.62 379 SER A O 1
ATOM 2889 N N . ASP A 1 380 ? 16.839 34.845 19.015 1.00 82.88 380 ASP A N 1
ATOM 2890 C CA . ASP A 1 380 ? 17.947 35.214 19.900 1.00 82.88 380 ASP A CA 1
ATOM 2891 C C . ASP A 1 380 ? 18.584 36.553 19.511 1.00 82.88 380 ASP A C 1
ATOM 2893 O O . ASP A 1 380 ? 18.893 37.377 20.377 1.00 82.88 380 ASP A O 1
ATOM 2897 N N . GLN A 1 381 ? 18.743 36.823 18.212 1.00 83.56 381 GLN A N 1
ATOM 2898 C CA . GLN A 1 381 ? 19.243 38.113 17.732 1.00 83.56 381 GLN A CA 1
ATOM 2899 C C . GLN A 1 381 ? 18.292 39.261 18.080 1.00 83.56 381 GLN A C 1
ATOM 2901 O O . GLN A 1 381 ? 18.746 40.317 18.527 1.00 83.56 381 GLN A O 1
ATOM 2906 N N . ARG A 1 382 ? 16.975 39.063 17.935 1.00 85.19 382 ARG A N 1
ATOM 2907 C CA . ARG A 1 382 ? 15.967 40.064 18.325 1.00 85.19 382 ARG A CA 1
ATOM 2908 C C . ARG A 1 382 ? 15.987 40.331 19.825 1.00 85.19 382 ARG A C 1
ATOM 2910 O O . ARG A 1 382 ? 15.922 41.491 20.229 1.00 85.19 382 ARG A O 1
ATOM 2917 N N . LYS A 1 383 ? 16.138 39.286 20.640 1.00 85.62 383 LYS A N 1
ATOM 2918 C CA . LYS A 1 383 ? 16.241 39.413 22.096 1.00 85.62 383 LYS A CA 1
ATOM 2919 C C . LYS A 1 383 ? 17.485 40.206 22.507 1.00 85.62 383 LYS A C 1
ATOM 2921 O O . LYS A 1 383 ? 17.365 41.184 23.240 1.00 85.62 383 LYS A O 1
ATOM 2926 N N . ARG A 1 384 ? 18.654 39.884 21.939 1.00 85.69 384 ARG A N 1
ATOM 2927 C CA . ARG A 1 384 ? 19.903 40.631 22.186 1.00 85.69 384 ARG A CA 1
ATOM 2928 C C . ARG A 1 384 ? 19.821 42.084 21.717 1.00 85.69 384 ARG A C 1
ATOM 2930 O O . ARG A 1 384 ? 20.315 42.979 22.398 1.00 85.69 384 ARG A O 1
ATOM 2937 N N . ALA A 1 385 ? 19.187 42.343 20.572 1.00 82.50 385 ALA A N 1
ATOM 2938 C CA . ALA A 1 385 ? 18.985 43.703 20.076 1.00 82.50 385 ALA A CA 1
ATOM 2939 C C . ALA A 1 385 ? 18.073 44.525 21.005 1.00 82.50 385 ALA A C 1
ATOM 2941 O O . ALA A 1 385 ? 18.362 45.695 21.265 1.00 82.50 385 ALA A O 1
ATOM 2942 N N . ALA A 1 386 ? 17.014 43.912 21.544 1.00 80.75 386 ALA A N 1
ATOM 2943 C CA . ALA A 1 386 ? 16.126 44.543 22.515 1.00 80.75 386 ALA A CA 1
ATOM 2944 C C . ALA A 1 386 ? 16.842 44.839 23.844 1.00 80.75 386 ALA A C 1
ATOM 2946 O O . ALA A 1 386 ? 16.741 45.954 24.356 1.00 80.75 386 ALA A O 1
ATOM 2947 N N . GLU A 1 387 ? 17.631 43.895 24.362 1.00 85.56 387 GLU A N 1
ATOM 2948 C CA . GLU A 1 387 ? 18.440 44.077 25.577 1.00 85.56 387 GLU A CA 1
ATOM 2949 C C . GLU A 1 387 ? 19.493 45.187 25.399 1.00 85.56 387 GLU A C 1
ATOM 2951 O O . GLU A 1 387 ? 19.630 46.066 26.252 1.00 85.56 387 GLU A O 1
ATOM 2956 N N . ALA A 1 388 ? 20.170 45.234 24.248 1.00 79.69 388 ALA A N 1
ATOM 2957 C CA . ALA A 1 388 ? 21.130 46.291 23.925 1.00 79.69 388 ALA A CA 1
ATOM 2958 C C . ALA A 1 388 ? 20.471 47.673 23.742 1.00 79.69 388 ALA A C 1
ATOM 2960 O O . ALA A 1 388 ? 21.091 48.704 24.017 1.00 79.69 388 ALA A O 1
ATOM 2961 N N . ALA A 1 389 ? 19.226 47.728 23.262 1.00 76.88 389 ALA A N 1
ATOM 2962 C CA . ALA A 1 389 ? 18.457 48.969 23.181 1.00 76.88 389 ALA A CA 1
ATOM 2963 C C . ALA A 1 389 ? 18.011 49.452 24.571 1.00 76.88 389 ALA A C 1
ATOM 2965 O O . ALA A 1 389 ? 18.061 50.653 24.848 1.00 76.88 389 ALA A O 1
ATOM 2966 N N . LEU A 1 390 ? 17.632 48.529 25.460 1.00 77.75 390 LEU A N 1
ATOM 2967 C CA . LEU A 1 390 ? 17.269 48.838 26.843 1.00 77.75 390 LEU A CA 1
ATOM 2968 C C . LEU A 1 390 ? 18.480 49.351 27.639 1.00 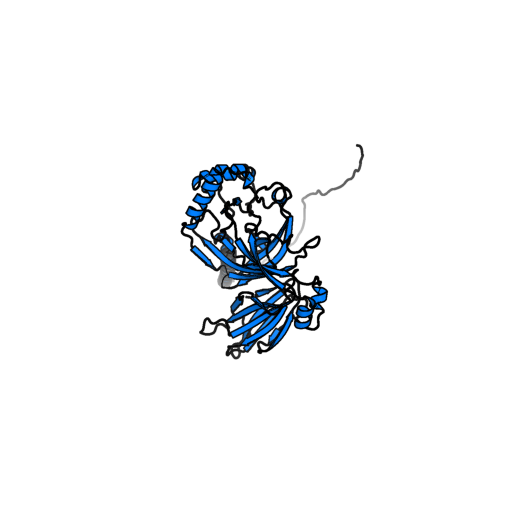77.75 390 LEU A C 1
ATOM 2970 O O . LEU A 1 390 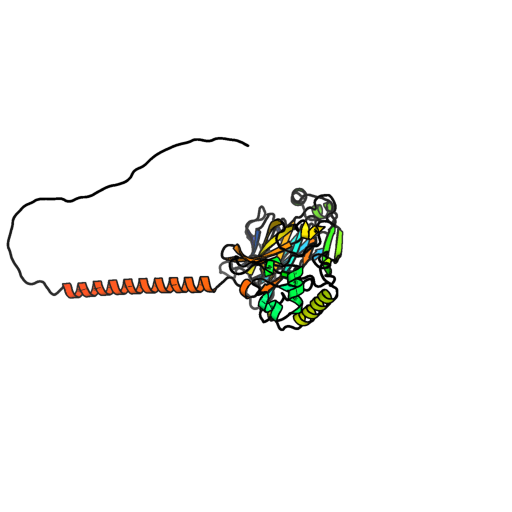? 18.386 50.371 28.317 1.00 77.75 390 LEU A O 1
ATOM 2974 N N . SER A 1 391 ? 19.637 48.699 27.484 1.00 76.38 391 SER A N 1
ATOM 2975 C CA . SER A 1 391 ? 20.898 49.106 28.113 1.00 76.38 391 SER A CA 1
ATOM 2976 C C . SER A 1 391 ? 21.362 50.491 27.639 1.00 76.38 391 SER A C 1
ATOM 2978 O O . SER A 1 391 ? 21.747 51.328 28.455 1.00 76.38 391 SER A O 1
ATOM 2980 N N . ARG A 1 392 ? 21.216 50.802 26.340 1.00 72.94 392 ARG A N 1
ATOM 2981 C CA . ARG A 1 392 ? 21.495 52.149 25.809 1.00 72.94 392 ARG A CA 1
ATOM 2982 C C . ARG A 1 392 ? 20.551 53.217 26.364 1.00 72.94 392 ARG A C 1
ATOM 2984 O O . ARG A 1 392 ? 21.014 54.300 26.704 1.00 72.94 392 ARG A O 1
ATOM 2991 N N . LYS A 1 393 ? 19.254 52.927 26.515 1.00 70.31 393 LYS A N 1
ATOM 2992 C CA . LYS A 1 393 ? 18.310 53.864 27.155 1.00 70.31 393 LYS A CA 1
ATOM 2993 C C . LYS A 1 393 ? 18.638 54.103 28.634 1.00 70.31 393 LYS A C 1
ATOM 2995 O O . LYS A 1 393 ? 18.543 55.239 29.087 1.00 70.31 393 LYS A O 1
ATOM 3000 N N . ALA A 1 394 ? 19.068 53.072 29.362 1.00 66.19 394 ALA A N 1
ATOM 3001 C CA . ALA A 1 394 ? 19.488 53.202 30.758 1.00 66.19 394 ALA A CA 1
ATOM 3002 C C . ALA A 1 394 ? 20.783 54.027 30.910 1.00 66.19 394 ALA A C 1
ATOM 3004 O O . ALA A 1 394 ? 20.878 54.862 31.806 1.00 66.19 394 ALA A O 1
ATOM 3005 N N . SER A 1 395 ? 21.744 53.857 29.995 1.00 59.53 395 SER A N 1
ATOM 3006 C CA . SER A 1 395 ? 22.980 54.652 29.949 1.00 59.53 395 SER A CA 1
ATOM 3007 C C . SER A 1 395 ? 22.710 56.136 29.666 1.00 59.53 395 SER A C 1
ATOM 3009 O O . SER A 1 395 ? 23.288 56.987 30.338 1.00 59.53 395 SER A O 1
ATOM 3011 N N . VAL A 1 396 ? 21.799 56.454 28.739 1.00 59.94 396 VAL A N 1
ATOM 3012 C CA . VAL A 1 396 ? 21.437 57.849 28.424 1.00 59.94 396 VAL A CA 1
ATOM 3013 C C . VAL A 1 396 ? 20.699 58.520 29.589 1.00 59.94 396 VAL A C 1
ATOM 3015 O O . VAL A 1 396 ? 20.922 59.700 29.857 1.00 59.94 396 VAL A O 1
ATOM 3018 N N . ALA A 1 397 ? 19.876 57.770 30.331 1.00 55.94 397 ALA A N 1
ATOM 3019 C CA . ALA A 1 397 ? 19.191 58.273 31.522 1.00 55.94 397 ALA A CA 1
ATOM 3020 C C . ALA A 1 397 ? 20.151 58.576 32.691 1.00 55.94 397 ALA A C 1
ATOM 3022 O O . ALA A 1 397 ? 19.890 59.497 33.457 1.00 55.94 397 ALA A O 1
ATOM 3023 N N . HIS A 1 398 ? 21.274 57.856 32.808 1.00 54.16 398 HIS A N 1
ATOM 3024 C CA . HIS A 1 398 ? 22.312 58.155 33.804 1.00 54.16 398 HIS A CA 1
ATOM 3025 C C . HIS A 1 398 ? 23.192 59.355 33.420 1.00 54.16 398 HIS A C 1
ATOM 3027 O O . HIS A 1 398 ? 23.615 60.094 34.298 1.00 54.16 398 HIS A O 1
ATOM 3033 N N . SER A 1 399 ? 23.423 59.608 32.127 1.00 51.69 399 SER A N 1
ATOM 3034 C CA . SER A 1 399 ? 24.174 60.791 31.669 1.00 51.69 399 SER A CA 1
ATOM 3035 C C . SER A 1 399 ? 23.349 62.087 31.606 1.00 51.69 399 SER A C 1
ATOM 3037 O O . SER A 1 399 ? 23.913 63.164 31.452 1.00 51.69 399 SER A O 1
ATOM 3039 N N . GLY A 1 400 ? 22.017 62.001 31.697 1.00 46.28 400 GLY A N 1
ATOM 3040 C CA . GLY A 1 400 ? 21.105 63.151 31.615 1.00 46.28 400 GLY A CA 1
ATOM 3041 C C . GLY A 1 400 ? 20.819 63.861 32.943 1.00 46.28 400 GLY A C 1
ATOM 3042 O O . GLY A 1 400 ? 20.094 64.852 32.941 1.00 46.28 400 GLY A O 1
ATOM 3043 N N . LEU A 1 401 ? 21.360 63.369 34.063 1.00 46.81 401 LEU A N 1
ATOM 3044 C CA . LEU A 1 401 ? 21.132 63.921 35.406 1.00 46.81 401 LEU A CA 1
ATOM 3045 C C . LEU A 1 401 ? 22.230 64.889 35.892 1.00 46.81 401 LEU A C 1
ATOM 3047 O O . LEU A 1 401 ? 22.043 65.500 36.937 1.00 46.81 401 LEU A O 1
ATOM 3051 N N . ASP A 1 402 ? 23.305 65.102 35.119 1.00 45.09 402 ASP A N 1
ATOM 3052 C CA . ASP A 1 402 ? 24.472 65.905 35.543 1.00 45.09 402 ASP A CA 1
ATOM 3053 C C . ASP A 1 402 ? 24.691 67.233 34.786 1.00 45.09 402 ASP A C 1
ATOM 3055 O O . ASP A 1 402 ? 25.695 67.908 35.000 1.00 45.09 402 ASP A O 1
ATOM 3059 N N . LEU A 1 403 ? 23.759 67.684 33.936 1.00 41.78 403 LEU A N 1
ATOM 3060 C CA . LEU A 1 403 ? 23.874 68.998 33.279 1.00 41.78 403 LEU A CA 1
ATOM 3061 C C . LEU A 1 403 ? 22.614 69.858 33.471 1.00 41.78 403 LEU A C 1
ATOM 3063 O O . LEU A 1 403 ? 21.758 69.984 32.594 1.00 41.78 403 LEU A O 1
ATOM 3067 N N . HIS A 1 404 ? 22.518 70.490 34.642 1.00 36.62 404 HIS A N 1
ATOM 3068 C CA . HIS A 1 404 ? 21.592 71.596 34.895 1.00 36.62 404 HIS A CA 1
ATOM 3069 C C . HIS A 1 404 ? 22.255 72.686 35.744 1.00 36.62 404 HIS A C 1
ATOM 3071 O O . HIS A 1 404 ? 21.959 72.825 36.924 1.00 36.62 404 HIS A O 1
ATOM 3077 N N . VAL A 1 405 ? 23.136 73.495 35.141 1.00 38.69 405 VAL A N 1
ATOM 3078 C CA . VAL A 1 405 ? 23.478 74.825 35.672 1.00 38.69 405 VAL A CA 1
ATOM 3079 C C . VAL A 1 405 ? 23.712 75.816 34.520 1.00 38.69 405 VAL A C 1
ATOM 3081 O O . VAL A 1 405 ? 24.610 75.644 33.706 1.00 38.69 405 VAL A O 1
ATOM 3084 N N . HIS A 1 406 ? 22.896 76.875 34.539 1.00 35.88 406 HIS A N 1
ATOM 3085 C CA . HIS A 1 406 ? 23.018 78.179 33.872 1.00 35.88 406 HIS A CA 1
ATOM 3086 C C . HIS A 1 406 ? 22.904 78.281 32.340 1.00 35.88 406 HIS A C 1
ATOM 3088 O O . HIS A 1 406 ? 23.860 78.057 31.613 1.00 35.88 406 HIS A O 1
ATOM 3094 N N . ALA A 1 407 ? 21.793 78.870 31.878 1.00 34.25 407 ALA A N 1
ATOM 3095 C CA . ALA A 1 407 ? 21.843 80.189 31.233 1.00 34.25 407 ALA A CA 1
ATOM 3096 C C . ALA A 1 407 ? 20.443 80.820 31.132 1.00 34.25 407 ALA A C 1
ATOM 3098 O O . ALA A 1 407 ? 19.477 80.199 30.697 1.00 34.25 407 ALA A O 1
ATOM 3099 N N . HIS A 1 408 ? 20.372 82.073 31.570 1.00 32.75 408 HIS A N 1
ATOM 3100 C CA . HIS A 1 408 ? 19.213 82.955 31.568 1.00 32.75 408 HIS A CA 1
ATOM 3101 C C . HIS A 1 408 ? 19.093 83.698 30.223 1.00 32.75 408 HIS A C 1
ATOM 3103 O O . HIS A 1 408 ? 20.102 84.104 29.660 1.00 32.75 408 HIS A O 1
ATOM 3109 N N . ALA A 1 409 ? 17.841 83.957 29.832 1.00 33.59 409 ALA A N 1
ATOM 3110 C CA . ALA A 1 409 ? 17.327 85.118 29.089 1.00 33.59 409 ALA A CA 1
ATOM 3111 C C . ALA A 1 409 ? 17.893 85.470 27.691 1.00 33.59 409 ALA A C 1
ATOM 3113 O O . ALA A 1 409 ? 18.995 85.986 27.567 1.00 33.59 409 ALA A O 1
ATOM 3114 N N . ALA A 1 410 ? 17.036 85.404 26.662 1.00 32.81 410 ALA A N 1
ATOM 3115 C CA . ALA A 1 410 ? 16.427 86.597 26.048 1.00 32.81 410 ALA A CA 1
ATOM 3116 C C . ALA A 1 410 ? 15.450 86.235 24.904 1.00 32.81 410 ALA A C 1
ATOM 3118 O O . ALA A 1 410 ? 15.659 85.315 24.122 1.00 32.81 410 ALA A O 1
ATOM 3119 N N . HIS A 1 411 ? 14.361 86.996 24.870 1.00 31.81 411 HIS A N 1
ATOM 3120 C CA . HIS A 1 411 ? 13.248 87.081 23.910 1.00 31.81 411 HIS A CA 1
ATOM 3121 C C . HIS A 1 411 ? 13.674 87.852 22.618 1.00 31.81 411 HIS A C 1
ATOM 3123 O O . HIS A 1 411 ? 14.786 88.369 22.593 1.00 31.81 411 HIS A O 1
ATOM 3129 N N . PRO A 1 412 ? 12.782 88.181 21.654 1.00 55.38 412 PRO A N 1
ATOM 3130 C CA . PRO A 1 412 ? 11.960 87.357 20.754 1.00 55.38 412 PRO A CA 1
ATOM 3131 C C . PRO A 1 412 ? 12.097 87.808 19.266 1.00 55.38 412 PRO A C 1
ATOM 3133 O O . PRO A 1 412 ? 12.831 88.739 18.959 1.00 55.38 412 PRO A O 1
ATOM 3136 N N . ALA A 1 413 ? 11.304 87.194 18.373 1.00 31.05 413 ALA A N 1
ATOM 3137 C CA . ALA A 1 413 ? 10.527 87.830 17.282 1.00 31.05 413 ALA A CA 1
ATOM 3138 C C . ALA A 1 413 ? 10.610 87.123 15.909 1.00 31.05 413 ALA A C 1
ATOM 3140 O O . ALA A 1 413 ? 11.645 87.073 15.261 1.00 31.05 413 ALA A O 1
ATOM 3141 N N . HIS A 1 414 ? 9.437 86.626 15.501 1.00 33.75 414 HIS A N 1
ATOM 3142 C CA . HIS A 1 414 ? 8.762 86.784 14.205 1.00 33.75 414 HIS A CA 1
ATOM 3143 C C . HIS A 1 414 ? 9.507 86.628 12.858 1.00 33.75 414 HIS A C 1
ATOM 3145 O O . HIS A 1 414 ? 10.360 87.423 12.493 1.00 33.75 414 HIS A O 1
ATOM 3151 N N . ALA A 1 415 ? 8.915 85.737 12.043 1.00 34.28 415 ALA A N 1
ATOM 3152 C CA . ALA A 1 415 ? 8.356 86.002 10.702 1.00 34.28 415 ALA A CA 1
ATOM 3153 C C . ALA A 1 415 ? 8.958 85.240 9.497 1.00 34.28 415 ALA A C 1
ATOM 3155 O O . ALA A 1 415 ? 9.986 85.593 8.940 1.00 34.28 415 ALA A O 1
ATOM 3156 N N . THR A 1 416 ? 8.157 84.266 9.045 1.00 33.00 416 THR A N 1
ATOM 3157 C CA . THR A 1 416 ? 7.604 84.097 7.681 1.00 33.00 416 THR A CA 1
ATOM 3158 C C . THR A 1 416 ? 8.474 83.814 6.442 1.00 33.00 416 THR A C 1
ATOM 3160 O O . THR A 1 416 ? 9.387 84.552 6.104 1.00 33.00 416 THR A O 1
ATOM 3163 N N . HIS A 1 417 ? 7.900 82.891 5.651 1.00 32.50 417 HIS A N 1
ATOM 3164 C CA . HIS A 1 417 ? 7.720 82.864 4.186 1.00 32.50 417 HIS A CA 1
ATOM 3165 C C . HIS A 1 417 ? 8.627 81.992 3.293 1.00 32.50 417 HIS A C 1
ATOM 3167 O O . HIS A 1 417 ? 9.828 82.196 3.215 1.00 32.50 417 HIS A O 1
ATOM 3173 N N . ALA A 1 418 ? 7.916 81.176 2.483 1.00 34.09 418 ALA A N 1
ATOM 3174 C CA . ALA A 1 418 ? 8.165 80.830 1.069 1.00 34.09 418 ALA A CA 1
ATOM 3175 C C . ALA A 1 418 ? 9.385 79.938 0.740 1.00 34.09 418 ALA A C 1
ATOM 3177 O O . ALA A 1 418 ? 10.382 79.954 1.435 1.00 34.09 418 ALA A O 1
ATOM 3178 N N . ALA A 1 419 ? 9.449 79.161 -0.344 1.00 34.84 419 ALA A N 1
ATOM 3179 C CA . ALA A 1 419 ? 8.504 78.604 -1.311 1.00 34.84 419 ALA A CA 1
ATOM 3180 C C . ALA A 1 419 ? 9.284 77.582 -2.183 1.00 34.84 419 ALA A C 1
ATOM 3182 O O . ALA A 1 419 ? 10.500 77.678 -2.297 1.00 34.84 419 ALA A O 1
ATOM 3183 N N . ALA A 1 420 ? 8.531 76.705 -2.861 1.00 36.78 420 ALA A N 1
ATOM 3184 C CA . ALA A 1 420 ? 8.783 76.122 -4.193 1.00 36.78 420 ALA A CA 1
ATOM 3185 C C . ALA A 1 420 ? 9.958 75.142 -4.442 1.00 36.78 420 ALA A C 1
ATOM 3187 O O . ALA A 1 420 ? 11.121 75.510 -4.375 1.00 36.78 420 ALA A O 1
ATOM 3188 N N . ALA A 1 421 ? 9.627 73.939 -4.944 1.00 35.88 421 ALA A N 1
ATOM 3189 C CA . ALA A 1 421 ? 9.834 73.497 -6.345 1.00 35.88 421 ALA A CA 1
ATOM 3190 C C . ALA A 1 421 ? 9.494 71.986 -6.480 1.00 35.88 421 ALA A C 1
ATOM 3192 O O . ALA A 1 421 ? 9.975 71.188 -5.688 1.00 35.88 421 ALA A O 1
ATOM 3193 N N . ARG A 1 422 ? 8.481 71.610 -7.291 1.00 36.44 422 ARG A N 1
ATOM 3194 C CA . ARG A 1 422 ? 8.552 70.974 -8.645 1.00 36.44 422 ARG A CA 1
ATOM 3195 C C . ARG A 1 422 ? 9.235 69.595 -8.651 1.00 36.44 422 ARG A C 1
ATOM 3197 O O . ARG A 1 422 ? 10.335 69.481 -8.147 1.00 36.44 422 ARG A O 1
ATOM 3204 N N . GLY A 1 423 ? 8.734 68.517 -9.252 1.00 30.86 423 GLY A N 1
ATOM 3205 C CA . GLY A 1 423 ? 7.613 68.150 -10.141 1.00 30.86 423 GLY A CA 1
ATOM 3206 C C . GLY A 1 423 ? 7.727 66.610 -10.321 1.00 30.86 423 GLY A C 1
ATOM 3207 O O . GLY A 1 423 ? 8.554 66.000 -9.657 1.00 30.86 423 GLY A O 1
ATOM 3208 N N . SER A 1 424 ? 7.045 65.849 -11.169 1.00 35.62 424 SER A N 1
ATOM 3209 C CA . SER A 1 424 ? 5.985 65.993 -12.161 1.00 35.62 424 SER A CA 1
ATOM 3210 C C . SER A 1 424 ? 5.816 64.567 -12.740 1.00 35.62 424 SER A C 1
ATOM 3212 O O . SER A 1 424 ? 6.828 64.005 -13.136 1.00 35.62 424 SER A O 1
ATOM 3214 N N . VAL A 1 425 ? 4.584 64.017 -12.736 1.00 37.38 425 VAL A N 1
ATOM 3215 C CA . VAL A 1 425 ? 3.826 63.401 -13.873 1.00 37.38 425 VAL A CA 1
ATOM 3216 C C . VAL A 1 425 ? 4.558 62.251 -14.645 1.00 37.38 425 VAL A C 1
ATOM 3218 O O . VAL A 1 425 ? 5.705 62.395 -15.031 1.00 37.38 425 VAL A O 1
ATOM 3221 N N . ILE A 1 426 ? 3.993 61.063 -14.929 1.00 36.41 426 ILE A N 1
ATOM 3222 C CA . ILE A 1 426 ? 2.931 60.784 -15.925 1.00 36.41 426 ILE A CA 1
ATOM 3223 C C . ILE A 1 426 ? 2.340 59.368 -15.759 1.00 36.41 426 ILE A C 1
ATOM 3225 O O . ILE A 1 426 ? 3.055 58.375 -15.669 1.00 36.41 426 ILE A O 1
ATOM 3229 N N . LEU A 1 427 ? 1.005 59.330 -15.809 1.00 38.34 427 LEU A N 1
ATOM 3230 C CA . LEU A 1 427 ? 0.100 58.204 -16.052 1.00 38.34 427 LEU A CA 1
ATOM 3231 C C . LEU A 1 427 ? -0.635 58.491 -17.376 1.00 38.34 427 LEU A C 1
ATOM 3233 O O . LEU A 1 427 ? -0.949 59.648 -17.652 1.00 38.34 427 LEU A O 1
ATOM 3237 N N . GLY A 1 428 ? -0.970 57.446 -18.134 1.00 31.39 428 GLY A N 1
ATOM 3238 C CA . GLY A 1 428 ? -1.881 57.474 -19.290 1.00 31.39 428 GLY A CA 1
ATOM 3239 C C . GLY A 1 428 ? -1.418 56.483 -20.365 1.00 31.39 428 GLY A C 1
ATOM 3240 O O . GLY A 1 428 ? -0.240 56.462 -20.684 1.00 31.39 428 GLY A O 1
ATOM 3241 N N . GLY A 1 429 ? -2.221 55.596 -20.951 1.00 33.50 429 GLY A N 1
ATOM 3242 C CA . GLY A 1 429 ? -3.670 55.406 -20.950 1.00 33.50 429 GLY A CA 1
ATOM 3243 C C . GLY A 1 429 ? -4.128 55.137 -22.391 1.00 33.50 429 GLY A C 1
ATOM 3244 O O . GLY A 1 429 ? -3.792 55.940 -23.248 1.00 33.50 429 GLY A O 1
ATOM 3245 N N . LEU A 1 430 ? -4.920 54.065 -22.597 1.00 35.56 430 LEU A N 1
ATOM 3246 C CA . LEU A 1 430 ? -5.841 53.797 -23.734 1.00 35.56 430 LEU A CA 1
ATOM 3247 C C . LEU A 1 430 ? -5.179 53.636 -25.132 1.00 35.56 430 LEU A C 1
ATOM 3249 O O . LEU A 1 430 ? -4.284 54.373 -25.502 1.00 35.56 430 LEU A O 1
ATOM 3253 N N . SER A 1 431 ? -5.549 52.714 -26.027 1.00 34.69 431 SER A N 1
ATOM 3254 C CA . SER A 1 431 ? -6.889 52.369 -26.522 1.00 34.69 431 SER A CA 1
ATOM 3255 C C . SER A 1 431 ? -6.793 51.249 -27.588 1.00 34.69 431 SER A C 1
ATOM 3257 O O . SER A 1 431 ? -5.803 51.181 -28.305 1.00 34.69 431 SER A O 1
ATOM 3259 N N . ASP A 1 432 ? -7.824 50.397 -27.620 1.00 38.19 432 ASP A N 1
ATOM 3260 C CA . ASP A 1 432 ? -8.656 49.907 -28.746 1.00 38.19 432 ASP A CA 1
ATOM 3261 C C . ASP A 1 432 ? -8.136 49.472 -30.147 1.00 38.19 432 ASP A C 1
ATOM 3263 O O . ASP A 1 432 ? -7.121 49.938 -30.648 1.00 38.19 432 ASP A O 1
ATOM 3267 N N . HIS A 1 433 ? -8.991 48.655 -30.803 1.00 38.84 433 HIS A N 1
ATOM 3268 C CA . HIS A 1 433 ? -8.942 47.975 -32.129 1.00 38.84 433 HIS A CA 1
ATOM 3269 C C . HIS A 1 433 ? -8.434 46.514 -32.084 1.00 38.84 433 HIS A C 1
ATOM 3271 O O . HIS A 1 433 ? -7.292 46.254 -31.742 1.00 38.84 433 HIS A O 1
ATOM 3277 N N . GLY A 1 434 ? -9.179 45.452 -32.422 1.00 35.19 434 GLY A N 1
ATOM 3278 C CA . GLY A 1 434 ? -10.420 45.309 -33.184 1.00 35.19 434 GLY A CA 1
ATOM 3279 C C . GLY A 1 434 ? -10.152 45.165 -34.685 1.00 35.19 434 GLY A C 1
ATOM 3280 O O . GLY A 1 434 ? -10.115 46.181 -35.355 1.00 35.19 434 GLY A O 1
ATOM 3281 N N . PHE A 1 435 ? -9.979 43.938 -35.203 1.00 38.41 435 PHE A N 1
ATOM 3282 C CA . PHE A 1 435 ? -10.395 43.481 -36.548 1.00 38.41 435 PHE A CA 1
ATOM 3283 C C . PHE A 1 435 ? -10.057 41.988 -36.722 1.00 38.41 435 PHE A C 1
ATOM 3285 O O . PHE A 1 435 ? -8.930 41.566 -36.478 1.00 38.41 435 PHE A O 1
ATOM 3292 N N . GLY A 1 436 ? -11.039 41.184 -37.137 1.00 34.66 436 GLY A N 1
ATOM 3293 C CA . GLY A 1 436 ? -10.847 39.779 -37.503 1.00 34.66 436 GLY A CA 1
ATOM 3294 C C . GLY A 1 436 ? -10.700 39.564 -39.008 1.00 34.66 436 GLY A C 1
ATOM 3295 O O . GLY A 1 436 ? -10.938 40.483 -39.786 1.00 34.66 436 GLY A O 1
ATOM 3296 N N . ARG A 1 437 ? -10.401 38.323 -39.417 1.00 42.88 437 ARG A N 1
ATOM 3297 C CA . ARG A 1 437 ? -11.066 37.625 -40.533 1.00 42.88 437 ARG A CA 1
ATOM 3298 C C . ARG A 1 437 ? -10.578 36.185 -40.700 1.00 42.88 437 ARG A C 1
ATOM 3300 O O . ARG A 1 437 ? -9.469 35.830 -40.328 1.00 42.88 437 ARG A O 1
ATOM 3307 N N . GLN A 1 438 ? -11.509 35.419 -41.257 1.00 48.19 438 GLN A N 1
ATOM 3308 C CA . GLN A 1 438 ? -11.541 34.004 -41.611 1.00 48.19 438 GLN A CA 1
ATOM 3309 C C . GLN A 1 438 ? -10.729 33.637 -42.872 1.00 48.19 438 GLN A C 1
ATOM 3311 O O . GLN A 1 438 ? -10.257 34.521 -43.585 1.00 48.19 438 GLN A O 1
ATOM 3316 N N . HIS A 1 439 ? -10.798 32.327 -43.171 1.00 48.16 439 HIS A N 1
ATOM 3317 C CA . HIS A 1 439 ? -10.395 31.533 -44.348 1.00 48.16 439 HIS A CA 1
ATOM 3318 C C . HIS A 1 439 ? -9.017 30.873 -44.173 1.00 48.16 439 HIS A C 1
ATOM 3320 O O . HIS A 1 439 ? -8.058 31.560 -43.849 1.00 48.16 439 HIS A O 1
ATOM 3326 N N . GLN A 1 440 ? -8.845 29.552 -44.302 1.00 51.22 440 GLN A N 1
ATOM 3327 C CA . GLN A 1 440 ? -9.569 28.491 -45.024 1.00 51.22 440 GLN A CA 1
ATOM 3328 C C . GLN A 1 440 ? -9.619 27.194 -44.212 1.00 51.22 440 GLN A C 1
ATOM 3330 O O . GLN A 1 440 ? -8.698 26.991 -43.390 1.00 51.22 440 GLN A O 1
#

pLDDT: mean 81.4, std 19.49, range [30.86, 98.75]

Radius of gyration: 32.5 Å; Cα contacts (8 Å, |Δi|>4): 845; chains: 1; bounding box: 58×107×81 Å

Sequence (440 aa):
MAITMQGSWTLRVKSRNAAYAQRFIVSGAATGNGVHDGTVGTTVVVTGSQWSLQVQHQPTREAWRDSAQRVGLPTVADGLLRAEIASNDGGLDDHFDDLVIACSLPASQADHVVYGNVKTYTGACLFNPGRDDYLVVDPPFDLVAVCTRCPQLLKVVEKLYPERLRARLDATPELTPLVIPSGLPNVAVGLVFQSRALSVAEIDAMASQDDAVDALQTTVKRVPFKALPMQAGIGRLAHTELAAIANIRDMAVRQRYQVEPAPGLLLRFQRYTRSPAERHDGAPYTGAGGREHLGQAMTDEQGNYLFRFQHVAEGGSAVEQRPDLIVQVLGTGLRVRFESAPYDNVANLRRIDLCVPATRARASRAASGAEEQLNNQISDQRKRAAEAALSRKASVAHSGLDLHVHAHAAHPAHATHAAAARGSVILGGLSDHGFGRQHQ

Foldseek 3Di:
DWWKAAFKKKKFFAAADDPWFKWKAKAPFPDQGDIGGLDGGGITITGHGMIIMWMWTADDPHDIDTWAWDKADWDDDLQKIKIKIFTHHPDPDPDRRNIIMIIIARQAQFKAKEKAFEKEKDDPQQAQLQDPFWRKGFPPDDVVVSCVVQVLCVVLCCQQPVVVVVDDDDDDTDQAIDTHGLLDQDFFKWKAKDWPDDDSVRLVPDPDRNVSSVRGVIDIDIDGDSFPLNQQSVVRDDPVSSVSSNVVSVVSNPDDMDMATQAFWKKWKWFFADDCCVVPVSRHDPVPTDIDTFDITGAGPRRIHMYMGTDDDPDDDSQPDATKMKMFTAAPPRDTLHIDDIDGRRHRYGYDYHYHHPVSSDRPPVVVVVVVVVVVVVVVVVVVVVVVVVVVVVVVVVVVPPDDDDDDDDDDDDDDDDDDDDDDDDDDDDDDDDDDDDDD

Solvent-accessible surface area (backbone atoms only — not comparable to full-atom values): 24966 Å² total; per-residue (Å²): 105,62,47,36,45,40,46,64,35,40,38,29,28,68,41,61,65,53,94,50,55,47,30,38,35,34,43,70,37,76,38,60,56,46,81,44,68,50,44,68,66,42,69,45,63,32,30,28,82,50,27,34,44,34,50,31,29,28,54,92,96,53,71,76,42,72,16,50,52,43,68,48,80,70,48,76,57,94,39,27,36,34,35,38,41,25,18,26,73,78,64,97,64,94,59,50,47,31,39,26,34,38,36,33,34,61,44,39,50,41,41,30,36,42,30,37,42,30,28,24,38,50,71,86,68,76,47,44,87,59,46,91,50,37,52,30,35,58,52,83,66,60,64,66,61,52,27,69,79,38,62,76,47,45,66,53,42,52,71,62,40,49,65,71,76,65,66,72,97,79,73,75,84,57,50,66,36,48,60,42,65,41,83,55,89,36,72,54,64,30,34,39,48,50,36,56,95,70,56,68,68,61,49,70,68,40,94,43,66,65,60,33,26,67,67,26,61,40,43,80,41,82,44,75,32,74,52,83,64,77,40,32,33,49,86,77,53,53,73,70,52,46,52,47,45,42,54,50,49,63,52,56,74,68,54,76,65,53,75,43,63,33,48,69,37,40,34,36,38,27,42,47,42,72,36,69,49,44,70,73,69,30,33,38,72,77,77,80,31,51,77,42,85,64,51,68,29,40,21,23,78,69,5,27,38,52,43,49,45,76,56,77,41,88,89,81,50,66,85,82,50,44,55,24,36,31,46,29,39,40,36,79,92,72,38,77,50,42,44,49,69,76,42,68,64,48,42,31,38,26,76,55,59,44,56,38,52,46,87,46,64,53,62,68,60,70,57,57,54,52,51,51,50,48,52,51,51,52,50,52,51,52,51,53,52,50,52,54,52,51,51,50,53,53,53,53,60,65,66,66,75,80,79,87,82,87,86,83,87,84,88,89,83,87,84,88,80,88,79,90,81,88,86,78,91,90,87,85,79,89,80,89,84,90,85,89,85,85,87,134

Mean predicted aligned error: 12.54 Å

Secondary structure (DSSP, 8-state):
-PEEE-S-EEEEEEE---SSEEEEEEES-SBS-EEEE--TT-EEEEB-SSEEEEEEEE-TTS--EEPEEE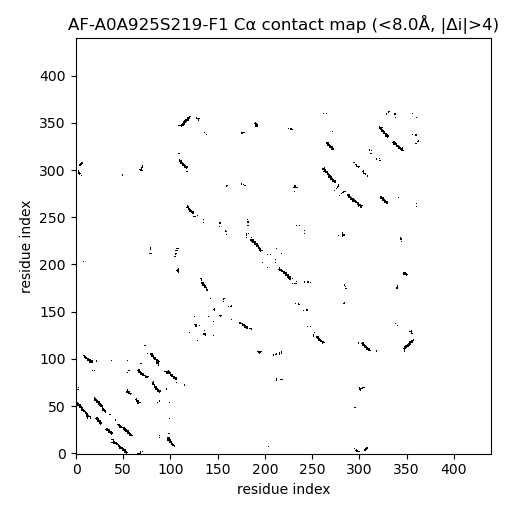EPPPEEETTEEEEEEEEE-S-SS--S-SEEEEEEEE--TTEEEEEEEEEEEEES-SS-TT-SSEEEEPSS--HHHHHHH-THHHHHHHHH-HHHHH--S-S----PPEEEE-SS--EEEEEEEE-----HHHHHTSSSHHHHHHHHT-EEEEEEEE-S-SSTTGGGS-HHHHHHHHHHHHHHHTS-EEEEE-TT-EEEEEEEE--HHHHHS-PPP-S-SEEEEEEEEE--TTSEEEEEEE---TTS-TTT-PPEEEEEEE-GGG-EEEEPPPB-S--SEEE--EEEEHHHHS--HHHHHHHHHHHHHHHHHHHHHHHHHHHHHHHHHHHTSS--------------------------------------